Protein AF-A0A3M1L7T0-F1 (afdb_monomer)

Mean predicted aligned error: 5.05 Å

Radius of gyration: 25.0 Å; Cα contacts (8 Å, |Δi|>4): 898; chains: 1; bounding box: 63×51×70 Å

pLDDT: mean 93.12, std 6.78, range [56.19, 98.56]

Nearest PDB structures (foldseek):
  1uok-assembly1_A  TM=5.450E-01  e=3.317E-08  Bacillus cereus
  5brp-assembly1_A  TM=5.399E-01  e=2.078E-07  Bacillus licheniformis DSM 13 = ATCC 14580
  5brq-assembly4_D  TM=5.313E-01  e=2.547E-07  Bacillus licheniformis DSM 13 = ATCC 14580
  2wc7-assembly1_A-2  TM=3.761E-01  e=3.196E-04  Nostoc punctiforme

Sequence (507 aa):
LGSLRPDEVIDFIATLHNFPTKPIKVIYDLVYGHADNQSELLIPRQFLKGPNMYGQDLNHQFPTVRAILLEMQRRKINDGVDGIRIDGGQDFRFFNPFSGRVEQDDAYLLAMSNVPQSIEGHQRLLFPIFEDGRPWPEEGWEEKSRYRELIELKPESYQWGPLIFAHNTPTLKGFWQKKWSRVWEVMTIGDHWITGCGNHDTLRRGNQIGLDQPINWGLGKTLPEVFHQAYDNPAVSAWVYGLSPGLPMDFINATMRAPWMFFRNTDEQYGVKVVSEEIGFLAWQITPELYRKPQFFGRLKSLGFKQLKQLQEFGQALNLAMIQQDYNLAEVVEVLRNSAETHCFSSIAPLKELMRGGMVRFLKKLDIDRLKNFALLFMEDCYQVCNVHHYSSGLNPQQVEFNLNLREFRRAHGWLADNMRKNDCFMRIGEEETTVFAGVRYAADGTVGVGLIAHLEGEPLTIETKDLLGEDLTQWSVALTSPGLRVTQLDHISLAMTQAVLLEWKC

Solvent-accessible surface area (backbone atoms only — not comparable to full-atom values): 27546 Å² total; per-residue (Å²): 120,89,84,76,50,74,66,48,54,42,55,49,48,54,49,33,51,64,31,91,89,58,64,47,83,44,65,47,80,42,72,69,47,48,41,53,61,69,43,74,81,72,49,67,71,75,46,41,72,43,81,54,99,78,24,27,30,41,21,63,81,40,68,68,44,33,53,50,53,53,50,51,47,38,58,58,43,47,63,67,54,51,25,38,32,38,46,56,50,52,62,41,61,45,78,39,84,89,80,72,40,79,42,75,46,57,70,55,57,52,47,66,51,62,52,57,34,63,54,96,91,45,76,46,74,47,50,36,32,36,37,40,54,42,59,48,89,47,90,65,19,89,77,68,33,75,48,42,73,64,33,73,77,38,73,92,30,32,23,38,22,83,55,33,41,53,78,40,49,66,42,35,58,57,38,70,66,73,40,42,68,59,55,50,44,35,36,59,72,16,42,52,17,39,29,43,56,35,35,78,46,11,47,30,45,49,24,61,56,61,91,86,54,67,60,34,59,88,47,31,95,44,55,41,42,16,46,38,40,41,51,48,24,48,11,59,49,47,43,39,43,67,62,32,18,21,43,73,49,82,28,66,38,41,75,43,65,21,40,71,68,88,82,60,70,85,46,86,87,52,23,48,56,53,48,30,65,50,39,37,35,54,62,34,57,50,46,70,70,59,55,65,37,78,90,33,44,52,60,45,37,71,71,56,44,79,46,62,64,32,48,47,44,48,32,53,53,46,29,52,36,39,63,76,44,76,69,38,55,72,57,30,37,53,53,54,40,42,50,79,82,42,83,78,60,83,90,54,78,81,54,65,60,40,63,38,76,67,38,47,57,45,32,68,67,54,42,65,68,56,46,48,49,48,29,39,38,48,39,55,31,50,56,60,57,34,44,44,81,82,28,64,91,74,58,58,66,62,51,55,50,46,57,51,50,38,55,52,49,28,63,77,43,56,72,39,26,45,42,64,52,94,89,34,48,74,48,79,46,70,63,96,66,29,36,27,44,36,35,33,41,60,45,96,84,66,60,41,35,37,34,40,43,22,22,68,39,40,77,68,47,73,44,69,32,44,89,75,70,40,88,67,58,84,43,50,43,82,71,47,57,23,71,96,59,82,84,91,54,72,63,59,44,74,37,42,55,41,24,25,40,35,30,38,35,55,120

Foldseek 3Di:
DPVPDPVVLLVVQVCQCVPPPHRDAAEEEDDQQADAQCVPVPDDPCQFPQADPRHTGGNCVPVVNVVVSLVVLLVVCLSPGQYYEYPPQLSQWDQDPVVRDIDGPLVSVVSSQARWHAYPNDIDGHAYEYADQPPPPDPPSLVVGPQCVNCVVVVSHAYAASQAHQAQALQAACSCVVCVVSVQCQQFPVLRHADAHDDQRHLQNNLQDDPPGRTACLQDPFLLSSSLCSRLFLLRLCCCLQFTAYHYDHYLCSQLSFQHHDFDQPDLQCLLVRLLSRLSSLRRRNDQVLCQDCQFLVLVVVLPCNTSLLSSLLSPLSNVLCVVVVNPLQSSLVSQLCLLPDPSDPPDDRSVSCNDDSNNVSSVPDDSVVSSVSSNSVSVRSVRRRPSVVRNVVDDPQSVVSSVLSNVSSVVVVVSNDHADPPKDWDWDDDSFWTWIWIKGADPVRFKMKTKIGTAGHAKDKDQCCVHPNDPCVQKDWSDKHPPADDPDNRIGIDGHSIMTMMMGGD

Secondary structure (DSSP, 8-state):
--S--THHHHHHHHHHHT-SSSPPP-EEEE--SEE-GGGGGTS-GGGEEEEETTEEEE-TTSHHHHHHHHHHHHHHHTTT-SEEEETTGGG-EEEETTTTEEEE-HHHHHHHHTPPEEETTEEE--EEEE---TTTTSTTHHHH--S-HHHHH-TTSEEE-TTTSTT--TTBTTHHHHTHHHHHHHHHH-TTEEE-S--HHHHHHHHTS-TTS-B-GGG-SSHHHHHHHHHS-HHHHHHHHHT--SEE---HHHHTT--------S-TTTHHHHHHHHTTHHHHT--HHHHHSTTSSHHHHHHT--SHHHHHHHHHHHHHHHHHTTT-HHHHHHHHHHTTTS---TTS---TTTTSTHHHHHHHT--HHHHHHHHHHHHHHHHHHT-GGGTGGGS-HHHHHHHHHHHHHHHHTGGGGSPPPTT-EEEEE--TT-EEEEEEEE-TTSSEEEEEEEEEESS-EEEE-HHHH-S-GGGEEEEEE-TT---S-SSEEEE-TT-EEEEEEE-

Structure (mmCIF, N/CA/C/O backbone):
data_AF-A0A3M1L7T0-F1
#
_entry.id   AF-A0A3M1L7T0-F1
#
loop_
_atom_site.group_PDB
_atom_site.id
_atom_site.type_symbol
_atom_site.label_atom_id
_atom_site.label_alt_id
_atom_site.label_comp_id
_atom_site.label_asym_id
_atom_site.label_entity_id
_atom_site.label_seq_id
_atom_site.pdbx_PDB_ins_code
_atom_site.Cartn_x
_atom_site.Cartn_y
_atom_site.Cartn_z
_atom_site.occupancy
_atom_site.B_iso_or_equiv
_atom_site.auth_seq_id
_atom_site.auth_comp_id
_atom_site.auth_asym_id
_atom_site.auth_atom_id
_atom_site.pdbx_PDB_model_num
ATOM 1 N N . LEU A 1 1 ? 4.004 -21.390 -5.628 1.00 67.44 1 LEU A N 1
ATOM 2 C CA . LEU A 1 1 ? 3.802 -21.714 -7.055 1.00 67.44 1 LEU A CA 1
ATOM 3 C C . LEU A 1 1 ? 5.187 -21.881 -7.666 1.00 67.44 1 LEU A C 1
ATOM 5 O O . LEU A 1 1 ? 5.880 -20.886 -7.840 1.00 67.44 1 LEU A O 1
ATOM 9 N N . GLY A 1 2 ? 5.669 -23.122 -7.760 1.00 70.88 2 GLY A N 1
ATOM 10 C CA . GLY A 1 2 ? 7.072 -23.434 -8.063 1.00 70.88 2 GLY A CA 1
ATOM 11 C C . GLY A 1 2 ? 7.316 -23.763 -9.536 1.00 70.88 2 GLY A C 1
ATOM 12 O O . GLY A 1 2 ? 8.349 -23.384 -10.078 1.00 70.88 2 GLY A O 1
ATOM 13 N N . SER A 1 3 ? 6.364 -24.437 -10.187 1.00 82.12 3 SER A N 1
ATOM 14 C CA . SER A 1 3 ? 6.424 -24.809 -11.606 1.00 82.12 3 SER A CA 1
ATOM 15 C C . SER A 1 3 ? 5.652 -23.859 -12.526 1.00 82.12 3 SER A C 1
ATOM 17 O O . SER A 1 3 ? 5.769 -23.985 -13.744 1.00 82.12 3 SER A O 1
ATOM 19 N N . LEU A 1 4 ? 4.898 -22.908 -11.953 1.00 83.38 4 LEU A N 1
ATOM 20 C CA . LEU A 1 4 ? 4.077 -21.915 -12.664 1.00 83.38 4 LEU A CA 1
ATOM 21 C C . LEU A 1 4 ? 2.926 -22.528 -13.475 1.00 83.38 4 LEU A C 1
ATOM 23 O O . LEU A 1 4 ? 2.386 -21.891 -14.381 1.00 83.38 4 LEU A O 1
ATOM 27 N N . ARG A 1 5 ? 2.541 -23.770 -13.169 1.00 88.44 5 ARG A N 1
ATOM 28 C CA . ARG A 1 5 ? 1.396 -24.414 -13.809 1.00 88.44 5 ARG A CA 1
ATOM 29 C C . ARG A 1 5 ? 0.078 -23.939 -13.178 1.00 88.44 5 ARG A C 1
ATOM 31 O O . ARG A 1 5 ? 0.056 -23.656 -11.980 1.00 88.44 5 ARG A O 1
ATOM 38 N N . PRO A 1 6 ? -1.023 -23.854 -13.951 1.00 85.56 6 PRO A N 1
ATOM 39 C CA . PRO A 1 6 ? -2.298 -23.349 -13.438 1.00 85.56 6 PRO A CA 1
ATOM 40 C C . PRO A 1 6 ? -2.886 -24.148 -12.265 1.00 85.56 6 PRO A C 1
ATOM 42 O O . PRO A 1 6 ? -3.509 -23.562 -11.387 1.00 85.56 6 PRO A O 1
ATOM 45 N N . ASP A 1 7 ? -2.674 -25.464 -12.222 1.00 89.38 7 ASP A N 1
ATOM 46 C CA . ASP A 1 7 ? -3.147 -26.353 -11.152 1.00 89.38 7 ASP A CA 1
ATOM 47 C C . ASP A 1 7 ? -2.552 -26.004 -9.781 1.00 89.38 7 ASP A C 1
ATOM 49 O O . ASP A 1 7 ? -3.242 -26.109 -8.770 1.00 89.38 7 ASP A O 1
ATOM 53 N N . GLU A 1 8 ? -1.329 -25.465 -9.737 1.00 93.25 8 GLU A N 1
ATOM 54 C CA . GLU A 1 8 ? -0.719 -25.019 -8.479 1.00 93.25 8 GLU A CA 1
ATOM 55 C C . GLU A 1 8 ? -1.521 -23.898 -7.794 1.00 93.25 8 GLU A C 1
ATOM 57 O O . GLU A 1 8 ? -1.449 -23.744 -6.574 1.00 93.25 8 GLU A O 1
ATOM 62 N N . VAL A 1 9 ? -2.272 -23.093 -8.559 1.00 92.50 9 VAL A N 1
ATOM 63 C CA . VAL A 1 9 ? -3.143 -22.045 -8.002 1.00 92.50 9 VAL A CA 1
ATOM 64 C C . VAL A 1 9 ? -4.323 -22.669 -7.263 1.00 92.50 9 VAL A C 1
ATOM 66 O O . VAL A 1 9 ? -4.684 -22.189 -6.189 1.00 92.50 9 VAL A O 1
ATOM 69 N N . ILE A 1 10 ? -4.878 -23.761 -7.790 1.00 93.06 10 ILE A N 1
ATOM 70 C CA . ILE A 1 10 ? -5.968 -24.500 -7.146 1.00 93.06 10 ILE A CA 1
ATOM 71 C C . ILE A 1 10 ? -5.472 -25.129 -5.843 1.00 93.06 10 ILE A C 1
ATOM 73 O O . ILE A 1 10 ? -6.099 -24.946 -4.800 1.00 93.06 10 ILE A O 1
ATOM 77 N N . ASP A 1 11 ? -4.304 -25.777 -5.868 1.00 94.44 11 ASP A N 1
ATOM 78 C CA . ASP A 1 11 ? -3.681 -26.343 -4.665 1.00 94.44 11 ASP A CA 1
ATOM 79 C C . ASP A 1 11 ? -3.391 -25.267 -3.609 1.00 94.44 11 ASP A C 1
ATOM 81 O O . ASP A 1 11 ? -3.576 -25.485 -2.408 1.00 94.44 11 ASP A O 1
ATOM 85 N N . PHE A 1 12 ? -2.965 -24.078 -4.043 1.00 95.00 12 PHE A N 1
ATOM 86 C CA . PHE A 1 12 ? -2.735 -22.942 -3.156 1.00 95.00 12 PHE A CA 1
ATOM 87 C C . PHE A 1 12 ? -4.029 -22.451 -2.498 1.00 95.00 12 PHE A C 1
ATOM 89 O O . PHE A 1 12 ? -4.062 -22.300 -1.276 1.00 95.00 12 PHE A O 1
ATOM 96 N N . ILE A 1 13 ? -5.099 -22.250 -3.274 1.00 95.88 13 ILE A N 1
ATOM 97 C CA . ILE A 1 13 ? -6.414 -21.854 -2.748 1.00 95.88 13 ILE A CA 1
ATOM 98 C C . ILE A 1 13 ? -6.922 -22.912 -1.762 1.00 95.88 13 ILE A C 1
ATOM 100 O O . ILE A 1 13 ? -7.272 -22.578 -0.630 1.00 95.88 13 ILE A O 1
ATOM 104 N N . ALA A 1 14 ? -6.865 -24.193 -2.136 1.00 95.50 14 ALA A N 1
ATOM 105 C CA . ALA A 1 14 ? -7.262 -25.296 -1.268 1.00 95.50 14 ALA A CA 1
ATOM 106 C C . ALA A 1 14 ? -6.445 -25.329 0.035 1.00 95.50 14 ALA A C 1
ATOM 108 O O . ALA A 1 14 ? -7.006 -25.546 1.111 1.00 95.50 14 ALA A O 1
ATOM 109 N N . THR A 1 15 ? -5.138 -25.065 -0.032 1.00 96.56 15 THR A N 1
ATOM 110 C CA . THR A 1 15 ? -4.264 -24.979 1.149 1.00 96.56 15 THR A CA 1
ATOM 111 C C . THR A 1 15 ? -4.672 -23.830 2.071 1.00 96.56 15 THR A C 1
ATOM 113 O O . THR A 1 15 ? -4.737 -24.014 3.286 1.00 96.56 15 THR A O 1
ATOM 116 N N . LEU A 1 16 ? -4.972 -22.652 1.517 1.00 97.44 16 LEU A N 1
ATOM 117 C CA . LEU A 1 16 ? -5.413 -21.490 2.291 1.00 97.44 16 LEU A CA 1
ATOM 118 C C . LEU A 1 16 ? -6.789 -21.705 2.935 1.00 97.44 16 LEU A C 1
ATOM 120 O O . LEU A 1 16 ? -6.995 -21.345 4.095 1.00 97.44 16 LEU A O 1
ATOM 124 N N . HIS A 1 17 ? -7.720 -22.347 2.232 1.00 97.38 17 HIS A N 1
ATOM 125 C CA . HIS A 1 17 ? -9.043 -22.671 2.771 1.00 97.38 17 HIS A CA 1
ATOM 126 C C . HIS A 1 17 ? -9.006 -23.731 3.871 1.00 97.38 17 HIS A C 1
ATOM 128 O O . HIS A 1 17 ? -9.803 -23.662 4.804 1.00 97.38 17 HIS A O 1
ATOM 134 N N . ASN A 1 18 ? -8.059 -24.669 3.803 1.00 97.12 18 ASN A N 1
ATOM 135 C CA . ASN A 1 18 ? -7.859 -25.715 4.810 1.00 97.12 18 ASN A CA 1
ATOM 136 C C . ASN A 1 18 ? -6.769 -25.361 5.835 1.00 97.12 18 ASN A C 1
ATOM 138 O O . ASN A 1 18 ? -6.226 -26.247 6.500 1.00 97.12 18 ASN A O 1
ATOM 142 N N . PHE A 1 19 ? -6.417 -24.077 5.964 1.00 96.69 19 PHE A N 1
ATOM 143 C CA . PHE A 1 19 ? -5.360 -23.659 6.875 1.00 96.69 19 PHE A CA 1
ATOM 144 C C . PHE A 1 19 ? -5.718 -24.043 8.331 1.00 96.69 19 PHE A C 1
ATOM 146 O O . PHE A 1 19 ? -6.832 -23.746 8.771 1.00 96.69 19 PHE A O 1
ATOM 153 N N . PRO A 1 20 ? -4.816 -24.689 9.108 1.00 93.50 20 PRO A N 1
ATOM 154 C CA . PRO A 1 20 ? -5.203 -25.441 10.312 1.00 93.50 20 PRO A CA 1
ATOM 155 C C . PRO A 1 20 ? -5.885 -24.643 11.427 1.00 93.50 20 PRO A C 1
ATOM 157 O O . PRO A 1 20 ? -6.631 -25.208 12.221 1.00 93.50 20 PRO A O 1
ATOM 160 N N . THR A 1 21 ? -5.591 -23.347 11.537 1.00 90.31 21 THR A N 1
ATOM 161 C CA . THR A 1 21 ? -6.147 -22.497 12.595 1.00 90.31 21 THR A CA 1
ATOM 162 C C . THR A 1 21 ? -7.493 -21.911 12.192 1.00 90.31 21 THR A C 1
ATOM 164 O O . THR A 1 21 ? -8.459 -22.024 12.945 1.00 90.31 21 THR A O 1
ATOM 167 N N . LYS A 1 22 ? -7.557 -21.271 11.020 1.00 91.44 22 LYS A N 1
ATOM 168 C CA . LYS A 1 22 ? -8.762 -20.694 10.413 1.00 91.44 22 LYS A CA 1
ATOM 169 C C . LYS A 1 22 ? -8.579 -20.622 8.891 1.00 91.44 22 LYS A C 1
ATOM 171 O O . LYS A 1 22 ? -7.474 -20.289 8.462 1.00 91.44 22 LYS A O 1
ATOM 176 N N . PRO A 1 23 ? -9.644 -20.816 8.093 1.00 96.12 23 PRO A N 1
ATOM 177 C CA . PRO A 1 23 ? -9.595 -20.600 6.650 1.00 96.12 23 PRO A CA 1
ATOM 178 C C . PRO A 1 23 ? -9.137 -19.182 6.290 1.00 96.12 23 PRO A C 1
ATOM 180 O O . PRO A 1 23 ? -9.613 -18.199 6.866 1.00 96.12 23 PRO A O 1
ATOM 183 N N . ILE A 1 24 ? -8.248 -19.078 5.305 1.00 96.50 24 ILE A N 1
ATOM 184 C CA . ILE A 1 24 ? -7.797 -17.815 4.718 1.00 96.50 24 ILE A CA 1
ATOM 185 C C . ILE A 1 24 ? -8.501 -17.650 3.374 1.00 96.50 24 ILE A C 1
ATOM 187 O O . ILE A 1 24 ? -8.342 -18.475 2.479 1.00 96.50 24 ILE A O 1
ATOM 191 N N . LYS A 1 25 ? -9.288 -16.581 3.244 1.00 96.62 25 LYS A N 1
ATOM 192 C CA . LYS A 1 25 ? -10.007 -16.259 2.008 1.00 96.62 25 LYS A CA 1
ATOM 193 C C . LYS A 1 25 ? -9.061 -15.706 0.947 1.00 96.62 25 LYS A C 1
ATOM 195 O O . LYS A 1 25 ? -8.110 -14.999 1.279 1.00 96.62 25 LYS A O 1
ATOM 200 N N . VAL A 1 26 ? -9.362 -15.978 -0.319 1.00 97.38 26 VAL A N 1
ATOM 201 C CA . VAL A 1 26 ? -8.569 -15.508 -1.465 1.00 97.38 26 VAL A CA 1
ATOM 202 C C . VAL A 1 26 ? -9.379 -14.521 -2.291 1.00 97.38 26 VAL A C 1
ATOM 204 O O . VAL A 1 26 ? -10.530 -14.783 -2.627 1.00 97.38 26 VAL A O 1
ATOM 207 N N . ILE A 1 27 ? -8.772 -13.390 -2.635 1.00 97.81 27 ILE A N 1
ATOM 208 C CA . ILE A 1 27 ? -9.366 -12.363 -3.494 1.00 97.81 27 ILE A CA 1
ATOM 209 C C . ILE A 1 27 ? -8.501 -12.246 -4.742 1.00 97.81 27 ILE A C 1
ATOM 211 O O . ILE A 1 27 ? -7.280 -12.139 -4.633 1.00 97.81 27 ILE A O 1
ATOM 215 N N . TYR A 1 28 ? -9.123 -12.280 -5.919 1.00 97.50 28 TYR A N 1
ATOM 216 C CA . TYR A 1 28 ? -8.425 -11.995 -7.172 1.00 97.50 28 TYR A CA 1
ATOM 217 C C . TYR A 1 28 ? -8.458 -10.518 -7.502 1.00 97.50 28 TYR A C 1
ATOM 219 O O . TYR A 1 28 ? -9.493 -9.874 -7.371 1.00 97.50 28 TYR A O 1
ATOM 227 N N . ASP A 1 29 ? -7.330 -10.020 -7.987 1.00 96.88 29 ASP A N 1
ATOM 228 C CA . ASP A 1 29 ? -7.218 -8.688 -8.553 1.00 96.88 29 ASP A CA 1
ATOM 229 C C . ASP A 1 29 ? -7.496 -8.742 -10.060 1.00 96.88 29 ASP A C 1
ATOM 231 O O . ASP A 1 29 ? -6.867 -9.515 -10.789 1.00 96.88 29 ASP A O 1
ATOM 235 N N . LEU A 1 30 ? -8.501 -8.000 -10.519 1.00 96.19 30 LEU A N 1
ATOM 236 C CA . LEU A 1 30 ? -9.017 -8.059 -11.882 1.00 96.19 30 LEU A CA 1
ATOM 237 C C . LEU A 1 30 ? -8.659 -6.788 -12.647 1.00 96.19 30 LEU A C 1
ATOM 239 O O . LEU A 1 30 ? -9.295 -5.752 -12.471 1.00 96.19 30 LEU A O 1
ATOM 243 N N . VAL A 1 31 ? -7.707 -6.913 -13.571 1.00 94.31 31 VAL A N 1
ATOM 244 C CA . VAL A 1 31 ? -7.256 -5.822 -14.444 1.00 94.31 31 VAL A CA 1
ATOM 245 C C . VAL A 1 31 ? -7.899 -5.960 -15.823 1.00 94.31 31 VAL A C 1
ATOM 247 O O . VAL A 1 31 ? -7.398 -6.695 -16.673 1.00 94.31 31 VAL A O 1
ATOM 250 N N . TYR A 1 32 ? -9.032 -5.282 -16.044 1.00 94.56 32 TYR A N 1
ATOM 251 C CA . TYR A 1 32 ? -9.745 -5.251 -17.340 1.00 94.56 32 TYR A CA 1
ATOM 252 C C . TYR A 1 32 ? -9.812 -3.860 -17.987 1.00 94.56 32 TYR A C 1
ATOM 254 O O . TYR A 1 32 ? -10.480 -3.704 -19.012 1.00 94.56 32 TYR A O 1
ATOM 262 N N . GLY A 1 33 ? -9.132 -2.856 -17.425 1.00 91.75 33 GLY A N 1
ATOM 263 C CA . GLY A 1 33 ? -9.028 -1.533 -18.047 1.00 91.75 33 GLY A CA 1
ATOM 264 C C . GLY A 1 33 ? -8.113 -1.540 -19.277 1.00 91.75 33 GLY A C 1
ATOM 265 O O . GLY A 1 33 ? -8.411 -0.903 -20.287 1.00 91.75 33 GLY A O 1
ATOM 266 N N . HIS A 1 34 ? -7.032 -2.322 -19.228 1.00 92.62 34 HIS A N 1
ATOM 267 C CA . HIS A 1 34 ? -6.000 -2.365 -20.261 1.00 92.62 34 HIS A CA 1
ATOM 268 C C . HIS A 1 34 ? -5.342 -3.751 -20.377 1.00 92.62 34 HIS A C 1
ATOM 270 O O . HIS A 1 34 ? -5.550 -4.629 -19.540 1.00 92.62 34 HIS A O 1
ATOM 276 N N . ALA A 1 35 ? -4.551 -3.947 -21.431 1.00 91.19 35 ALA A N 1
ATOM 277 C CA . ALA A 1 35 ? -3.706 -5.114 -21.667 1.00 91.19 35 ALA A CA 1
ATOM 278 C C . ALA A 1 35 ? -2.316 -4.677 -22.154 1.00 91.19 35 ALA A C 1
ATOM 280 O O . ALA A 1 35 ? -2.169 -3.591 -22.700 1.00 91.19 35 ALA A O 1
ATOM 281 N N . ASP A 1 36 ? -1.296 -5.521 -21.994 1.00 88.81 36 ASP A N 1
ATOM 282 C CA . ASP A 1 36 ? 0.057 -5.233 -22.493 1.00 88.81 36 ASP A CA 1
ATOM 283 C C . ASP A 1 36 ? 0.084 -5.014 -24.024 1.00 88.81 36 ASP A C 1
ATOM 285 O O . ASP A 1 36 ? -0.758 -5.556 -24.747 1.00 88.81 36 ASP A O 1
ATOM 289 N N . ASN A 1 37 ? 1.059 -4.259 -24.546 1.00 86.00 37 ASN A N 1
ATOM 290 C CA . ASN A 1 37 ? 1.192 -3.994 -25.989 1.00 86.00 37 ASN A CA 1
ATOM 291 C C . ASN A 1 37 ? 1.350 -5.266 -26.833 1.00 86.00 37 ASN A C 1
ATOM 293 O O . ASN A 1 37 ? 0.904 -5.305 -27.978 1.00 86.00 37 ASN A O 1
ATOM 297 N N . GLN A 1 38 ? 1.890 -6.348 -26.268 1.00 87.00 38 GLN A N 1
ATOM 298 C CA . GLN A 1 38 ? 1.953 -7.644 -26.948 1.00 87.00 38 GLN A CA 1
ATOM 299 C C . GLN A 1 38 ? 0.564 -8.211 -27.284 1.00 87.00 38 GLN A C 1
ATOM 301 O O . GLN A 1 38 ? 0.452 -9.075 -28.154 1.00 87.00 38 GLN A O 1
ATOM 306 N N . SER A 1 39 ? -0.508 -7.718 -26.652 1.00 90.25 39 SER A N 1
ATOM 307 C CA . SER A 1 39 ? -1.881 -8.113 -26.977 1.00 90.25 39 SER A CA 1
ATOM 308 C C . SER A 1 39 ? -2.258 -7.824 -28.433 1.00 90.25 39 SER A C 1
ATOM 310 O O . SER A 1 39 ? -3.013 -8.605 -29.011 1.00 90.25 39 SER A O 1
ATOM 312 N N . GLU A 1 40 ? -1.677 -6.805 -29.077 1.00 91.44 40 GLU A N 1
ATOM 313 C CA . GLU A 1 40 ? -1.907 -6.520 -30.504 1.00 91.44 40 GLU A CA 1
ATOM 314 C C . GLU A 1 40 ? -1.510 -7.693 -31.416 1.00 91.44 40 GLU A C 1
ATOM 316 O O . GLU A 1 40 ? -2.054 -7.845 -32.510 1.00 91.44 40 GLU A O 1
ATOM 321 N N . LEU A 1 41 ? -0.595 -8.552 -30.953 1.00 91.25 41 LEU A N 1
ATOM 322 C CA . LEU A 1 41 ? -0.146 -9.751 -31.663 1.00 91.25 41 LEU A CA 1
ATOM 323 C C . LEU A 1 41 ? -1.021 -10.982 -31.375 1.00 91.25 41 LEU A C 1
ATOM 325 O O . LEU A 1 41 ? -0.898 -11.994 -32.064 1.00 91.25 41 LEU A O 1
ATOM 329 N N . LEU A 1 42 ? -1.867 -10.923 -30.341 1.00 93.25 42 LEU A N 1
ATOM 330 C CA . LEU A 1 42 ? -2.541 -12.087 -29.758 1.00 93.25 42 LEU A CA 1
ATOM 331 C C . LEU A 1 42 ? -4.065 -12.039 -29.867 1.00 93.25 42 LEU A C 1
ATOM 333 O O . LEU A 1 42 ? -4.692 -13.098 -29.932 1.00 93.25 42 LEU A O 1
ATOM 337 N N . ILE A 1 43 ? -4.675 -10.849 -29.868 1.00 94.31 43 ILE A N 1
ATOM 338 C CA . ILE A 1 43 ? -6.135 -10.697 -29.868 1.00 94.31 43 ILE A CA 1
ATOM 339 C C . ILE A 1 43 ? -6.631 -9.783 -31.000 1.00 94.31 43 ILE A C 1
ATOM 341 O O . ILE A 1 43 ? -5.913 -8.889 -31.444 1.00 94.31 43 ILE A O 1
ATOM 345 N N . PRO A 1 44 ? -7.872 -9.978 -31.488 1.00 94.94 44 PRO A N 1
ATOM 346 C CA . PRO A 1 44 ? -8.431 -9.143 -32.548 1.00 94.94 44 PRO A CA 1
ATOM 347 C C . PRO A 1 44 ? -8.527 -7.661 -32.160 1.00 94.94 44 PRO A C 1
ATOM 349 O O . PRO A 1 44 ? -8.885 -7.329 -31.030 1.00 94.94 44 PRO A O 1
ATOM 352 N N . ARG A 1 45 ? -8.330 -6.759 -33.133 1.00 94.94 45 ARG A N 1
ATOM 353 C CA . ARG A 1 45 ? -8.351 -5.293 -32.936 1.00 94.94 45 ARG A CA 1
ATOM 354 C C . ARG A 1 45 ? -9.615 -4.771 -32.245 1.00 94.94 45 ARG A C 1
ATOM 356 O O . ARG A 1 45 ? -9.547 -3.734 -31.590 1.00 94.94 45 ARG A O 1
ATOM 363 N N . GLN A 1 46 ? -10.749 -5.466 -32.374 1.00 95.81 46 GLN A N 1
ATOM 364 C CA . GLN A 1 46 ? -12.015 -5.105 -31.727 1.00 95.81 46 GLN A CA 1
ATOM 365 C C . GLN A 1 46 ? -11.933 -5.115 -30.196 1.00 95.81 46 GLN A C 1
ATOM 367 O O . GLN A 1 46 ? -12.706 -4.396 -29.569 1.00 95.81 46 GLN A O 1
ATOM 372 N N . PHE A 1 47 ? -11.017 -5.894 -29.606 1.00 96.25 47 PHE A N 1
ATOM 373 C CA . PHE A 1 47 ? -10.778 -5.927 -28.160 1.00 96.25 47 PHE A CA 1
ATOM 374 C C . PHE A 1 47 ? -10.070 -4.683 -27.637 1.00 96.25 47 PHE A C 1
ATOM 376 O O . PHE A 1 47 ? -10.054 -4.479 -26.429 1.00 96.25 47 PHE A O 1
ATOM 383 N N . LEU A 1 48 ? -9.506 -3.855 -28.514 1.00 95.50 48 LEU A N 1
ATOM 384 C CA . LEU A 1 48 ? -8.657 -2.731 -28.144 1.00 95.50 48 LEU A CA 1
ATOM 385 C C . LEU A 1 48 ? -9.353 -1.413 -28.512 1.00 95.50 48 LEU A C 1
ATOM 387 O O . LEU A 1 48 ? -9.986 -1.313 -29.564 1.00 95.50 48 LEU A O 1
ATOM 391 N N . LYS A 1 49 ? -9.247 -0.376 -27.681 1.00 91.94 49 LYS A N 1
ATOM 392 C CA . LYS A 1 49 ? -9.632 1.001 -28.048 1.00 91.94 49 LYS A CA 1
ATOM 393 C C . LYS A 1 49 ? -8.442 1.713 -28.692 1.00 91.94 49 LYS A C 1
ATOM 395 O O . LYS A 1 49 ? -8.588 2.312 -29.758 1.00 91.94 49 LYS A O 1
ATOM 400 N N . GLY A 1 50 ? -7.253 1.521 -28.135 1.00 90.19 50 GLY A N 1
ATOM 401 C CA . GLY A 1 50 ? -5.997 2.063 -28.638 1.00 90.19 50 GLY A CA 1
ATOM 402 C C . GLY A 1 50 ? -4.925 2.087 -27.547 1.00 90.19 50 GLY A C 1
ATOM 403 O O . GLY A 1 50 ? -5.170 1.571 -26.456 1.00 90.19 50 GLY A O 1
ATOM 404 N N . PRO A 1 51 ? -3.759 2.683 -27.833 1.00 88.38 51 PRO A N 1
ATOM 405 C CA . PRO A 1 51 ? -2.635 2.708 -26.907 1.00 88.38 51 PRO A CA 1
ATOM 406 C C . PRO A 1 51 ? -2.861 3.658 -25.722 1.00 88.38 51 PRO A C 1
ATOM 408 O O . PRO A 1 51 ? -3.445 4.732 -25.870 1.00 88.38 51 PRO A O 1
ATOM 411 N N . ASN A 1 52 ? -2.308 3.288 -24.570 1.00 81.19 52 ASN A N 1
ATOM 412 C CA . ASN A 1 52 ? -2.174 4.091 -23.358 1.00 81.19 52 ASN A CA 1
ATOM 413 C C . ASN A 1 52 ? -0.764 3.877 -22.746 1.00 81.19 52 ASN A C 1
ATOM 415 O O . ASN A 1 52 ? 0.072 3.159 -23.296 1.00 81.19 52 ASN A O 1
ATOM 419 N N . MET A 1 53 ? -0.466 4.483 -21.591 1.00 74.25 53 MET A N 1
ATOM 420 C CA . MET A 1 53 ? 0.857 4.345 -20.951 1.00 74.25 53 MET A CA 1
ATOM 421 C C . MET A 1 53 ? 1.164 2.942 -20.378 1.00 74.25 53 MET A C 1
ATOM 423 O O . MET A 1 53 ? 2.328 2.584 -20.170 1.00 74.25 53 MET A O 1
ATOM 427 N N . TYR A 1 54 ? 0.131 2.141 -20.135 1.00 77.12 54 TYR A N 1
ATOM 428 C CA . TYR A 1 54 ? 0.184 0.779 -19.600 1.00 77.12 54 TYR A CA 1
ATOM 429 C C . TYR A 1 54 ? 0.063 -0.309 -20.684 1.00 77.12 54 TYR A C 1
ATOM 431 O O . TYR A 1 54 ? 0.162 -1.492 -20.372 1.00 77.12 54 TYR A O 1
ATOM 439 N N . GLY A 1 55 ? -0.088 0.069 -21.956 1.00 87.00 55 GLY A N 1
ATOM 440 C CA . GLY A 1 55 ? -0.274 -0.846 -23.079 1.00 87.00 55 GLY A CA 1
ATOM 441 C C . GLY A 1 55 ? -1.431 -0.408 -23.978 1.00 87.00 55 GLY A C 1
ATOM 442 O O . GLY A 1 55 ? -1.383 0.665 -24.570 1.00 87.00 55 GLY A O 1
ATOM 443 N N . GLN A 1 56 ? -2.474 -1.230 -24.080 1.00 91.19 56 GLN A N 1
ATOM 444 C CA . GLN A 1 56 ? -3.670 -1.006 -24.892 1.00 91.19 56 GLN A CA 1
ATOM 445 C C . GLN A 1 56 ? -4.925 -0.968 -24.016 1.00 91.19 56 GLN A C 1
ATOM 447 O O . GLN A 1 56 ? -5.195 -1.918 -23.282 1.00 91.19 56 GLN A O 1
ATOM 452 N N . ASP A 1 57 ? -5.737 0.081 -24.134 1.00 92.81 57 ASP A N 1
ATOM 453 C CA . ASP A 1 57 ? -7.059 0.153 -23.504 1.00 92.81 57 ASP A CA 1
ATOM 454 C C . ASP A 1 57 ? -7.974 -0.951 -24.045 1.00 92.81 57 ASP A C 1
ATOM 456 O O . ASP A 1 57 ? -8.109 -1.115 -25.264 1.00 92.81 57 ASP A O 1
ATOM 460 N N . LEU A 1 58 ? -8.675 -1.667 -23.162 1.00 94.69 58 LEU A N 1
ATOM 461 C CA . LEU A 1 58 ? -9.630 -2.696 -23.571 1.00 94.69 58 LEU A CA 1
ATOM 462 C C . LEU A 1 58 ? -10.986 -2.093 -23.966 1.00 94.69 58 LEU A C 1
ATOM 464 O O . LEU A 1 58 ? -11.536 -1.190 -23.332 1.00 94.69 58 LEU A O 1
ATOM 468 N N . ASN A 1 59 ? -11.585 -2.630 -25.027 1.00 94.81 59 ASN A N 1
ATOM 469 C CA . ASN A 1 59 ? -12.850 -2.166 -25.586 1.00 94.81 59 ASN A CA 1
ATOM 470 C C . ASN A 1 59 ? -14.073 -2.802 -24.912 1.00 94.81 59 ASN A C 1
ATOM 472 O O . ASN A 1 59 ? -14.906 -3.442 -25.555 1.00 94.81 59 ASN A O 1
ATOM 476 N N . HIS A 1 60 ? -14.212 -2.584 -23.606 1.00 93.38 60 HIS A N 1
ATOM 477 C CA . HIS A 1 60 ? -15.347 -3.061 -22.803 1.00 93.38 60 HIS A CA 1
ATOM 478 C C . HIS A 1 60 ? -16.718 -2.477 -23.209 1.00 93.38 60 HIS A C 1
ATOM 480 O O . HIS A 1 60 ? -17.750 -2.912 -22.698 1.00 93.38 60 HIS A O 1
ATOM 486 N N . GLN A 1 61 ? -16.754 -1.508 -24.129 1.00 93.12 61 GLN A N 1
ATOM 487 C CA . GLN A 1 61 ? -17.982 -0.950 -24.707 1.00 93.12 61 GLN A CA 1
ATOM 488 C C . GLN A 1 61 ? -18.530 -1.802 -25.855 1.00 93.12 61 GLN A C 1
ATOM 490 O O . GLN A 1 61 ? -19.723 -1.753 -26.148 1.00 93.12 61 GLN A O 1
ATOM 495 N N . PHE A 1 62 ? -17.685 -2.610 -26.501 1.00 95.25 62 PHE A N 1
ATOM 496 C CA . PHE A 1 62 ? -18.149 -3.526 -27.530 1.00 95.25 62 PHE A CA 1
ATOM 497 C C . PHE A 1 62 ? -18.849 -4.728 -26.869 1.00 95.25 62 PHE A C 1
ATOM 499 O O . PHE A 1 62 ? -18.193 -5.463 -26.124 1.00 95.25 62 PHE A O 1
ATOM 506 N N . PRO A 1 63 ? -20.150 -4.984 -27.130 1.00 95.88 63 PRO A N 1
ATOM 507 C CA . PRO A 1 63 ? -20.930 -5.963 -26.364 1.00 95.88 63 PRO A CA 1
ATOM 508 C C . PRO A 1 63 ? -20.317 -7.366 -26.331 1.00 95.88 63 PRO A C 1
ATOM 510 O O . PRO A 1 63 ? -20.296 -8.013 -25.286 1.00 95.88 63 PRO A O 1
ATOM 513 N N . THR A 1 64 ? -19.757 -7.818 -27.454 1.00 97.25 64 THR A N 1
ATOM 514 C CA . THR A 1 64 ? -19.096 -9.126 -27.550 1.00 97.25 64 THR A CA 1
ATOM 515 C C . THR A 1 64 ? -17.831 -9.194 -26.697 1.00 97.25 64 THR A C 1
ATOM 517 O O . THR A 1 64 ? -17.605 -10.194 -26.025 1.00 97.25 64 THR A O 1
ATOM 520 N N . VAL A 1 65 ? -17.019 -8.131 -26.682 1.00 96.81 65 VAL A N 1
ATOM 521 C CA . VAL A 1 65 ? -15.797 -8.067 -25.860 1.00 96.81 65 VAL A CA 1
ATOM 522 C C . VAL A 1 65 ? -16.179 -8.062 -24.387 1.00 96.81 65 VAL A C 1
ATOM 524 O O . VAL A 1 65 ? -15.657 -8.868 -23.625 1.00 96.81 65 VAL A O 1
ATOM 527 N N . ARG A 1 66 ? -17.160 -7.237 -24.001 1.00 97.44 66 ARG A N 1
ATOM 528 C CA . ARG A 1 66 ? -17.708 -7.204 -22.640 1.00 97.44 66 ARG A CA 1
ATOM 529 C C . ARG A 1 66 ? -18.169 -8.586 -22.173 1.00 97.44 66 ARG A C 1
ATOM 531 O O . ARG A 1 66 ? -17.785 -9.028 -21.096 1.00 97.44 66 ARG A O 1
ATOM 538 N N . ALA A 1 67 ? -18.960 -9.284 -22.988 1.00 98.00 67 ALA A N 1
ATOM 539 C CA . ALA A 1 67 ? -19.445 -10.623 -22.664 1.00 98.00 67 ALA A CA 1
ATOM 540 C C . ALA A 1 67 ? -18.298 -11.634 -22.500 1.00 98.00 67 ALA A C 1
ATOM 542 O O . ALA A 1 67 ? -18.327 -12.450 -21.582 1.00 98.00 67 ALA A O 1
ATOM 543 N N . ILE A 1 68 ? -17.269 -11.556 -23.350 1.00 97.38 68 ILE A N 1
ATOM 544 C CA . ILE A 1 68 ? -16.088 -12.425 -23.266 1.00 97.38 68 ILE A CA 1
ATOM 545 C C . ILE A 1 68 ? -15.279 -12.144 -21.996 1.00 97.3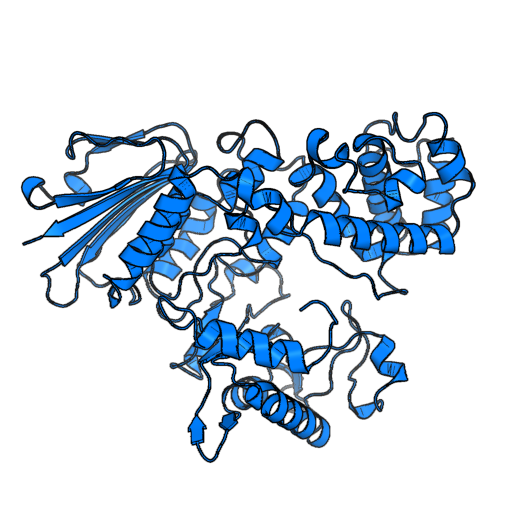8 68 ILE A C 1
ATOM 547 O O . ILE A 1 68 ? -14.850 -13.093 -21.343 1.00 97.38 68 ILE A O 1
ATOM 551 N N . LEU A 1 69 ? -15.094 -10.878 -21.613 1.00 97.06 69 LEU A N 1
ATOM 552 C CA . LEU A 1 69 ? -14.392 -10.516 -20.378 1.00 97.06 69 LEU A CA 1
ATOM 553 C C . LEU A 1 69 ? -15.147 -11.014 -19.135 1.00 97.06 69 LEU A C 1
ATOM 555 O O . LEU A 1 69 ? -14.534 -11.621 -18.259 1.00 97.06 69 LEU A O 1
ATOM 559 N N . LEU A 1 70 ? -16.476 -10.864 -19.092 1.00 98.12 70 LEU A N 1
ATOM 560 C CA . LEU A 1 70 ? -17.305 -11.394 -17.998 1.00 98.12 70 LEU A CA 1
ATOM 561 C C . LEU A 1 70 ? -17.306 -12.931 -17.953 1.00 98.12 70 LEU A C 1
ATOM 563 O O . LEU A 1 70 ? -17.262 -13.517 -16.874 1.00 98.12 70 LEU A O 1
ATOM 567 N N . GLU A 1 71 ? -17.310 -13.606 -19.104 1.00 97.88 71 GLU A N 1
ATOM 568 C CA . GLU A 1 71 ? -17.189 -15.069 -19.167 1.00 97.88 71 GLU A CA 1
ATOM 569 C C . GLU A 1 71 ? -15.796 -15.543 -18.728 1.00 97.88 71 GLU A C 1
ATOM 571 O O . GLU A 1 71 ? -15.673 -16.544 -18.019 1.00 97.88 71 GLU A O 1
ATOM 576 N N . MET A 1 72 ? -14.735 -14.820 -19.099 1.00 96.81 72 MET A N 1
ATOM 577 C CA . MET A 1 72 ? -13.379 -15.095 -18.624 1.00 96.81 72 MET A CA 1
ATOM 578 C C . MET A 1 72 ? -13.293 -14.931 -17.106 1.00 96.81 72 MET A C 1
ATOM 580 O O . MET A 1 72 ? -12.719 -15.792 -16.436 1.00 96.81 72 MET A O 1
ATOM 584 N N . GLN A 1 73 ? -13.900 -13.875 -16.561 1.00 97.56 73 GLN A N 1
ATOM 585 C CA . GLN A 1 73 ? -14.021 -13.685 -15.123 1.00 97.56 73 GLN A CA 1
ATOM 586 C C . GLN A 1 73 ? -14.754 -14.862 -14.481 1.00 97.56 73 GLN A C 1
ATOM 588 O O . GLN A 1 73 ? -14.210 -15.466 -13.563 1.00 97.56 73 GLN A O 1
ATOM 593 N N . ARG A 1 74 ? -15.933 -15.245 -14.995 1.00 97.31 74 ARG A N 1
ATOM 594 C CA . ARG A 1 74 ? -16.731 -16.373 -14.480 1.00 97.31 74 ARG A CA 1
ATOM 595 C C . ARG A 1 74 ? -15.917 -17.667 -14.399 1.00 97.31 74 ARG A C 1
ATOM 597 O O . ARG A 1 74 ? -16.018 -18.402 -13.422 1.00 97.31 74 ARG A O 1
ATOM 604 N N . ARG A 1 75 ? -15.094 -17.947 -15.415 1.00 95.31 75 ARG A N 1
ATOM 605 C CA . ARG A 1 75 ? -14.214 -19.127 -15.428 1.00 95.31 75 ARG A CA 1
ATOM 606 C C . ARG A 1 75 ? -13.129 -19.051 -14.363 1.00 95.31 75 ARG A C 1
ATOM 608 O O . ARG A 1 75 ? -12.944 -20.028 -13.657 1.00 95.31 75 ARG A O 1
ATOM 615 N N . LYS A 1 76 ? -12.454 -17.906 -14.235 1.00 95.19 76 LYS A N 1
ATOM 616 C CA . LYS A 1 76 ? -11.372 -17.710 -13.256 1.00 95.19 76 LYS A CA 1
ATOM 617 C C . LYS A 1 76 ? -11.884 -17.718 -11.825 1.00 95.19 76 LYS A C 1
ATOM 619 O O . LYS A 1 76 ? -11.275 -18.308 -10.950 1.00 95.19 76 LYS A O 1
ATOM 624 N N . ILE A 1 77 ? -13.028 -17.094 -11.561 1.00 96.56 77 ILE A N 1
ATOM 625 C CA . ILE A 1 77 ? -13.549 -17.096 -10.197 1.00 96.56 77 ILE A CA 1
ATOM 626 C C . ILE A 1 77 ? -13.963 -18.502 -9.755 1.00 96.56 77 ILE A C 1
ATOM 628 O O . ILE A 1 77 ? -13.893 -18.800 -8.571 1.00 96.56 77 ILE A O 1
ATOM 632 N N . ASN A 1 78 ? -14.329 -19.396 -10.677 1.00 95.81 78 ASN A N 1
ATOM 633 C CA . ASN A 1 78 ? -14.630 -20.792 -10.361 1.00 95.81 78 ASN A CA 1
ATOM 634 C C . ASN A 1 78 ? -13.417 -21.611 -9.874 1.00 95.81 78 ASN A C 1
ATOM 636 O O . ASN A 1 78 ? -13.614 -22.742 -9.441 1.00 95.81 78 ASN A O 1
ATOM 640 N N . ASP A 1 79 ? -12.214 -21.029 -9.843 1.00 93.69 79 ASP A N 1
ATOM 641 C CA . ASP A 1 79 ? -11.030 -21.593 -9.178 1.00 93.69 79 ASP A CA 1
ATOM 642 C C . ASP A 1 79 ? -11.197 -21.684 -7.642 1.00 93.69 79 ASP A C 1
ATOM 644 O O . ASP A 1 79 ? -10.381 -22.293 -6.956 1.00 93.69 79 ASP A O 1
ATOM 648 N N . GLY A 1 80 ? -12.266 -21.094 -7.088 1.00 94.44 80 GLY A N 1
ATOM 649 C CA . GLY A 1 80 ? -12.640 -21.204 -5.674 1.00 94.44 80 GLY A CA 1
ATOM 650 C C . GLY A 1 80 ? -12.470 -19.921 -4.865 1.00 94.44 80 GLY A C 1
ATOM 651 O O . GLY A 1 80 ? -12.732 -19.924 -3.671 1.00 94.44 80 GLY A O 1
ATOM 652 N N . VAL A 1 81 ? -12.082 -18.804 -5.481 1.00 96.88 81 VAL A N 1
ATOM 653 C CA . VAL A 1 81 ? -11.860 -17.533 -4.768 1.00 96.88 81 VAL A CA 1
ATOM 654 C C . VAL A 1 81 ? -13.106 -17.012 -4.042 1.00 96.88 81 VAL A C 1
ATOM 656 O O . VAL A 1 81 ? -14.243 -17.372 -4.352 1.00 96.88 81 VAL A O 1
ATOM 659 N N . ASP A 1 82 ? -12.898 -16.146 -3.058 1.00 97.69 82 ASP A N 1
ATOM 660 C CA . ASP A 1 82 ? -13.929 -15.631 -2.151 1.00 97.69 82 ASP A CA 1
ATOM 661 C C . ASP A 1 82 ? -14.316 -14.177 -2.434 1.00 97.69 82 ASP A C 1
ATOM 663 O O . ASP A 1 82 ? -15.350 -13.699 -1.962 1.00 97.69 82 ASP A O 1
ATOM 667 N N . GLY A 1 83 ? -13.498 -13.474 -3.213 1.00 97.94 83 GLY A N 1
ATOM 668 C CA . GLY A 1 83 ? -13.706 -12.078 -3.556 1.00 97.94 83 GLY A CA 1
ATOM 669 C C . GLY A 1 83 ? -13.012 -11.674 -4.845 1.00 97.94 83 GLY A C 1
ATOM 670 O O . GLY A 1 83 ? -12.186 -12.410 -5.392 1.00 97.94 83 GLY A O 1
ATOM 671 N N . ILE A 1 84 ? -13.337 -10.468 -5.295 1.00 98.12 84 ILE A N 1
ATOM 672 C CA . ILE A 1 84 ? -12.669 -9.794 -6.405 1.00 98.12 84 ILE A CA 1
ATOM 673 C C . ILE A 1 84 ? -12.332 -8.354 -6.009 1.00 98.12 84 ILE A C 1
ATOM 675 O O . ILE A 1 84 ? -13.138 -7.682 -5.369 1.00 98.12 84 ILE A O 1
ATOM 679 N N . ARG A 1 85 ? -11.155 -7.880 -6.412 1.00 98.00 85 ARG A N 1
ATOM 680 C CA . ARG A 1 85 ? -10.810 -6.462 -6.501 1.00 98.00 85 ARG A CA 1
ATOM 681 C C . ARG A 1 85 ? -10.902 -6.068 -7.968 1.00 98.00 85 ARG A C 1
ATOM 683 O O . ARG A 1 85 ? -10.324 -6.739 -8.815 1.00 98.00 85 ARG A O 1
ATOM 690 N N . ILE A 1 86 ? -11.656 -5.023 -8.268 1.00 97.69 86 ILE A N 1
ATOM 691 C CA . ILE A 1 86 ? -11.734 -4.435 -9.602 1.00 97.69 86 ILE A CA 1
ATOM 692 C C . ILE A 1 86 ? -10.728 -3.288 -9.627 1.00 97.69 86 ILE A C 1
ATOM 694 O O . ILE A 1 86 ? -10.929 -2.283 -8.943 1.00 97.69 86 ILE A O 1
ATOM 698 N N . ASP A 1 87 ? -9.636 -3.507 -10.355 1.00 95.38 87 ASP A N 1
ATOM 699 C CA . ASP A 1 87 ? -8.519 -2.578 -10.518 1.00 95.38 87 ASP A CA 1
ATOM 700 C C . ASP A 1 87 ? -8.922 -1.386 -11.386 1.00 95.38 87 ASP A C 1
ATOM 702 O O . ASP A 1 87 ? -9.632 -1.564 -12.379 1.00 95.38 87 ASP A O 1
ATOM 706 N N . GLY A 1 88 ? -8.469 -0.187 -11.024 1.00 93.06 88 GLY A N 1
ATOM 707 C CA . GLY A 1 88 ? -8.601 0.994 -11.873 1.00 93.06 88 GLY A CA 1
ATOM 708 C C . GLY A 1 88 ? -10.037 1.342 -12.280 1.00 93.06 88 GLY A C 1
ATOM 709 O O . GLY A 1 88 ? -10.286 1.689 -13.433 1.00 93.06 88 GLY A O 1
ATOM 710 N N . GLY A 1 89 ? -11.005 1.266 -11.364 1.00 93.44 89 GLY A N 1
ATOM 711 C CA . GLY A 1 89 ? -12.421 1.572 -11.606 1.00 93.44 89 GLY A CA 1
ATOM 712 C C . GLY A 1 89 ? -12.647 2.912 -12.318 1.00 93.44 89 GLY A C 1
ATOM 713 O O . GLY A 1 89 ? -13.454 2.995 -13.245 1.00 93.44 89 GLY A O 1
ATOM 714 N N . GLN A 1 90 ? -11.846 3.927 -11.977 1.00 91.44 90 GLN A N 1
ATOM 715 C CA . GLN A 1 90 ? -11.894 5.252 -12.603 1.00 91.44 90 GLN A CA 1
ATOM 716 C C . GLN A 1 90 ? -11.495 5.277 -14.092 1.00 91.44 90 GLN A C 1
ATOM 718 O O . GLN A 1 90 ? -11.783 6.259 -14.784 1.00 91.44 90 GLN A O 1
ATOM 723 N N . ASP A 1 91 ? -10.805 4.244 -14.583 1.00 90.19 91 ASP A N 1
ATOM 724 C CA . ASP A 1 91 ? -10.287 4.173 -15.950 1.00 90.19 91 ASP A CA 1
ATOM 725 C C . ASP A 1 91 ? -11.308 3.594 -16.938 1.00 90.19 91 ASP A C 1
ATOM 727 O O . ASP A 1 91 ? -11.166 3.781 -18.152 1.00 90.19 91 ASP A O 1
ATOM 731 N N . PHE A 1 92 ? -12.386 2.968 -16.448 1.00 93.38 92 PHE A N 1
ATOM 732 C CA . PHE A 1 92 ? -13.463 2.414 -17.271 1.00 93.38 92 PHE A CA 1
ATOM 733 C C . PHE A 1 92 ? -14.357 3.514 -17.834 1.00 93.38 92 PHE A C 1
ATOM 735 O O . PHE A 1 92 ? -15.494 3.714 -17.419 1.00 93.38 92 PHE A O 1
ATOM 742 N N . ARG A 1 93 ? -13.841 4.210 -18.844 1.00 90.81 93 ARG A N 1
ATOM 743 C CA . ARG A 1 93 ? -14.484 5.372 -19.453 1.00 90.81 93 ARG A CA 1
ATOM 744 C C . ARG A 1 93 ? -14.926 5.122 -20.885 1.00 90.81 93 ARG A C 1
ATOM 746 O O . ARG A 1 93 ? -14.346 4.319 -21.630 1.00 90.81 93 ARG A O 1
ATOM 753 N N . PHE A 1 94 ? -15.949 5.853 -21.304 1.00 90.31 94 PHE A N 1
ATOM 754 C CA . PHE A 1 94 ? -16.402 5.874 -22.690 1.00 90.31 94 PHE A CA 1
ATOM 755 C C . PHE A 1 94 ? -16.898 7.259 -23.092 1.00 90.31 94 PHE A C 1
ATOM 757 O O . PHE A 1 94 ? -17.387 8.024 -22.268 1.00 90.31 94 PHE A O 1
ATOM 764 N N . PHE A 1 95 ? -16.762 7.593 -24.374 1.00 89.81 95 PHE A N 1
ATOM 765 C CA . PHE A 1 95 ? -17.360 8.806 -24.916 1.00 89.81 95 PHE A CA 1
ATOM 766 C C . PHE A 1 95 ? -18.842 8.557 -25.197 1.00 89.81 95 PHE A C 1
ATOM 768 O O . PHE A 1 95 ? -19.181 7.711 -26.027 1.00 89.81 95 PHE A O 1
ATOM 775 N N . ASN A 1 96 ? -19.717 9.298 -24.522 1.00 90.44 96 ASN A N 1
ATOM 776 C CA . ASN A 1 96 ? -21.149 9.263 -24.761 1.00 90.44 96 ASN A CA 1
ATOM 777 C C . ASN A 1 96 ? -21.526 10.338 -25.802 1.00 90.44 96 ASN A C 1
ATOM 779 O O . ASN A 1 96 ? -21.466 11.536 -25.505 1.00 90.44 96 ASN A O 1
ATOM 783 N N . PRO A 1 97 ? -21.953 9.951 -27.020 1.00 89.94 97 PRO A N 1
ATOM 784 C CA . PRO A 1 97 ? -22.287 10.910 -28.072 1.00 89.94 97 PRO A CA 1
ATOM 785 C C . PRO A 1 97 ? -23.548 11.732 -27.769 1.00 89.94 97 PRO A C 1
ATOM 787 O O . PRO A 1 97 ? -23.714 12.801 -28.349 1.00 89.94 97 PRO A O 1
ATOM 790 N N . PHE A 1 98 ? -24.431 11.267 -26.877 1.00 91.19 98 PHE A N 1
ATOM 791 C CA . PHE A 1 98 ? -25.653 11.991 -26.515 1.00 91.19 98 PHE A CA 1
ATOM 792 C C . PHE A 1 98 ? -25.385 13.134 -25.536 1.00 91.19 98 PHE A C 1
ATOM 794 O O . PHE A 1 98 ? -26.007 14.188 -25.644 1.00 91.19 98 PHE A O 1
ATOM 801 N N . SER A 1 99 ? -24.463 12.938 -24.591 1.00 91.94 99 SER A N 1
ATOM 802 C CA . SER A 1 99 ? -24.053 13.985 -23.648 1.00 91.94 99 SER A CA 1
ATOM 803 C C . SER A 1 99 ? -22.870 14.814 -24.157 1.00 91.94 99 SER A C 1
ATOM 805 O O . SER A 1 99 ? -22.629 15.911 -23.651 1.00 91.94 99 SER A O 1
ATOM 807 N N . GLY A 1 100 ? -22.130 14.302 -25.147 1.00 92.25 100 GLY A N 1
ATOM 808 C CA . GLY A 1 100 ? -20.900 14.906 -25.657 1.00 92.25 100 GLY A CA 1
ATOM 809 C C . GLY A 1 100 ? -19.744 14.847 -24.656 1.00 92.25 100 GLY A C 1
ATOM 810 O O . GLY A 1 100 ? -18.833 15.672 -24.733 1.00 92.25 100 GLY A O 1
ATOM 811 N N . ARG A 1 101 ? -19.790 13.924 -23.687 1.00 90.62 101 ARG A N 1
ATOM 812 C CA . ARG A 1 101 ? -18.836 13.836 -22.572 1.00 90.62 101 ARG A CA 1
ATOM 813 C C . ARG A 1 101 ? -18.220 12.449 -22.468 1.00 90.62 101 ARG A C 1
ATOM 815 O O . ARG A 1 101 ? -18.783 11.462 -22.934 1.00 90.62 101 ARG A O 1
ATOM 822 N N . VAL A 1 102 ? -17.055 12.389 -21.831 1.00 89.44 102 VAL A N 1
ATOM 823 C CA . VAL A 1 102 ? -16.490 11.130 -21.347 1.00 89.44 102 VAL A CA 1
ATOM 824 C C . VAL A 1 102 ? -17.173 10.792 -20.025 1.00 89.44 102 VAL A C 1
ATOM 826 O O . VAL A 1 102 ? -17.169 11.604 -19.103 1.00 89.44 102 VAL A O 1
ATOM 829 N N . GLU A 1 103 ? -17.780 9.615 -19.955 1.00 91.38 103 GLU A N 1
ATOM 830 C CA . GLU A 1 103 ? -18.538 9.116 -18.808 1.00 91.38 103 GLU A CA 1
ATOM 831 C C . GLU A 1 103 ? -17.896 7.847 -18.245 1.00 91.38 103 GLU A C 1
ATOM 833 O O . GLU A 1 103 ? -17.145 7.159 -18.943 1.00 91.38 103 GLU A O 1
ATOM 838 N N . GLN A 1 104 ? -18.206 7.548 -16.981 1.00 93.38 104 GLN A N 1
ATOM 839 C CA . GLN A 1 104 ? -17.793 6.315 -16.316 1.00 93.38 104 GLN A CA 1
ATOM 840 C C . GLN A 1 104 ? -18.755 5.171 -16.656 1.00 93.38 104 GLN A C 1
ATOM 842 O O . GLN A 1 104 ? -19.974 5.337 -16.650 1.00 93.38 104 GLN A O 1
ATOM 847 N N . ASP A 1 105 ? -18.211 3.994 -16.952 1.00 95.31 105 ASP A N 1
ATOM 848 C CA . ASP A 1 105 ? -18.957 2.778 -17.286 1.00 95.31 105 ASP A CA 1
ATOM 849 C C . ASP A 1 105 ? -19.339 2.001 -16.018 1.00 95.31 105 ASP A C 1
ATOM 851 O O . ASP A 1 105 ? -19.011 0.822 -15.855 1.00 95.31 105 ASP A O 1
ATOM 855 N N . ASP A 1 106 ? -20.060 2.665 -15.110 1.00 96.38 106 ASP A N 1
ATOM 856 C CA . ASP A 1 106 ? -20.488 2.078 -13.834 1.00 96.38 106 ASP A CA 1
ATOM 857 C C . ASP A 1 106 ? -21.334 0.813 -14.051 1.00 96.38 106 ASP A C 1
ATOM 859 O O . ASP A 1 106 ? -21.256 -0.141 -13.280 1.00 96.38 106 ASP A O 1
ATOM 863 N N . ALA A 1 107 ? -22.086 0.741 -15.154 1.00 96.56 107 ALA A N 1
ATOM 864 C CA . ALA A 1 107 ? -22.841 -0.452 -15.526 1.00 96.56 107 ALA A CA 1
ATOM 865 C C . ALA A 1 107 ? -21.937 -1.681 -15.725 1.00 96.56 107 ALA A C 1
ATOM 867 O O . ALA A 1 107 ? -22.316 -2.791 -15.346 1.00 96.56 107 ALA A O 1
ATOM 868 N N . TYR A 1 108 ? -20.747 -1.506 -16.308 1.00 97.38 108 TYR A N 1
ATOM 869 C CA . TYR A 1 108 ? -19.796 -2.601 -16.465 1.00 97.38 108 TYR A CA 1
ATOM 870 C C . TYR A 1 108 ? -19.103 -2.961 -15.150 1.00 97.38 108 TYR A C 1
ATOM 872 O O . TYR A 1 108 ? -19.014 -4.146 -14.833 1.00 97.38 108 TYR A O 1
ATOM 880 N N . LEU A 1 109 ? -18.706 -1.967 -14.350 1.00 97.62 109 LEU A N 1
ATOM 881 C CA . LEU A 1 109 ? -18.143 -2.187 -13.011 1.00 97.62 109 LEU A CA 1
ATOM 882 C C . LEU A 1 109 ? -19.112 -2.988 -12.122 1.00 97.62 109 LEU A C 1
ATOM 884 O O . LEU A 1 109 ? -18.736 -3.987 -11.503 1.00 97.62 109 LEU A O 1
ATOM 888 N N . LEU A 1 110 ? -20.396 -2.621 -12.133 1.00 97.75 110 LEU A N 1
ATOM 889 C CA . LEU A 1 110 ? -21.445 -3.357 -11.431 1.00 97.75 110 LEU A CA 1
ATOM 890 C C . LEU A 1 110 ? -21.653 -4.758 -12.019 1.00 97.75 110 LEU A C 1
ATOM 892 O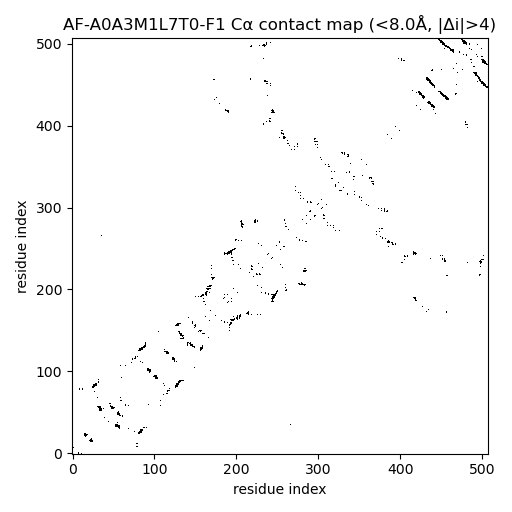 O . LEU A 1 110 ? -21.830 -5.710 -11.259 1.00 97.75 110 LEU A O 1
ATOM 896 N N . ALA A 1 111 ? -21.588 -4.927 -13.343 1.00 97.94 111 ALA A N 1
ATOM 897 C CA . ALA A 1 111 ? -21.676 -6.247 -13.969 1.00 97.94 111 ALA A CA 1
ATOM 898 C C . ALA A 1 111 ? -20.527 -7.171 -13.535 1.00 97.94 111 ALA A C 1
ATOM 900 O O . ALA A 1 111 ? -20.788 -8.322 -13.188 1.00 97.94 111 ALA A O 1
ATOM 901 N N . MET A 1 112 ? -19.289 -6.665 -13.474 1.00 97.94 112 MET A N 1
ATOM 902 C CA . MET A 1 112 ? -18.133 -7.406 -12.954 1.00 97.94 112 MET A CA 1
ATOM 903 C C . MET A 1 112 ? -18.361 -7.843 -11.501 1.00 97.94 112 MET A C 1
ATOM 905 O O . MET A 1 112 ? -18.083 -8.987 -11.152 1.00 97.94 112 MET A O 1
ATOM 909 N N . SER A 1 113 ? -18.948 -6.987 -10.661 1.00 97.12 113 SER A N 1
ATOM 910 C CA . SER A 1 113 ? -19.266 -7.331 -9.264 1.00 97.12 113 SER A CA 1
ATOM 911 C C . SER A 1 113 ? -20.378 -8.377 -9.091 1.00 97.12 113 SER A C 1
ATOM 913 O O . SER A 1 113 ? -20.489 -8.989 -8.031 1.00 97.12 113 SER A O 1
ATOM 915 N N . ASN A 1 114 ? -21.199 -8.590 -10.123 1.00 97.38 114 ASN A N 1
ATOM 916 C CA . ASN A 1 114 ? -22.393 -9.436 -10.075 1.00 97.38 114 ASN A CA 1
ATOM 917 C C . ASN A 1 114 ? -22.232 -10.766 -10.832 1.00 97.38 114 ASN A C 1
ATOM 919 O O . ASN A 1 114 ? -23.216 -11.483 -11.013 1.00 97.38 114 ASN A O 1
ATOM 923 N N . VAL A 1 115 ? -21.020 -11.117 -11.280 1.00 98.00 115 VAL A N 1
ATOM 924 C CA . VAL A 1 115 ? -20.762 -12.419 -11.913 1.00 98.00 115 VAL A CA 1
ATOM 925 C C . VAL A 1 115 ? -20.883 -13.529 -10.857 1.00 98.00 115 VAL A C 1
ATOM 927 O O . VAL A 1 115 ? -20.085 -13.550 -9.916 1.00 98.00 115 VAL A O 1
ATOM 930 N N . PRO A 1 116 ? -21.842 -14.469 -10.979 1.00 97.25 116 PRO A N 1
ATOM 931 C CA . PRO A 1 116 ? -21.989 -15.542 -10.005 1.00 97.25 116 PRO A CA 1
ATOM 932 C C . PRO A 1 116 ? -20.860 -16.565 -10.155 1.00 97.25 116 PRO A C 1
ATOM 934 O O . PRO A 1 116 ? -20.570 -17.038 -11.258 1.00 97.25 116 PRO A O 1
ATOM 937 N N . GLN A 1 117 ? -20.263 -16.955 -9.031 1.00 97.62 117 GLN A N 1
ATOM 938 C CA . GLN A 1 117 ? -19.420 -18.145 -8.958 1.00 97.62 117 GLN A CA 1
ATOM 939 C C . GLN A 1 117 ? -20.327 -19.378 -8.895 1.00 97.62 117 GLN A C 1
ATOM 941 O O . GLN A 1 117 ? -21.327 -19.365 -8.176 1.00 97.62 117 GLN A O 1
ATOM 946 N N . SER A 1 118 ? -19.986 -20.434 -9.636 1.00 97.06 118 SER A N 1
ATOM 947 C CA . SER A 1 118 ? -20.746 -21.686 -9.687 1.00 97.06 118 SER A CA 1
ATOM 948 C C . SER A 1 118 ? -19.809 -22.891 -9.626 1.00 97.06 118 SER A C 1
ATOM 950 O O . SER A 1 118 ? -19.146 -23.191 -10.619 1.00 97.06 118 SER A O 1
ATOM 952 N N . ILE A 1 119 ? -19.786 -23.598 -8.495 1.00 94.06 119 ILE A N 1
ATOM 953 C CA . ILE A 1 119 ? -18.908 -24.753 -8.233 1.00 94.06 119 ILE A CA 1
ATOM 954 C C . ILE A 1 119 ? -19.769 -25.897 -7.691 1.00 94.06 119 ILE A C 1
ATOM 956 O O . ILE A 1 119 ? -20.514 -25.692 -6.738 1.00 94.06 119 ILE A O 1
ATOM 960 N N . GLU A 1 120 ? -19.701 -27.081 -8.310 1.00 92.56 120 GLU A N 1
ATOM 961 C CA . GLU A 1 120 ? -20.438 -28.286 -7.868 1.00 92.56 120 GLU A CA 1
ATOM 962 C C . GLU A 1 120 ? -21.948 -28.041 -7.626 1.00 92.56 120 GLU A C 1
ATOM 964 O O . GLU A 1 120 ? -22.542 -28.515 -6.664 1.00 92.56 120 GLU A O 1
ATOM 969 N N . GLY A 1 121 ? -22.589 -27.235 -8.483 1.00 93.81 121 GLY A N 1
ATOM 970 C CA . GLY A 1 121 ? -24.015 -26.890 -8.365 1.00 93.81 121 GLY A CA 1
ATOM 971 C C . GLY A 1 121 ? -24.353 -25.822 -7.313 1.00 93.81 121 GLY A C 1
ATOM 972 O O . GLY A 1 121 ? -25.498 -25.375 -7.258 1.00 93.81 121 GLY A O 1
ATOM 973 N N . HIS A 1 122 ? -23.381 -25.357 -6.526 1.00 95.50 122 HIS A N 1
ATOM 974 C CA . HIS A 1 122 ? -23.545 -24.238 -5.599 1.00 95.50 122 HIS A CA 1
ATOM 975 C C . HIS A 1 122 ? -23.252 -22.906 -6.284 1.00 95.50 122 HIS A C 1
ATOM 977 O O . HIS A 1 122 ? -22.279 -22.795 -7.028 1.00 95.50 122 HIS A O 1
ATOM 983 N N . GLN A 1 123 ? -24.066 -21.886 -5.994 1.00 97.31 123 GLN A N 1
ATOM 984 C CA . GLN A 1 123 ? -23.901 -20.537 -6.534 1.00 97.31 123 GLN A CA 1
ATOM 985 C C . GLN A 1 123 ? -23.795 -19.493 -5.425 1.00 97.31 123 GLN A C 1
ATOM 987 O O . GLN A 1 123 ? -24.547 -19.540 -4.450 1.00 97.31 123 GLN A O 1
ATOM 992 N N . ARG A 1 124 ? -22.880 -18.534 -5.590 1.00 96.19 124 ARG A N 1
ATOM 993 C CA . ARG A 1 124 ? -22.750 -17.366 -4.707 1.00 96.19 124 ARG A CA 1
ATOM 994 C C . ARG A 1 124 ? -22.260 -16.137 -5.466 1.00 96.19 124 ARG A C 1
ATOM 996 O O . ARG A 1 124 ? -21.570 -16.259 -6.479 1.00 96.19 124 ARG A O 1
ATOM 1003 N N . LEU A 1 125 ? -22.590 -14.959 -4.943 1.00 96.31 125 LEU A N 1
ATOM 1004 C CA . LEU A 1 125 ? -21.879 -13.727 -5.279 1.00 96.31 125 LEU A CA 1
ATOM 1005 C C . LEU A 1 125 ? -20.614 -13.628 -4.426 1.00 96.31 125 LEU A C 1
ATOM 1007 O O . LEU A 1 125 ? -20.578 -14.108 -3.291 1.00 96.31 125 LEU A O 1
ATOM 1011 N N . LEU A 1 126 ? -19.574 -13.037 -5.003 1.00 97.25 126 LEU A N 1
ATOM 1012 C CA . LEU A 1 126 ? -18.290 -12.851 -4.340 1.00 97.25 126 LEU A CA 1
ATOM 1013 C C . LEU A 1 126 ? -18.231 -11.519 -3.604 1.00 97.25 126 LEU A C 1
ATOM 1015 O O . LEU A 1 126 ? -19.000 -10.607 -3.895 1.00 97.25 126 LEU A O 1
ATOM 1019 N N . PHE A 1 127 ? -17.285 -11.414 -2.673 1.00 97.88 127 PHE A N 1
ATOM 1020 C CA . PHE A 1 127 ? -16.978 -10.178 -1.965 1.00 97.88 127 PHE A CA 1
ATOM 1021 C C . PHE A 1 127 ? -16.320 -9.153 -2.916 1.00 97.88 127 PHE A C 1
ATOM 1023 O O . PHE A 1 127 ? -15.182 -9.392 -3.333 1.00 97.88 127 PHE A O 1
ATOM 1030 N N . PRO A 1 128 ? -16.993 -8.048 -3.298 1.00 97.94 128 PRO A N 1
ATOM 1031 C CA . PRO A 1 128 ? -16.466 -7.110 -4.280 1.00 97.94 128 PRO A CA 1
ATOM 1032 C C . PRO A 1 128 ? -15.770 -5.918 -3.617 1.00 97.94 128 PRO A C 1
ATOM 1034 O O . PRO A 1 128 ? -16.329 -5.266 -2.733 1.00 97.94 128 PRO A O 1
ATOM 1037 N N . ILE A 1 129 ? -14.570 -5.609 -4.102 1.00 98.38 129 ILE A N 1
ATOM 1038 C CA . ILE A 1 129 ? -13.792 -4.425 -3.745 1.00 98.38 129 ILE A CA 1
ATOM 1039 C C . ILE A 1 129 ? -13.551 -3.608 -5.014 1.00 98.38 129 ILE A C 1
ATOM 1041 O O . ILE A 1 129 ? -13.078 -4.146 -6.012 1.00 98.38 129 ILE A O 1
ATOM 1045 N N . PHE A 1 130 ? -13.815 -2.311 -4.972 1.00 98.12 130 PHE A N 1
ATOM 1046 C CA . PHE A 1 130 ? -13.473 -1.382 -6.042 1.00 98.12 130 PHE A CA 1
ATOM 1047 C C . PHE A 1 130 ? -12.229 -0.580 -5.666 1.00 98.12 130 PHE A C 1
ATOM 1049 O O . PHE A 1 130 ? -12.158 0.027 -4.596 1.00 98.12 130 PHE A O 1
ATOM 1056 N N . GLU A 1 131 ? -11.241 -0.545 -6.548 1.00 96.44 131 GLU A N 1
ATOM 1057 C CA . GLU A 1 131 ? -10.289 0.554 -6.558 1.00 96.44 131 GLU A CA 1
ATOM 1058 C C . GLU A 1 131 ? -10.874 1.654 -7.443 1.00 96.44 131 GLU A C 1
ATOM 1060 O O . GLU A 1 131 ? -10.901 1.509 -8.657 1.00 96.44 131 GLU A O 1
ATOM 1065 N N . ASP A 1 132 ? -11.379 2.736 -6.853 1.00 95.19 132 ASP A N 1
ATOM 1066 C CA . ASP A 1 132 ? -11.872 3.879 -7.622 1.00 95.19 132 ASP A CA 1
ATOM 1067 C C . ASP A 1 132 ? -11.525 5.190 -6.906 1.00 95.19 132 ASP A C 1
ATOM 1069 O O . ASP A 1 132 ? -11.894 5.395 -5.745 1.00 95.19 132 ASP A O 1
ATOM 1073 N N . GLY A 1 133 ? -10.768 6.044 -7.594 1.00 92.69 133 GLY A N 1
ATOM 1074 C CA . GLY A 1 133 ? -10.331 7.360 -7.121 1.00 92.69 133 GLY A CA 1
ATOM 1075 C C . GLY A 1 133 ? -10.805 8.495 -8.023 1.00 92.69 133 GLY A C 1
ATOM 1076 O O . GLY A 1 133 ? -10.063 9.454 -8.247 1.00 92.69 133 GLY A O 1
ATOM 1077 N N . ARG A 1 134 ? -11.997 8.383 -8.627 1.00 93.56 134 ARG A N 1
ATOM 1078 C CA . ARG A 1 134 ? -12.526 9.455 -9.480 1.00 93.56 134 ARG A CA 1
ATOM 1079 C C . ARG A 1 134 ? -12.658 10.768 -8.676 1.00 93.56 134 ARG A C 1
ATOM 1081 O O . ARG A 1 134 ? -13.088 10.736 -7.523 1.00 93.56 134 ARG A O 1
ATOM 1088 N N . PRO A 1 135 ? -12.314 11.929 -9.264 1.00 92.06 135 PRO A N 1
ATOM 1089 C CA . PRO A 1 135 ? -12.180 12.176 -10.699 1.00 92.06 135 PRO A CA 1
ATOM 1090 C C . PRO A 1 135 ? -10.747 12.048 -11.259 1.00 92.06 135 PRO A C 1
ATOM 1092 O O . PRO A 1 135 ? -10.420 12.733 -12.225 1.00 92.06 135 PRO A O 1
ATOM 1095 N N . TRP A 1 136 ? -9.868 11.207 -10.693 1.00 87.44 136 TRP A N 1
ATOM 1096 C CA . TRP A 1 136 ? -8.548 10.935 -11.288 1.00 87.44 136 TRP A CA 1
ATOM 1097 C C . TRP A 1 136 ? -8.618 10.739 -12.821 1.00 87.44 136 TRP A C 1
ATOM 1099 O O . TRP A 1 136 ? -9.508 10.032 -13.307 1.00 87.44 136 TRP A O 1
ATOM 1109 N N . PRO A 1 137 ? -7.694 11.335 -13.605 1.00 86.62 137 PRO A N 1
ATOM 1110 C CA . PRO A 1 137 ? -6.494 12.072 -13.189 1.00 86.62 137 PRO A CA 1
ATOM 1111 C C . PRO A 1 137 ? -6.669 13.603 -13.140 1.00 86.62 137 PRO A C 1
ATOM 1113 O O . PRO A 1 137 ? -5.706 14.333 -13.369 1.00 86.62 137 PRO A O 1
ATOM 1116 N N . GLU A 1 138 ? -7.879 14.123 -12.905 1.00 90.38 138 GLU A N 1
ATOM 1117 C CA . GLU A 1 138 ? -8.086 15.575 -12.808 1.00 90.38 138 GLU A CA 1
ATOM 1118 C C . GLU A 1 138 ? -7.178 16.232 -11.755 1.00 90.38 138 GLU A C 1
ATOM 1120 O O . GLU A 1 138 ? -6.947 15.686 -10.680 1.00 90.38 138 GLU A O 1
ATOM 1125 N N . GLU A 1 139 ? -6.700 17.451 -12.018 1.00 90.56 139 GLU A N 1
ATOM 1126 C CA . GLU A 1 139 ? -5.884 18.189 -11.049 1.00 90.56 139 GLU A CA 1
ATOM 1127 C C . GLU A 1 139 ? -6.628 18.367 -9.712 1.00 90.56 139 GLU A C 1
ATOM 1129 O O . GLU A 1 139 ? -7.798 18.775 -9.671 1.00 90.56 139 GLU A O 1
ATOM 1134 N N . GLY A 1 140 ? -5.944 18.053 -8.607 1.00 89.38 140 GLY A N 1
ATOM 1135 C CA . GLY A 1 140 ? -6.503 18.109 -7.257 1.00 89.38 140 GLY A CA 1
ATOM 1136 C C . GLY A 1 140 ? -7.521 17.007 -6.950 1.00 89.38 140 GLY A C 1
ATOM 1137 O O . GLY A 1 140 ? -8.274 17.133 -5.981 1.00 89.38 140 GLY A O 1
ATOM 1138 N N . TRP A 1 141 ? -7.584 15.941 -7.758 1.00 90.81 141 TRP A N 1
ATOM 1139 C CA . TRP A 1 141 ? -8.410 14.761 -7.482 1.00 90.81 141 TRP A CA 1
ATOM 1140 C C . TRP A 1 141 ? -8.164 14.205 -6.070 1.00 90.81 141 TRP A C 1
ATOM 1142 O O . TRP A 1 141 ? -9.107 13.701 -5.466 1.00 90.81 141 TRP A O 1
ATOM 1152 N N . GLU A 1 142 ? -6.957 14.342 -5.504 1.00 86.94 142 GLU A N 1
ATOM 1153 C CA . GLU A 1 142 ? -6.615 13.848 -4.164 1.00 86.94 142 GLU A CA 1
ATOM 1154 C C . GLU A 1 142 ? -7.541 14.420 -3.091 1.00 86.94 142 GLU A C 1
ATOM 1156 O O . GLU A 1 142 ? -7.815 13.744 -2.101 1.00 86.94 142 GLU A O 1
ATOM 1161 N N . GLU A 1 143 ? -8.020 15.653 -3.282 1.00 88.19 143 GLU A N 1
ATOM 1162 C CA . GLU A 1 143 ? -8.922 16.366 -2.370 1.00 88.19 143 GLU A CA 1
ATOM 1163 C C . GLU A 1 143 ? -10.379 16.367 -2.863 1.00 88.19 143 GLU A C 1
ATOM 1165 O O . GLU A 1 143 ? -11.304 16.453 -2.060 1.00 88.19 143 GLU A O 1
ATOM 1170 N N . LYS A 1 144 ? -10.613 16.205 -4.172 1.00 92.62 144 LYS A N 1
ATOM 1171 C CA . LYS A 1 144 ? -11.970 16.133 -4.750 1.00 92.62 144 LYS A CA 1
ATOM 1172 C C . LYS A 1 144 ? -12.613 14.751 -4.641 1.00 92.62 144 LYS A C 1
ATOM 1174 O O . LYS A 1 144 ? -13.838 14.659 -4.609 1.00 92.62 144 LYS A O 1
ATOM 1179 N N . SER A 1 145 ? -11.808 13.690 -4.632 1.00 94.69 145 SER A N 1
ATOM 1180 C CA . SER A 1 145 ? -12.307 12.313 -4.637 1.00 94.69 145 SER A CA 1
ATOM 1181 C C . SER A 1 145 ? -13.084 12.028 -3.363 1.00 94.69 145 SER A C 1
ATOM 1183 O O . SER A 1 145 ? -12.617 12.332 -2.256 1.00 94.69 145 SER A O 1
ATOM 1185 N N . ARG A 1 146 ? -14.271 11.441 -3.529 1.00 94.75 146 ARG A N 1
ATOM 1186 C CA . ARG A 1 146 ? -15.115 11.023 -2.408 1.00 94.75 146 ARG A CA 1
ATOM 1187 C C . ARG A 1 146 ? -14.816 9.601 -1.973 1.00 94.75 146 ARG A C 1
ATOM 1189 O O . ARG A 1 146 ? -15.053 9.302 -0.811 1.00 94.75 146 ARG A O 1
ATOM 1196 N N . TYR A 1 147 ? -14.305 8.762 -2.877 1.00 95.44 147 TYR A N 1
ATOM 1197 C CA . TYR A 1 147 ? -14.044 7.338 -2.648 1.00 95.44 147 TYR A CA 1
ATOM 1198 C C . TYR A 1 147 ? -15.311 6.550 -2.277 1.00 95.44 147 TYR A C 1
ATOM 1200 O O . TYR A 1 147 ? -15.264 5.613 -1.483 1.00 95.44 147 TYR A O 1
ATOM 1208 N N . ARG A 1 148 ? -16.477 6.959 -2.788 1.00 96.25 148 ARG A N 1
ATOM 1209 C CA . ARG A 1 148 ? -17.778 6.402 -2.367 1.00 96.25 148 ARG A CA 1
ATOM 1210 C C . ARG A 1 148 ? -18.701 6.017 -3.510 1.00 96.25 148 ARG A C 1
ATOM 1212 O O . ARG A 1 148 ? -19.763 5.453 -3.277 1.00 96.25 148 ARG A O 1
ATOM 1219 N N . GLU A 1 149 ? -18.324 6.339 -4.733 1.00 96.50 149 GLU A N 1
ATOM 1220 C CA . GLU A 1 149 ? -19.209 6.289 -5.884 1.00 96.50 149 GLU A CA 1
ATOM 1221 C C . GLU A 1 149 ? -19.725 4.875 -6.149 1.00 96.50 149 GLU A C 1
ATOM 1223 O O . GLU A 1 149 ? -20.912 4.710 -6.420 1.00 96.50 149 GLU A O 1
ATOM 1228 N N . LEU A 1 150 ? -18.889 3.847 -5.986 1.00 97.19 150 LEU A N 1
ATOM 1229 C CA . LEU A 1 150 ? -19.308 2.470 -6.242 1.00 97.19 150 LEU A CA 1
ATOM 1230 C C . LEU A 1 150 ? -20.046 1.863 -5.050 1.00 97.19 150 LEU A C 1
ATOM 1232 O O . LEU A 1 150 ? -21.029 1.155 -5.257 1.00 97.19 150 LEU A O 1
ATOM 1236 N N . ILE A 1 151 ? -19.649 2.178 -3.814 1.00 97.00 151 ILE A N 1
ATOM 1237 C CA . ILE A 1 151 ? -20.374 1.708 -2.621 1.00 97.00 151 ILE A CA 1
ATOM 1238 C C . ILE A 1 151 ? -21.745 2.385 -2.471 1.00 97.00 151 ILE A C 1
ATOM 1240 O O . ILE A 1 151 ? -22.660 1.798 -1.910 1.00 97.00 151 ILE A O 1
ATOM 1244 N N . GLU A 1 152 ? -21.950 3.583 -3.024 1.00 97.12 152 GLU A N 1
ATOM 1245 C CA . GLU A 1 152 ? -23.278 4.212 -3.086 1.00 97.12 152 GLU A CA 1
ATOM 1246 C C . GLU A 1 152 ? -24.202 3.521 -4.098 1.00 97.12 152 GLU A C 1
ATOM 1248 O O . GLU A 1 152 ? -25.412 3.457 -3.882 1.00 97.12 152 GLU A O 1
ATOM 1253 N N . LEU A 1 153 ? -23.640 2.963 -5.175 1.00 97.38 153 LEU A N 1
ATOM 1254 C CA . LEU A 1 153 ? -24.380 2.172 -6.162 1.00 97.38 153 LEU A CA 1
ATOM 1255 C C . LEU A 1 153 ? -24.575 0.711 -5.728 1.00 97.38 153 LEU A C 1
ATOM 1257 O O . LEU A 1 153 ? -25.567 0.087 -6.105 1.00 97.38 153 LEU A O 1
ATOM 1261 N N . LYS A 1 154 ? -23.637 0.165 -4.945 1.00 96.81 154 LYS A N 1
ATOM 1262 C CA . LYS A 1 154 ? -23.626 -1.212 -4.433 1.00 96.81 154 LYS A CA 1
ATOM 1263 C C . LYS A 1 154 ? -23.226 -1.226 -2.947 1.00 96.81 154 LYS A C 1
ATOM 1265 O O . LYS A 1 154 ? -22.057 -1.480 -2.640 1.00 96.81 154 LYS A O 1
ATOM 1270 N N . PRO A 1 155 ? -24.169 -0.954 -2.024 1.00 96.50 155 PRO A N 1
ATOM 1271 C CA . PRO A 1 155 ? -23.887 -0.788 -0.593 1.00 96.50 155 PRO A CA 1
ATOM 1272 C C . PRO A 1 155 ? -23.241 -1.989 0.099 1.00 96.50 155 PRO A C 1
ATOM 1274 O O . PRO A 1 155 ? -22.596 -1.827 1.120 1.00 96.50 155 PRO A O 1
ATOM 1277 N N . GLU A 1 156 ? -23.386 -3.195 -0.444 1.00 95.19 156 GLU A N 1
ATOM 1278 C CA . GLU A 1 156 ? -22.756 -4.410 0.078 1.00 95.19 156 GLU A CA 1
ATOM 1279 C C . GLU A 1 156 ? -21.280 -4.586 -0.336 1.00 95.19 156 GLU A C 1
ATOM 1281 O O . GLU A 1 156 ? -20.649 -5.578 0.035 1.00 95.19 156 GLU A O 1
ATOM 1286 N N . SER A 1 157 ? -20.743 -3.676 -1.155 1.00 97.69 157 SER A N 1
ATOM 1287 C CA . SER A 1 157 ? -19.357 -3.702 -1.629 1.00 97.69 157 SER A CA 1
ATOM 1288 C C . SER A 1 157 ? -18.429 -2.840 -0.776 1.00 97.69 157 SER A C 1
ATOM 1290 O O . SER A 1 157 ? -18.872 -2.078 0.080 1.00 97.69 157 SER A O 1
ATOM 1292 N N . TYR A 1 158 ? -17.128 -2.958 -1.031 1.00 98.19 158 TYR A N 1
ATOM 1293 C CA . TYR A 1 158 ? -16.107 -2.104 -0.433 1.00 98.19 158 TYR A CA 1
ATOM 1294 C C . TYR A 1 158 ? -15.374 -1.299 -1.501 1.00 98.19 158 TYR A C 1
ATOM 1296 O O . TYR A 1 158 ? -15.273 -1.723 -2.651 1.00 98.19 158 TYR A O 1
ATOM 1304 N N . GLN A 1 159 ? -14.810 -0.158 -1.118 1.00 97.50 159 GLN A N 1
ATOM 1305 C CA . GLN A 1 159 ? -13.952 0.651 -1.986 1.00 97.50 159 GLN A CA 1
ATOM 1306 C C . GLN A 1 159 ? -12.647 1.010 -1.275 1.00 97.50 159 GLN A C 1
ATOM 1308 O O . GLN A 1 159 ? -12.578 1.031 -0.049 1.00 97.50 159 GLN A O 1
ATOM 1313 N N . TRP A 1 160 ? -11.574 1.251 -2.019 1.00 96.38 160 TRP A N 1
ATOM 1314 C CA . TRP A 1 160 ? -10.330 1.749 -1.435 1.00 96.38 160 TRP A CA 1
ATOM 1315 C C . TRP A 1 160 ? -10.543 3.114 -0.770 1.00 96.38 160 TRP A C 1
ATOM 1317 O O . TRP A 1 160 ? -11.046 4.038 -1.402 1.00 96.38 160 TRP A O 1
ATOM 1327 N N . GLY A 1 161 ? -10.153 3.239 0.502 1.00 95.88 161 GLY A N 1
ATOM 1328 C CA . GLY A 1 161 ? -10.275 4.487 1.253 1.00 95.88 161 GLY A CA 1
ATOM 1329 C C . GLY A 1 161 ? -9.175 5.512 0.930 1.00 95.88 161 GLY A C 1
ATOM 1330 O O . GLY A 1 161 ? -8.109 5.159 0.413 1.00 95.88 161 GLY A O 1
ATOM 1331 N N . PRO A 1 162 ? -9.360 6.786 1.322 1.00 94.38 162 PRO A N 1
ATOM 1332 C CA . PRO A 1 162 ? -8.482 7.899 0.941 1.00 94.38 162 PRO A CA 1
ATOM 1333 C C . PRO A 1 162 ? -7.040 7.773 1.459 1.00 94.38 162 PRO A C 1
ATOM 1335 O O . PRO A 1 162 ? -6.114 8.340 0.878 1.00 94.38 162 PRO A O 1
ATOM 1338 N N . LEU A 1 163 ? -6.830 7.048 2.562 1.00 94.12 163 LEU A N 1
ATOM 1339 C CA . LEU A 1 163 ? -5.523 6.914 3.222 1.00 94.12 163 LEU A CA 1
ATOM 1340 C C . LEU A 1 163 ? -4.735 5.673 2.806 1.00 94.12 163 LEU A C 1
ATOM 1342 O O . LEU A 1 163 ? -3.543 5.578 3.099 1.00 94.12 163 LEU A O 1
ATOM 1346 N N . ILE A 1 164 ? -5.368 4.777 2.050 1.00 92.69 164 ILE A N 1
ATOM 1347 C CA . ILE A 1 164 ? -4.688 3.654 1.414 1.00 92.69 164 ILE A CA 1
ATOM 1348 C C . ILE A 1 164 ? -4.598 3.843 -0.100 1.00 92.69 164 ILE A C 1
ATOM 1350 O O . ILE A 1 164 ? -3.719 3.271 -0.717 1.00 92.69 164 ILE A O 1
ATOM 1354 N N . PHE A 1 165 ? -5.413 4.695 -0.723 1.00 91.62 165 PHE A N 1
ATOM 1355 C CA . PHE A 1 165 ? -5.359 4.903 -2.169 1.00 91.62 165 PHE A CA 1
ATOM 1356 C C . PHE A 1 165 ? -4.041 5.546 -2.648 1.00 91.62 165 PHE A C 1
ATOM 1358 O O . PHE A 1 165 ? -3.613 6.561 -2.099 1.00 91.62 165 PHE A O 1
ATOM 1365 N N . ALA A 1 166 ? -3.434 4.930 -3.672 1.00 75.06 166 ALA A N 1
ATOM 1366 C CA . ALA A 1 166 ? -2.254 5.235 -4.504 1.00 75.06 166 ALA A CA 1
ATOM 1367 C C . ALA A 1 166 ? -1.179 6.273 -4.076 1.00 75.06 166 ALA A C 1
ATOM 1369 O O . ALA A 1 166 ? 0.006 6.029 -4.281 1.00 75.06 166 ALA A O 1
ATOM 1370 N N . HIS A 1 167 ? -1.527 7.436 -3.519 1.00 81.75 167 HIS A N 1
ATOM 1371 C CA . HIS A 1 167 ? -0.638 8.606 -3.437 1.00 81.75 167 HIS A CA 1
ATOM 1372 C C . HIS A 1 167 ? -0.230 9.034 -2.018 1.00 81.75 167 HIS A C 1
ATOM 1374 O O . HIS A 1 167 ? 0.264 10.146 -1.822 1.00 81.75 167 HIS A O 1
ATOM 1380 N N . ASN A 1 168 ? -0.414 8.180 -1.011 1.00 89.19 168 ASN A N 1
ATOM 1381 C CA . ASN A 1 168 ? -0.031 8.513 0.362 1.00 89.19 168 ASN A CA 1
ATOM 1382 C C . ASN A 1 168 ? 1.475 8.364 0.607 1.00 89.19 168 ASN A C 1
ATOM 1384 O O . ASN A 1 168 ? 2.093 7.389 0.194 1.00 89.19 168 ASN A O 1
ATOM 1388 N N . THR A 1 169 ? 2.052 9.352 1.295 1.00 94.44 169 THR A N 1
ATOM 1389 C CA . THR A 1 169 ? 3.496 9.497 1.533 1.00 94.44 169 THR A CA 1
ATOM 1390 C C . THR A 1 169 ? 3.779 9.810 3.011 1.00 94.44 169 THR A C 1
ATOM 1392 O O . THR A 1 169 ? 4.202 10.925 3.333 1.00 94.44 169 THR A O 1
ATOM 1395 N N . PRO A 1 170 ? 3.547 8.853 3.932 1.00 96.25 170 PRO A N 1
ATOM 1396 C CA . PRO A 1 170 ? 3.729 9.039 5.379 1.00 96.25 170 PRO A CA 1
ATOM 1397 C C . PRO A 1 170 ? 5.182 9.299 5.814 1.00 96.25 170 PRO A C 1
ATOM 1399 O O . PRO A 1 170 ? 5.436 9.564 6.983 1.00 96.25 170 PRO A O 1
ATOM 1402 N N . THR A 1 171 ? 6.144 9.230 4.892 1.00 97.00 171 THR A N 1
ATOM 1403 C CA . THR A 1 171 ? 7.555 9.569 5.128 1.00 97.00 171 THR A CA 1
ATOM 1404 C C . THR A 1 171 ? 7.822 11.078 5.149 1.00 97.00 171 THR A C 1
ATOM 1406 O O . THR A 1 171 ? 8.908 11.495 5.554 1.00 97.00 171 THR A O 1
ATOM 1409 N N . LEU A 1 172 ? 6.870 11.903 4.695 1.00 97.06 172 LEU A N 1
ATOM 1410 C CA . LEU A 1 172 ? 6.990 13.360 4.694 1.00 97.06 172 LEU A CA 1
ATOM 1411 C C . LEU A 1 172 ? 6.570 13.959 6.035 1.00 97.06 172 LEU A C 1
ATOM 1413 O O . LEU A 1 172 ? 5.601 13.523 6.656 1.00 97.06 172 LEU A O 1
ATOM 1417 N N . LYS A 1 173 ? 7.282 15.010 6.435 1.00 96.25 173 LYS A N 1
ATOM 1418 C CA . LYS A 1 173 ? 6.970 15.817 7.607 1.00 96.25 173 LYS A CA 1
ATOM 1419 C C . LYS A 1 173 ? 5.620 16.524 7.436 1.00 96.25 173 LYS A C 1
ATOM 1421 O O . LYS A 1 173 ? 5.330 17.056 6.363 1.00 96.25 173 LYS A O 1
ATOM 1426 N N . GLY A 1 174 ? 4.799 16.529 8.480 1.00 95.31 174 GLY A N 1
ATOM 1427 C CA . GLY A 1 174 ? 3.463 17.123 8.508 1.00 95.31 174 GLY A CA 1
ATOM 1428 C C . GLY A 1 174 ? 2.404 16.319 7.747 1.00 95.31 174 GLY A C 1
ATOM 1429 O O . GLY A 1 174 ? 1.295 16.819 7.534 1.00 95.31 174 GLY A O 1
ATOM 1430 N N . PHE A 1 175 ? 2.706 15.086 7.315 1.00 95.44 175 PHE A N 1
ATOM 1431 C CA . PHE A 1 175 ? 1.773 14.263 6.538 1.00 95.44 175 PHE A CA 1
ATOM 1432 C C . PHE A 1 175 ? 0.452 14.044 7.286 1.00 95.44 175 PHE A C 1
ATOM 1434 O O . PHE A 1 175 ? -0.620 14.285 6.725 1.00 95.44 175 PHE A O 1
ATOM 1441 N N . TRP A 1 176 ? 0.515 13.639 8.559 1.00 95.50 176 TRP A N 1
ATOM 1442 C CA . TRP A 1 176 ? -0.679 13.314 9.346 1.00 95.50 176 TRP A CA 1
ATOM 1443 C C . TRP A 1 176 ? -1.516 14.544 9.692 1.00 95.50 176 TRP A C 1
ATOM 1445 O O . TRP A 1 176 ? -2.745 14.464 9.698 1.00 95.50 176 TRP A O 1
ATOM 1455 N N . GLN A 1 177 ? -0.876 15.697 9.895 1.00 94.75 177 GLN A N 1
ATOM 1456 C CA . GLN A 1 177 ? -1.578 16.970 10.049 1.00 94.75 177 GLN A CA 1
ATOM 1457 C C . GLN A 1 177 ? -2.300 17.356 8.754 1.00 94.75 177 GLN A C 1
ATOM 1459 O O . GLN A 1 177 ? -3.492 17.660 8.782 1.00 94.75 177 GLN A O 1
ATOM 1464 N N . LYS A 1 178 ? -1.609 17.299 7.606 1.00 93.12 178 LYS A N 1
ATOM 1465 C CA . LYS A 1 178 ? -2.195 17.620 6.296 1.00 93.12 178 LYS A CA 1
ATOM 1466 C C . LYS A 1 178 ? -3.366 16.697 5.953 1.00 93.12 178 LYS A C 1
ATOM 1468 O O . LYS A 1 178 ? -4.340 17.139 5.354 1.00 93.12 178 LYS A O 1
ATOM 1473 N N . LYS A 1 179 ? -3.282 15.422 6.336 1.00 93.81 179 LYS A N 1
ATOM 1474 C CA . LYS A 1 179 ? -4.313 14.411 6.076 1.00 93.81 179 LYS A CA 1
ATOM 1475 C C . LYS A 1 179 ? -5.416 14.349 7.131 1.00 93.81 179 LYS A C 1
ATOM 1477 O O . LYS A 1 179 ? -6.285 13.490 7.016 1.00 93.81 179 LYS A O 1
ATOM 1482 N N . TRP A 1 180 ? -5.447 15.259 8.106 1.00 95.19 180 TRP A N 1
ATOM 1483 C CA . TRP A 1 180 ? -6.437 15.225 9.185 1.00 95.19 180 TRP A CA 1
ATOM 1484 C C . TRP A 1 180 ? -7.893 15.201 8.691 1.00 95.19 180 TRP A C 1
ATOM 1486 O O . TRP A 1 180 ? -8.699 14.438 9.218 1.00 95.19 180 TRP A O 1
ATOM 1496 N N . SER A 1 181 ? -8.231 15.957 7.641 1.00 94.62 181 SER A N 1
ATOM 1497 C CA . SER A 1 181 ? -9.570 15.907 7.030 1.00 94.62 181 SER A CA 1
ATOM 1498 C C . SER A 1 181 ? -9.930 14.500 6.540 1.00 94.62 181 SER A C 1
ATOM 1500 O O . SER A 1 181 ? -11.009 13.998 6.839 1.00 94.62 181 SER A O 1
ATOM 1502 N N . ARG A 1 182 ? -8.998 13.822 5.862 1.00 95.38 182 ARG A N 1
ATOM 1503 C CA . ARG A 1 182 ? -9.171 12.449 5.364 1.00 95.38 182 ARG A CA 1
ATOM 1504 C C . ARG A 1 182 ? -9.216 11.417 6.489 1.00 95.38 182 ARG A C 1
ATOM 1506 O O . ARG A 1 182 ? -9.968 10.453 6.402 1.00 95.38 182 ARG A O 1
ATOM 1513 N N . VAL A 1 183 ? -8.457 11.628 7.563 1.00 96.62 183 VAL A N 1
ATOM 1514 C CA . VAL A 1 183 ? -8.552 10.815 8.787 1.00 96.62 183 VAL A CA 1
ATOM 1515 C C . VAL A 1 183 ? -9.956 10.944 9.389 1.00 96.62 183 VAL A C 1
ATOM 1517 O O . VAL A 1 183 ? -10.572 9.937 9.727 1.00 96.62 183 VAL A O 1
ATOM 1520 N N . TRP A 1 184 ? -10.499 12.160 9.468 1.00 96.50 184 TRP A N 1
ATOM 1521 C CA . TRP A 1 184 ? -11.852 12.394 9.973 1.00 96.50 184 TRP A CA 1
ATOM 1522 C C . TRP A 1 184 ? -12.940 11.754 9.100 1.00 96.50 184 TRP A C 1
ATOM 1524 O O . TRP A 1 184 ? -13.896 11.175 9.618 1.00 96.50 184 TRP A O 1
ATOM 1534 N N . GLU A 1 185 ? -12.785 11.796 7.776 1.00 96.75 185 GLU A N 1
ATOM 1535 C CA . GLU A 1 185 ? -13.674 11.083 6.853 1.00 96.75 185 GLU A CA 1
ATOM 1536 C C . GLU A 1 185 ? -13.668 9.574 7.112 1.00 96.75 185 GLU A C 1
ATOM 1538 O O . GLU A 1 185 ? -14.737 8.980 7.223 1.00 96.75 185 GLU A O 1
ATOM 1543 N N . VAL A 1 186 ? -12.493 8.957 7.299 1.00 97.50 186 VAL A N 1
ATOM 1544 C CA . VAL A 1 186 ? -12.404 7.523 7.639 1.00 97.50 186 VAL A CA 1
ATOM 1545 C C . VAL A 1 186 ? -13.209 7.209 8.896 1.00 97.50 186 VAL A C 1
ATOM 1547 O O . VAL A 1 186 ? -13.938 6.224 8.924 1.00 97.50 186 VAL A O 1
ATOM 1550 N N . MET A 1 187 ? -13.126 8.061 9.917 1.00 98.12 187 MET A N 1
ATOM 1551 C CA . MET A 1 187 ? -13.835 7.848 11.179 1.00 98.12 187 MET A CA 1
ATOM 1552 C C . MET A 1 187 ? -15.358 8.015 11.076 1.00 98.12 187 MET A C 1
ATOM 1554 O O . MET A 1 187 ? -16.097 7.399 11.845 1.00 98.12 187 MET A O 1
ATOM 1558 N N . THR A 1 188 ? -15.841 8.842 10.150 1.00 97.06 188 THR A N 1
ATOM 1559 C CA . THR A 1 188 ? -17.258 9.235 10.076 1.00 97.06 188 THR A CA 1
ATOM 1560 C C . THR A 1 188 ? -18.042 8.539 8.970 1.00 97.06 188 THR A C 1
ATOM 1562 O O . THR A 1 188 ? -19.255 8.387 9.111 1.00 97.06 188 THR A O 1
ATOM 1565 N N . ILE A 1 189 ? -17.383 8.128 7.884 1.00 97.12 189 ILE A N 1
ATOM 1566 C CA . ILE A 1 189 ? -18.015 7.563 6.680 1.00 97.12 189 ILE A CA 1
ATOM 1567 C C . ILE A 1 189 ? -17.176 6.448 6.015 1.00 97.12 189 ILE A C 1
ATOM 1569 O O . ILE A 1 189 ? -17.329 6.209 4.819 1.00 97.12 189 ILE A O 1
ATOM 1573 N N . GLY A 1 190 ? -16.276 5.790 6.756 1.00 97.50 190 GLY A N 1
ATOM 1574 C CA . GLY A 1 190 ? -15.343 4.777 6.248 1.00 97.50 190 GLY A CA 1
ATOM 1575 C C . GLY A 1 190 ? -15.716 3.307 6.481 1.00 97.50 190 GLY A C 1
ATOM 1576 O O . GLY A 1 190 ? -14.890 2.436 6.220 1.00 97.50 190 GLY A O 1
ATOM 1577 N N . ASP A 1 191 ? -16.915 2.996 6.972 1.00 97.69 191 ASP A N 1
ATOM 1578 C CA . ASP A 1 191 ? -17.376 1.626 7.274 1.00 97.69 191 ASP A CA 1
ATOM 1579 C C . ASP A 1 191 ? -17.349 0.644 6.084 1.00 97.69 191 ASP A C 1
ATOM 1581 O O . ASP A 1 191 ? -17.167 -0.560 6.281 1.00 97.69 191 ASP A O 1
ATOM 1585 N N . HIS A 1 192 ? -17.434 1.156 4.855 1.00 98.19 192 HIS A N 1
ATOM 1586 C CA . HIS A 1 192 ? -17.323 0.384 3.607 1.00 98.19 192 HIS A CA 1
ATOM 1587 C C . HIS A 1 192 ? -16.015 0.651 2.846 1.00 98.19 192 HIS A C 1
ATOM 1589 O O . HIS A 1 192 ? -15.915 0.434 1.635 1.00 98.19 192 HIS A O 1
ATOM 1595 N N . TRP A 1 193 ? -14.977 1.110 3.549 1.00 98.19 193 TRP A N 1
ATOM 1596 C CA . TRP A 1 193 ? -13.652 1.295 2.969 1.00 98.19 193 TRP A CA 1
ATOM 1597 C C . TRP A 1 193 ? -12.678 0.186 3.331 1.00 98.19 193 TRP A C 1
ATOM 1599 O O . TRP A 1 193 ? -12.678 -0.332 4.445 1.00 98.19 193 TRP A O 1
ATOM 1609 N N . ILE A 1 194 ? -11.785 -0.127 2.395 1.00 97.81 194 ILE A N 1
ATOM 1610 C CA . ILE A 1 194 ? -10.496 -0.728 2.727 1.00 97.81 194 ILE A CA 1
ATOM 1611 C C . ILE A 1 194 ? -9.643 0.375 3.357 1.00 97.81 194 ILE A C 1
ATOM 1613 O O . ILE A 1 194 ? -9.403 1.410 2.731 1.00 97.81 194 ILE A O 1
ATOM 1617 N N . THR A 1 195 ? -9.215 0.172 4.600 1.00 95.94 195 THR A N 1
ATOM 1618 C CA . THR A 1 195 ? -8.488 1.160 5.404 1.00 95.94 195 THR A CA 1
ATOM 1619 C C . THR A 1 195 ? -7.068 0.695 5.712 1.00 95.94 195 THR A C 1
ATOM 1621 O O . THR A 1 195 ? -6.751 -0.490 5.676 1.00 95.94 195 THR A O 1
ATOM 1624 N N . GLY A 1 196 ? -6.176 1.647 5.979 1.00 93.31 196 GLY A N 1
ATOM 1625 C CA . GLY A 1 196 ? -4.753 1.405 6.215 1.00 93.31 196 GLY A CA 1
ATOM 1626 C C . GLY A 1 196 ? -3.903 2.508 5.593 1.00 93.31 196 GLY A C 1
ATOM 1627 O O . GLY A 1 196 ? -4.419 3.574 5.262 1.00 93.31 196 GLY A O 1
ATOM 1628 N N . CYS A 1 197 ? -2.600 2.256 5.459 1.00 88.12 197 CYS A N 1
ATOM 1629 C CA . CYS A 1 197 ? -1.627 3.250 4.982 1.00 88.12 197 CYS A CA 1
ATOM 1630 C C . CYS A 1 197 ? -0.704 2.720 3.865 1.00 88.12 197 CYS A C 1
ATOM 1632 O O . CYS A 1 197 ? -0.249 3.472 3.003 1.00 88.12 197 CYS A O 1
ATOM 1634 N N . GLY A 1 198 ? -0.444 1.409 3.847 1.00 91.44 198 GLY A N 1
ATOM 1635 C CA . GLY A 1 198 ? 0.456 0.763 2.893 1.00 91.44 198 GLY A CA 1
ATOM 1636 C C . GLY A 1 198 ? -0.266 -0.168 1.920 1.00 91.44 198 GLY A C 1
ATOM 1637 O O . GLY A 1 198 ? -1.028 -1.033 2.343 1.00 91.44 198 GLY A O 1
ATOM 1638 N N . ASN A 1 199 ? 0.040 -0.048 0.630 1.00 94.38 199 ASN A N 1
ATOM 1639 C CA . ASN A 1 199 ? -0.208 -1.053 -0.405 1.00 94.38 199 ASN A CA 1
ATOM 1640 C C . ASN A 1 199 ? 0.907 -1.011 -1.460 1.00 94.38 199 ASN A C 1
ATOM 1642 O O . ASN A 1 199 ? 1.919 -0.328 -1.290 1.00 94.38 199 ASN A O 1
ATOM 1646 N N . HIS A 1 200 ? 0.730 -1.762 -2.544 1.00 93.81 200 HIS A N 1
ATOM 1647 C CA . HIS A 1 200 ? 1.724 -1.851 -3.603 1.00 93.81 200 HIS A CA 1
ATOM 1648 C C . HIS A 1 200 ? 1.993 -0.506 -4.307 1.00 93.81 200 HIS A C 1
ATOM 1650 O O . HIS A 1 200 ? 3.138 -0.255 -4.686 1.00 93.81 200 HIS A O 1
ATOM 1656 N N . ASP A 1 201 ? 1.003 0.380 -4.421 1.00 93.56 201 ASP A N 1
ATOM 1657 C CA . ASP A 1 201 ? 1.156 1.697 -5.043 1.00 93.56 201 ASP A CA 1
ATOM 1658 C C . ASP A 1 201 ? 1.647 2.768 -4.077 1.00 93.56 201 ASP A C 1
ATOM 1660 O O . ASP A 1 201 ? 2.507 3.561 -4.450 1.00 93.56 201 ASP A O 1
ATOM 1664 N N . THR A 1 202 ? 1.192 2.789 -2.821 1.00 93.94 202 THR A N 1
ATOM 1665 C CA . THR A 1 202 ? 1.670 3.795 -1.859 1.00 93.94 202 THR A CA 1
ATOM 1666 C C . THR A 1 202 ? 3.144 3.578 -1.533 1.00 93.94 202 THR A C 1
ATOM 1668 O O . THR A 1 202 ? 3.920 4.533 -1.540 1.00 93.94 202 THR A O 1
ATOM 1671 N N . LEU A 1 203 ? 3.593 2.326 -1.379 1.00 94.62 203 LEU A N 1
ATOM 1672 C CA . LEU A 1 203 ? 5.023 2.042 -1.220 1.00 94.62 203 LEU A CA 1
ATOM 1673 C C . LEU A 1 203 ? 5.815 2.434 -2.472 1.00 94.62 203 LEU A C 1
ATOM 1675 O O . LEU A 1 203 ? 6.883 3.041 -2.360 1.00 94.62 203 LEU A O 1
ATOM 1679 N N . ARG A 1 204 ? 5.288 2.144 -3.668 1.00 94.00 204 ARG A N 1
ATOM 1680 C CA . ARG A 1 204 ? 5.894 2.609 -4.921 1.00 94.00 204 ARG A CA 1
ATOM 1681 C C . ARG A 1 204 ? 6.001 4.135 -4.935 1.00 94.00 204 ARG A C 1
ATOM 1683 O O . ARG A 1 204 ? 7.074 4.665 -5.214 1.00 94.00 204 ARG A O 1
ATOM 1690 N N . ARG A 1 205 ? 4.938 4.851 -4.567 1.00 93.62 205 ARG A N 1
ATOM 1691 C CA . ARG A 1 205 ? 4.930 6.314 -4.496 1.00 93.62 205 ARG A CA 1
ATOM 1692 C C . ARG A 1 205 ? 5.957 6.838 -3.503 1.00 93.62 205 ARG A C 1
ATOM 1694 O O . ARG A 1 205 ? 6.626 7.827 -3.791 1.00 93.62 205 ARG A O 1
ATOM 1701 N N . GLY A 1 206 ? 6.142 6.150 -2.379 1.00 94.31 206 GLY A N 1
ATOM 1702 C CA . GLY A 1 206 ? 7.191 6.460 -1.415 1.00 94.31 206 GLY A CA 1
ATOM 1703 C C . GLY A 1 206 ? 8.598 6.463 -2.029 1.00 94.31 206 GLY A C 1
ATOM 1704 O O . GLY A 1 206 ? 9.400 7.326 -1.686 1.00 94.31 206 GLY A O 1
ATOM 1705 N N . ASN A 1 207 ? 8.887 5.561 -2.976 1.00 93.56 207 ASN A N 1
ATOM 1706 C CA . ASN A 1 207 ? 10.175 5.535 -3.687 1.00 93.56 207 ASN A CA 1
ATOM 1707 C C . ASN A 1 207 ? 10.389 6.746 -4.593 1.00 93.56 207 ASN A C 1
ATOM 1709 O O . ASN A 1 207 ? 11.529 7.080 -4.904 1.00 93.56 207 ASN A O 1
ATOM 1713 N N . GLN A 1 208 ? 9.303 7.369 -5.046 1.00 93.12 208 GLN A N 1
ATOM 1714 C CA . GLN A 1 208 ? 9.319 8.475 -6.002 1.00 93.12 208 GLN A CA 1
ATOM 1715 C C . GLN A 1 208 ? 9.435 9.843 -5.316 1.00 93.12 208 GLN A C 1
ATOM 1717 O O . GLN A 1 208 ? 9.483 10.871 -5.990 1.00 93.12 208 GLN A O 1
ATOM 1722 N N . ILE A 1 209 ? 9.478 9.879 -3.982 1.00 95.12 209 ILE A N 1
ATOM 1723 C CA . ILE A 1 209 ? 9.672 11.114 -3.224 1.00 95.12 209 ILE A CA 1
ATOM 1724 C C . ILE A 1 209 ? 11.094 11.628 -3.461 1.00 95.12 209 ILE A C 1
ATOM 1726 O O . ILE A 1 209 ? 12.077 10.914 -3.231 1.00 95.12 209 ILE A O 1
ATOM 1730 N N . GLY A 1 210 ? 11.192 12.885 -3.901 1.00 92.62 210 GLY A N 1
ATOM 1731 C CA . GLY A 1 210 ? 12.460 13.590 -4.067 1.00 92.62 210 GLY A CA 1
ATOM 1732 C C . GLY A 1 210 ? 13.241 13.674 -2.754 1.00 92.62 210 GLY A C 1
ATOM 1733 O O . GLY A 1 210 ? 12.672 13.854 -1.680 1.00 92.62 210 GLY A O 1
ATOM 1734 N N . LEU A 1 211 ? 14.564 13.539 -2.830 1.00 90.81 211 LEU A N 1
ATOM 1735 C CA . LEU A 1 211 ? 15.433 13.543 -1.643 1.00 90.81 211 LEU A CA 1
ATOM 1736 C C . LEU A 1 211 ? 15.587 14.935 -1.003 1.00 90.81 211 LEU A C 1
ATOM 1738 O O . LEU A 1 211 ? 16.149 15.056 0.080 1.00 90.81 211 LEU A O 1
ATOM 1742 N N . ASP A 1 212 ? 15.120 15.972 -1.693 1.00 92.12 212 ASP A N 1
ATOM 1743 C CA . ASP A 1 212 ? 15.067 17.372 -1.277 1.00 92.12 212 ASP A CA 1
ATOM 1744 C C . ASP A 1 212 ? 13.771 17.737 -0.531 1.00 92.12 212 ASP A C 1
ATOM 1746 O O . ASP A 1 212 ? 13.656 18.835 0.012 1.00 92.12 212 ASP A O 1
ATOM 1750 N N . GLN A 1 213 ? 12.793 16.827 -0.502 1.00 96.50 213 GLN A N 1
ATOM 1751 C CA . GLN A 1 213 ? 11.521 17.025 0.186 1.00 96.50 213 GLN A CA 1
ATOM 1752 C C . GLN A 1 213 ? 11.702 17.057 1.716 1.00 96.50 213 GLN A C 1
ATOM 1754 O O . GLN A 1 213 ? 12.696 16.543 2.239 1.00 96.50 213 GLN A O 1
ATOM 1759 N N . PRO A 1 214 ? 10.749 17.636 2.473 1.00 96.44 214 PRO A N 1
ATOM 1760 C CA . PRO A 1 214 ? 10.81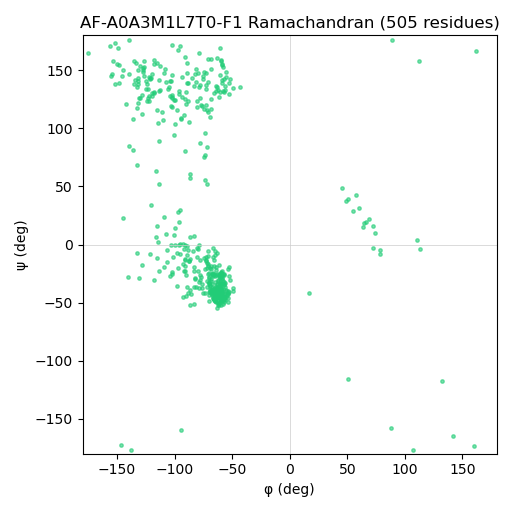3 17.669 3.933 1.00 96.44 214 PRO A CA 1
ATOM 1761 C C . PRO A 1 214 ? 10.543 16.275 4.519 1.00 96.44 214 PRO A C 1
ATOM 1763 O O . PRO A 1 214 ? 9.421 15.938 4.885 1.00 96.44 214 PRO A O 1
ATOM 1766 N N . ILE A 1 215 ? 11.578 15.441 4.584 1.00 97.56 215 ILE A N 1
ATOM 1767 C CA . ILE A 1 215 ? 11.510 14.075 5.116 1.00 97.56 215 ILE A CA 1
ATOM 1768 C C . ILE A 1 215 ? 11.362 14.110 6.643 1.00 97.56 215 ILE A C 1
ATOM 1770 O O . ILE A 1 215 ? 12.056 14.866 7.328 1.00 97.56 215 ILE A O 1
ATOM 1774 N N . ASN A 1 216 ? 10.488 13.260 7.189 1.00 96.88 216 ASN A N 1
ATOM 1775 C CA . ASN A 1 216 ? 10.338 13.080 8.630 1.00 96.88 216 ASN A CA 1
ATOM 1776 C C . ASN A 1 216 ? 11.474 12.203 9.192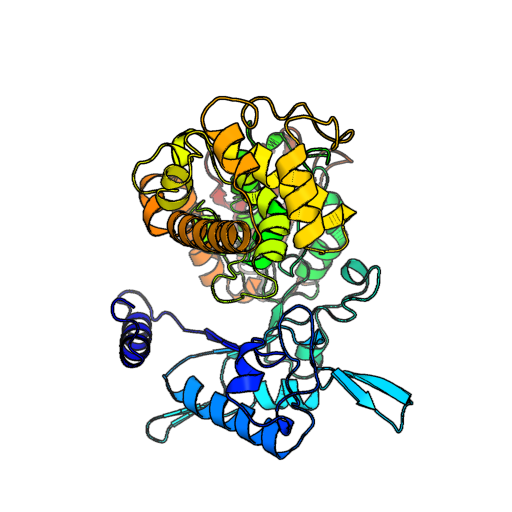 1.00 96.88 216 ASN A C 1
ATOM 1778 O O . ASN A 1 216 ? 11.354 10.986 9.332 1.00 96.88 216 ASN A O 1
ATOM 1782 N N . TRP A 1 217 ? 12.589 12.845 9.541 1.00 96.81 217 TRP A N 1
ATOM 1783 C CA . TRP A 1 217 ? 13.761 12.195 10.139 1.00 96.81 217 TRP A CA 1
ATOM 1784 C C . TRP A 1 217 ? 13.564 11.725 11.584 1.00 96.81 217 TRP A C 1
ATOM 1786 O O . TRP A 1 217 ? 14.432 11.041 12.123 1.00 96.81 217 TRP A O 1
ATOM 1796 N N . GLY A 1 218 ? 12.429 12.022 12.221 1.00 95.44 218 GLY A N 1
ATOM 1797 C CA . GLY A 1 218 ? 12.113 11.390 13.498 1.00 95.44 218 GLY A CA 1
ATOM 1798 C C . GLY A 1 218 ? 11.885 9.876 13.345 1.00 95.44 218 GLY A C 1
ATOM 1799 O O . GLY A 1 218 ? 12.056 9.131 14.305 1.00 95.44 218 GLY A O 1
ATOM 1800 N N . LEU A 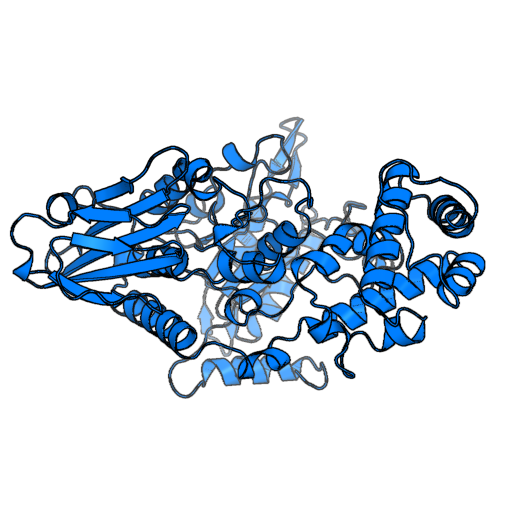1 219 ? 11.490 9.415 12.147 1.00 97.00 219 LEU A N 1
ATOM 1801 C CA . LEU A 1 219 ? 11.170 8.010 11.857 1.00 97.00 219 LEU A CA 1
ATOM 1802 C C . LEU A 1 219 ? 12.424 7.151 11.631 1.00 97.00 219 LEU A C 1
ATOM 1804 O O . LEU A 1 219 ? 12.321 5.953 11.393 1.00 97.00 219 LEU A O 1
ATOM 1808 N N . GLY A 1 220 ? 13.624 7.729 11.638 1.00 96.62 220 GLY A N 1
ATOM 1809 C CA . GLY A 1 220 ? 14.841 6.967 11.393 1.00 96.62 220 GLY A CA 1
ATOM 1810 C C . GLY A 1 220 ? 16.035 7.826 11.017 1.00 96.62 220 GLY A C 1
ATOM 1811 O O . GLY A 1 220 ? 15.912 8.991 10.661 1.00 96.62 220 GLY A O 1
ATOM 1812 N N . LYS A 1 221 ? 17.223 7.225 11.062 1.00 97.19 221 LYS A N 1
ATOM 1813 C CA . LYS A 1 221 ? 18.497 7.884 10.733 1.00 97.19 221 LYS A CA 1
ATOM 1814 C C . LYS A 1 221 ? 18.870 7.745 9.261 1.00 97.19 221 LYS A C 1
ATOM 1816 O O . LYS A 1 221 ? 19.795 8.403 8.792 1.00 97.19 221 LYS A O 1
ATOM 1821 N N . THR A 1 222 ? 18.192 6.855 8.543 1.00 97.25 222 THR A N 1
ATOM 1822 C CA . THR A 1 222 ? 18.415 6.582 7.122 1.00 97.25 222 THR A CA 1
ATOM 1823 C C . THR A 1 222 ? 17.082 6.545 6.379 1.00 97.25 222 THR A C 1
ATOM 1825 O O . THR A 1 222 ? 16.050 6.266 6.986 1.00 97.25 222 THR A O 1
ATOM 1828 N N . LEU A 1 223 ? 17.092 6.800 5.065 1.00 97.62 223 LEU A N 1
ATOM 1829 C CA . LEU A 1 223 ? 15.875 6.735 4.244 1.00 97.62 223 LEU A CA 1
ATOM 1830 C C . LEU A 1 223 ? 15.156 5.377 4.360 1.00 97.62 223 LEU A C 1
ATOM 1832 O O . LEU A 1 223 ? 13.945 5.399 4.560 1.00 97.62 223 LEU A O 1
ATOM 1836 N N . PRO A 1 224 ? 15.849 4.215 4.342 1.00 97.38 224 PRO A N 1
ATOM 1837 C CA . PRO A 1 224 ? 15.188 2.928 4.565 1.00 97.38 224 PRO A CA 1
ATOM 1838 C C . PRO A 1 224 ? 14.561 2.777 5.950 1.00 97.38 224 PRO A C 1
ATOM 1840 O O . PRO A 1 224 ? 13.494 2.182 6.070 1.00 97.38 224 PRO A O 1
ATOM 1843 N N . GLU A 1 225 ? 15.179 3.318 7.004 1.00 97.06 225 GLU A N 1
ATOM 1844 C CA . GLU A 1 225 ? 14.570 3.308 8.341 1.00 97.06 225 GLU A CA 1
ATOM 1845 C C . GLU A 1 225 ? 13.300 4.160 8.379 1.00 97.06 225 GLU A C 1
ATOM 1847 O O . GLU A 1 225 ? 12.268 3.666 8.829 1.00 97.06 225 GLU A O 1
ATOM 1852 N N . VAL A 1 226 ? 13.362 5.385 7.842 1.00 98.12 226 VAL A N 1
ATOM 1853 C CA . VAL A 1 226 ? 12.202 6.282 7.723 1.00 98.12 226 VAL A CA 1
ATOM 1854 C C . VAL A 1 226 ? 11.083 5.603 6.938 1.00 98.12 226 VAL A C 1
ATOM 1856 O O . VAL A 1 226 ? 9.937 5.591 7.375 1.00 98.12 226 VAL A O 1
ATOM 1859 N N . PHE A 1 227 ? 11.414 4.990 5.803 1.00 97.25 227 PHE A N 1
ATOM 1860 C CA . PHE A 1 227 ? 10.457 4.304 4.946 1.00 97.25 227 PHE A CA 1
ATOM 1861 C C . PHE A 1 227 ? 9.772 3.140 5.668 1.00 97.25 227 PHE A C 1
ATOM 1863 O O . PHE A 1 227 ? 8.544 3.065 5.700 1.00 97.25 227 PHE A O 1
ATOM 1870 N N . HIS A 1 228 ? 10.548 2.252 6.295 1.00 96.06 228 HIS A N 1
ATOM 1871 C CA . HIS A 1 228 ? 9.990 1.116 7.026 1.00 96.06 228 HIS A CA 1
ATOM 1872 C C . HIS A 1 228 ? 9.120 1.564 8.204 1.00 96.06 228 HIS A C 1
ATOM 1874 O O . HIS A 1 228 ? 8.028 1.033 8.374 1.00 96.06 228 HIS A O 1
ATOM 1880 N N . GLN A 1 229 ? 9.557 2.552 8.990 1.00 96.50 229 GLN A N 1
ATOM 1881 C CA . GLN A 1 229 ? 8.783 3.042 10.137 1.00 96.50 229 GLN A CA 1
ATOM 1882 C C . GLN A 1 229 ? 7.562 3.878 9.738 1.00 96.50 229 GLN A C 1
ATOM 1884 O O . GLN A 1 229 ? 6.635 4.001 10.534 1.00 96.50 229 GLN A O 1
ATOM 1889 N N . ALA A 1 230 ? 7.528 4.440 8.528 1.00 97.06 230 ALA A N 1
ATOM 1890 C CA . ALA A 1 230 ? 6.353 5.133 8.012 1.00 97.06 230 ALA A CA 1
ATOM 1891 C C . ALA A 1 230 ? 5.235 4.156 7.607 1.00 97.06 230 ALA A C 1
ATOM 1893 O O . ALA A 1 230 ? 4.069 4.413 7.902 1.00 97.06 230 ALA A O 1
ATOM 1894 N N . TYR A 1 231 ? 5.583 3.039 6.952 1.00 96.50 231 TYR A N 1
ATOM 1895 C CA . TYR A 1 231 ? 4.609 2.076 6.412 1.00 96.50 231 TYR A CA 1
ATOM 1896 C C . TYR A 1 231 ? 4.327 0.860 7.322 1.00 96.50 231 TYR A C 1
ATOM 1898 O O . TYR A 1 231 ? 3.278 0.238 7.173 1.00 96.50 231 TYR A O 1
ATOM 1906 N N . ASP A 1 232 ? 5.208 0.531 8.275 1.00 96.62 232 ASP A N 1
ATOM 1907 C CA . ASP A 1 232 ? 4.994 -0.424 9.385 1.00 96.62 232 ASP A CA 1
ATOM 1908 C C . ASP A 1 232 ? 5.069 0.340 10.721 1.00 96.62 232 ASP A C 1
ATOM 1910 O O . ASP A 1 232 ? 5.979 0.155 11.536 1.00 96.62 232 ASP A O 1
ATOM 1914 N N . ASN A 1 233 ? 4.131 1.276 10.901 1.00 97.56 233 ASN A N 1
ATOM 1915 C CA . ASN A 1 233 ? 4.075 2.199 12.034 1.00 97.56 233 ASN A CA 1
ATOM 1916 C C . ASN A 1 233 ? 3.099 1.697 13.121 1.00 97.56 233 ASN A C 1
ATOM 1918 O O . ASN A 1 233 ? 1.891 1.669 12.868 1.00 97.56 233 ASN A O 1
ATOM 1922 N N . PRO A 1 234 ? 3.559 1.359 14.343 1.00 98.00 234 PRO A N 1
ATOM 1923 C CA . PRO A 1 234 ? 2.680 0.836 15.390 1.00 98.00 234 PRO A CA 1
ATOM 1924 C C . PRO A 1 234 ? 1.543 1.782 15.802 1.00 98.00 234 PRO A C 1
ATOM 1926 O O . PRO A 1 234 ? 0.449 1.305 16.102 1.00 98.00 234 PRO A O 1
ATOM 1929 N N . ALA A 1 235 ? 1.760 3.101 15.788 1.00 98.44 235 ALA A N 1
ATOM 1930 C CA . ALA A 1 235 ? 0.722 4.075 16.117 1.00 98.44 235 ALA A CA 1
ATOM 1931 C C . ALA A 1 235 ? -0.383 4.129 15.053 1.00 98.44 235 ALA A C 1
ATOM 1933 O O . ALA A 1 235 ? -1.568 4.156 15.390 1.00 98.44 235 ALA A O 1
ATOM 1934 N N . VAL A 1 236 ? -0.005 4.058 13.773 1.00 98.00 236 VAL A N 1
ATOM 1935 C CA . VAL A 1 236 ? -0.963 3.958 12.660 1.00 98.00 236 VAL A CA 1
ATOM 1936 C C . VAL A 1 236 ? -1.726 2.640 12.736 1.00 98.00 236 VAL A C 1
ATOM 1938 O O . VAL A 1 236 ? -2.951 2.648 12.668 1.00 98.00 236 VAL A O 1
ATOM 1941 N N . SER A 1 237 ? -1.034 1.516 12.941 1.00 97.88 237 SER A N 1
ATOM 1942 C CA . SER A 1 237 ? -1.674 0.202 13.070 1.00 97.88 237 SER A CA 1
ATOM 1943 C C . SER A 1 237 ? -2.652 0.159 14.246 1.00 97.88 237 SER A C 1
ATOM 1945 O O . SER A 1 237 ? -3.760 -0.353 14.095 1.00 97.88 237 SER A O 1
ATOM 1947 N N . ALA A 1 238 ? -2.295 0.739 15.398 1.00 98.56 238 ALA A N 1
ATOM 1948 C CA . ALA A 1 238 ? -3.184 0.832 16.556 1.00 98.56 238 ALA A CA 1
ATOM 1949 C C . ALA A 1 238 ? -4.458 1.621 16.242 1.00 98.56 238 ALA A C 1
ATOM 1951 O O . ALA A 1 238 ? -5.553 1.192 16.597 1.00 98.56 238 ALA A O 1
ATOM 1952 N N . TRP A 1 239 ? -4.329 2.746 15.539 1.00 98.44 239 TRP A N 1
ATOM 1953 C CA . TRP A 1 239 ? -5.472 3.548 15.115 1.00 98.44 239 TRP A CA 1
ATOM 1954 C C . TRP A 1 239 ? -6.360 2.816 14.096 1.00 98.44 239 TRP A C 1
ATOM 1956 O O . TRP A 1 239 ? -7.583 2.766 14.259 1.00 98.44 239 TRP A O 1
ATOM 1966 N N . VAL A 1 240 ? -5.761 2.209 13.070 1.00 98.06 240 VAL A N 1
ATOM 1967 C CA . VAL A 1 240 ? -6.490 1.507 12.003 1.00 98.06 240 VAL A CA 1
ATOM 1968 C C . VAL A 1 240 ? -7.240 0.292 12.557 1.00 98.06 240 VAL A C 1
ATOM 1970 O O . VAL A 1 240 ? -8.435 0.144 12.319 1.00 98.06 240 VAL A O 1
ATOM 1973 N N . TYR A 1 241 ? -6.577 -0.563 13.338 1.00 98.50 241 TYR A N 1
ATOM 1974 C CA . TYR A 1 241 ? -7.196 -1.782 13.869 1.00 98.50 241 TYR A CA 1
ATOM 1975 C C . TYR A 1 241 ? -8.055 -1.540 15.112 1.00 98.50 241 TYR A C 1
ATOM 1977 O O . TYR A 1 241 ? -9.081 -2.201 15.288 1.00 98.50 241 TYR A O 1
ATOM 1985 N N . GLY A 1 242 ? -7.631 -0.625 15.981 1.00 97.69 242 GLY A N 1
ATOM 1986 C CA . GLY A 1 242 ? -8.225 -0.428 17.298 1.00 97.69 242 GLY A CA 1
ATOM 1987 C C . GLY A 1 242 ? -9.325 0.625 17.360 1.00 97.69 242 GLY A C 1
ATOM 1988 O O . GLY A 1 242 ? -10.087 0.611 18.317 1.00 97.69 242 GLY A O 1
ATOM 1989 N N . LEU A 1 243 ? -9.451 1.516 16.367 1.00 97.50 243 LEU A N 1
ATOM 1990 C CA . LEU A 1 243 ? -10.467 2.575 16.420 1.00 97.50 243 LEU A CA 1
ATOM 1991 C C . LEU A 1 243 ? -11.164 2.871 15.086 1.00 97.50 243 LEU A C 1
ATOM 1993 O O . LEU A 1 243 ? -12.320 3.297 15.099 1.00 97.50 243 LEU A O 1
ATOM 1997 N N . SER A 1 244 ? -10.503 2.648 13.948 1.00 97.75 244 SER A N 1
ATOM 1998 C CA . SER A 1 244 ? -11.029 3.064 12.641 1.00 97.75 244 SER A CA 1
ATOM 1999 C C . SER A 1 244 ? -12.170 2.169 12.124 1.00 97.75 244 SER A C 1
ATOM 2001 O O . SER A 1 244 ? -12.105 0.941 12.269 1.00 97.75 244 SER A O 1
ATOM 2003 N N . PRO A 1 245 ? -13.191 2.754 11.468 1.00 98.00 245 PRO A N 1
ATOM 2004 C CA . PRO A 1 245 ? -14.161 2.030 10.645 1.00 98.00 245 PRO A CA 1
ATOM 2005 C C . PRO A 1 245 ? -13.521 1.282 9.464 1.00 98.00 245 PRO A C 1
ATOM 2007 O O . PRO A 1 245 ? -12.344 1.471 9.141 1.00 98.00 245 PRO A O 1
ATOM 2010 N N . GLY A 1 246 ? -14.307 0.420 8.818 1.00 97.75 246 GLY A N 1
ATOM 2011 C CA . GLY A 1 246 ? -13.929 -0.249 7.572 1.00 97.75 246 GLY A CA 1
ATOM 2012 C C . GLY A 1 246 ? -13.172 -1.564 7.748 1.00 97.75 246 GLY A C 1
ATOM 2013 O O . GLY A 1 246 ? -13.254 -2.236 8.780 1.00 97.75 246 GLY A O 1
ATOM 2014 N N . LEU A 1 247 ? -12.436 -1.961 6.713 1.00 97.25 247 LEU A N 1
ATOM 2015 C CA . LEU A 1 247 ? -11.651 -3.192 6.670 1.00 97.25 247 LEU A CA 1
ATOM 2016 C C . LEU A 1 247 ? -10.154 -2.875 6.595 1.00 97.25 247 LEU A C 1
ATOM 2018 O O . LEU A 1 247 ? -9.665 -2.521 5.520 1.00 97.25 247 LEU A O 1
ATOM 2022 N N . PRO A 1 248 ? -9.417 -3.044 7.709 1.00 97.31 248 PRO A N 1
ATOM 2023 C CA . PRO A 1 248 ? -7.970 -2.901 7.724 1.00 97.31 248 PRO A CA 1
ATOM 2024 C C . PRO A 1 248 ? -7.279 -3.827 6.719 1.00 97.31 248 PRO A C 1
ATOM 2026 O O . PRO A 1 248 ? -7.548 -5.031 6.684 1.00 97.31 248 PRO A O 1
ATOM 2029 N N . MET A 1 249 ? -6.348 -3.274 5.946 1.00 95.88 249 MET A N 1
ATOM 2030 C CA . MET A 1 249 ? -5.468 -4.010 5.047 1.00 95.88 249 MET A CA 1
ATOM 2031 C C . MET A 1 249 ? -4.007 -3.723 5.382 1.00 95.88 249 MET A C 1
ATOM 2033 O O . MET A 1 249 ? -3.592 -2.570 5.493 1.00 95.88 249 MET A O 1
ATOM 2037 N N . ASP A 1 250 ? -3.219 -4.795 5.450 1.00 95.31 250 ASP A N 1
ATOM 2038 C CA . ASP A 1 250 ? -1.766 -4.720 5.527 1.00 95.31 250 ASP A CA 1
ATOM 2039 C C . ASP A 1 250 ? -1.144 -5.156 4.206 1.00 95.31 250 ASP A C 1
ATOM 2041 O O . ASP A 1 250 ? -1.539 -6.164 3.614 1.00 95.31 250 ASP A O 1
ATOM 2045 N N . PHE A 1 251 ? -0.094 -4.454 3.792 1.00 95.94 251 PHE A N 1
ATOM 2046 C CA . PHE A 1 251 ? 0.755 -4.919 2.710 1.00 95.94 251 PHE A CA 1
ATOM 2047 C C . PHE A 1 251 ? 1.907 -5.754 3.254 1.00 95.94 251 PHE A C 1
ATOM 2049 O O . PHE A 1 251 ? 2.682 -5.300 4.100 1.00 95.94 251 PHE A O 1
ATOM 2056 N N . ILE A 1 252 ? 2.044 -6.982 2.753 1.00 95.69 252 ILE A N 1
ATOM 2057 C CA . ILE A 1 252 ? 3.019 -7.932 3.290 1.00 95.69 252 ILE A CA 1
ATOM 2058 C C . ILE A 1 252 ? 4.451 -7.391 3.218 1.00 95.69 252 ILE A C 1
ATOM 2060 O O . ILE A 1 252 ? 5.166 -7.487 4.211 1.00 95.69 252 ILE A O 1
ATOM 2064 N N . ASN A 1 253 ? 4.855 -6.736 2.123 1.00 97.00 253 ASN A N 1
ATOM 2065 C CA . ASN A 1 253 ? 6.192 -6.143 2.013 1.00 97.00 253 ASN A CA 1
ATOM 2066 C C . ASN A 1 253 ? 6.429 -5.041 3.052 1.00 97.00 253 ASN A C 1
ATOM 2068 O O . ASN A 1 253 ? 7.519 -4.987 3.616 1.00 97.00 253 ASN A O 1
ATOM 2072 N N . ALA A 1 254 ? 5.410 -4.238 3.381 1.00 95.81 254 ALA A N 1
ATOM 2073 C CA . ALA A 1 254 ? 5.511 -3.243 4.447 1.00 95.81 254 ALA A CA 1
ATOM 2074 C C . ALA A 1 254 ? 5.748 -3.920 5.809 1.00 95.81 254 ALA A C 1
ATOM 2076 O O . ALA A 1 254 ? 6.760 -3.668 6.457 1.00 95.81 254 ALA A O 1
ATOM 2077 N N . THR A 1 255 ? 4.884 -4.866 6.199 1.00 95.62 255 THR A N 1
ATOM 2078 C CA . THR A 1 255 ? 4.990 -5.559 7.504 1.00 95.62 255 THR A CA 1
ATOM 2079 C C . THR A 1 255 ? 6.213 -6.472 7.633 1.00 95.62 255 THR A C 1
ATOM 2081 O O . THR A 1 255 ? 6.696 -6.719 8.736 1.00 95.62 255 THR A O 1
ATOM 2084 N N . MET A 1 256 ? 6.739 -6.964 6.509 1.00 96.69 256 MET A N 1
ATOM 2085 C CA . MET A 1 256 ? 7.971 -7.753 6.449 1.00 96.69 256 MET A CA 1
ATOM 2086 C C . MET A 1 256 ? 9.217 -6.873 6.288 1.00 96.69 256 MET A C 1
ATOM 2088 O O . MET A 1 256 ? 10.329 -7.404 6.286 1.00 96.69 256 MET A O 1
ATOM 2092 N N . ARG A 1 257 ? 9.048 -5.550 6.125 1.00 95.56 257 ARG A N 1
ATOM 2093 C CA . ARG A 1 257 ? 10.119 -4.576 5.830 1.00 95.56 257 ARG A CA 1
ATOM 2094 C C . ARG A 1 257 ? 11.003 -5.037 4.676 1.00 95.56 257 ARG A C 1
ATOM 2096 O O . ARG A 1 257 ? 12.229 -4.923 4.700 1.00 95.56 257 ARG A O 1
ATOM 2103 N N . ALA A 1 258 ? 10.346 -5.654 3.705 1.00 96.56 258 ALA A N 1
ATOM 2104 C CA . ALA A 1 258 ? 10.954 -6.142 2.492 1.00 96.56 258 ALA A CA 1
ATOM 2105 C C . ALA A 1 258 ? 10.818 -5.057 1.427 1.00 96.56 258 ALA A C 1
ATOM 2107 O O . ALA A 1 258 ? 9.770 -4.403 1.369 1.00 96.56 258 ALA A O 1
ATOM 2108 N N . PRO A 1 259 ? 11.820 -4.892 0.552 1.00 97.12 259 PRO A N 1
ATOM 2109 C CA . PRO A 1 259 ? 11.720 -3.917 -0.500 1.00 97.12 259 PRO A CA 1
ATOM 2110 C C . PRO A 1 259 ? 10.510 -4.153 -1.413 1.00 97.12 259 PRO A C 1
ATOM 2112 O O . PRO A 1 259 ? 10.053 -5.288 -1.567 1.00 97.12 259 PRO A O 1
ATOM 2115 N N . TRP A 1 260 ? 9.997 -3.093 -2.027 1.00 96.44 260 TRP A N 1
ATOM 2116 C CA . TRP A 1 260 ? 8.942 -3.150 -3.031 1.00 96.44 260 TRP A CA 1
ATOM 2117 C C . TRP A 1 260 ? 9.084 -2.030 -4.061 1.00 96.44 260 TRP A C 1
ATOM 2119 O O . TRP A 1 260 ? 9.359 -0.881 -3.708 1.00 96.44 260 TRP A O 1
ATOM 2129 N N . MET A 1 261 ? 8.847 -2.357 -5.329 1.00 92.88 261 MET A N 1
ATOM 2130 C CA . MET A 1 261 ? 8.732 -1.398 -6.425 1.00 92.88 261 MET A CA 1
ATOM 2131 C C . MET A 1 261 ? 7.821 -1.948 -7.526 1.00 92.88 261 MET A C 1
ATOM 2133 O O . MET A 1 261 ? 7.408 -3.105 -7.475 1.00 92.88 261 MET A O 1
ATOM 2137 N N . PHE A 1 262 ? 7.517 -1.127 -8.529 1.00 89.75 262 PHE A N 1
ATOM 2138 C CA . PHE A 1 262 ? 6.724 -1.556 -9.676 1.00 89.75 262 PHE A CA 1
ATOM 2139 C C . PHE A 1 262 ? 7.566 -2.368 -10.669 1.00 89.75 262 PHE A C 1
ATOM 2141 O O . PHE A 1 262 ? 8.609 -1.903 -11.129 1.00 89.75 262 PHE A O 1
ATOM 2148 N N . PHE A 1 263 ? 7.112 -3.575 -11.020 1.00 88.12 263 PHE A N 1
ATOM 2149 C CA . PHE A 1 263 ? 7.834 -4.473 -11.925 1.00 88.12 263 PHE A CA 1
ATOM 2150 C C . PHE A 1 263 ? 7.232 -4.464 -13.327 1.00 88.12 263 PHE A C 1
ATOM 2152 O O . PHE A 1 263 ? 6.055 -4.765 -13.507 1.00 88.12 263 PHE A O 1
ATOM 2159 N N . ARG A 1 264 ? 8.071 -4.195 -14.332 1.00 84.25 264 ARG A N 1
ATOM 2160 C CA . ARG A 1 264 ? 7.708 -4.325 -15.750 1.00 84.25 264 ARG A CA 1
ATOM 2161 C C . ARG A 1 264 ? 8.879 -4.919 -16.532 1.00 84.25 264 ARG A C 1
ATOM 2163 O O . ARG A 1 264 ? 9.714 -4.194 -17.062 1.00 84.25 264 ARG A O 1
ATOM 2170 N N . ASN A 1 265 ? 8.971 -6.249 -16.545 1.00 82.25 265 ASN A N 1
ATOM 2171 C CA . ASN A 1 265 ? 10.083 -7.012 -17.134 1.00 82.25 265 ASN A CA 1
ATOM 2172 C C . ASN A 1 265 ? 9.759 -7.653 -18.498 1.00 82.25 265 ASN A C 1
ATOM 2174 O O . ASN A 1 265 ? 10.629 -8.283 -19.091 1.00 82.25 265 ASN A O 1
ATOM 2178 N N . THR A 1 266 ? 8.541 -7.487 -19.016 1.00 78.25 266 THR A N 1
ATOM 2179 C CA . THR A 1 266 ? 8.119 -8.004 -20.334 1.00 78.25 266 THR A CA 1
ATOM 2180 C C . THR A 1 266 ? 7.979 -6.918 -21.402 1.00 78.25 266 THR A C 1
ATOM 2182 O O . THR A 1 266 ? 7.716 -7.231 -22.561 1.00 78.25 266 THR A O 1
ATOM 2185 N N . ASP A 1 267 ? 8.157 -5.648 -21.030 1.00 76.94 267 ASP A N 1
ATOM 2186 C CA . ASP A 1 267 ? 7.939 -4.506 -21.914 1.00 76.94 267 ASP A CA 1
ATOM 2187 C C . ASP A 1 267 ? 9.235 -4.048 -22.592 1.00 76.94 267 ASP A C 1
ATOM 2189 O O . ASP A 1 267 ? 10.121 -3.450 -21.975 1.00 76.94 267 ASP A O 1
ATOM 2193 N N . GLU A 1 268 ? 9.319 -4.297 -23.895 1.00 76.75 268 GLU A N 1
ATOM 2194 C CA . GLU A 1 268 ? 10.435 -3.848 -24.724 1.00 76.75 268 GLU A CA 1
ATOM 2195 C C . GLU A 1 268 ? 10.359 -2.351 -25.073 1.00 76.75 268 GLU A C 1
ATOM 2197 O O . GLU A 1 268 ? 11.388 -1.709 -25.306 1.00 76.75 268 GLU A O 1
ATOM 2202 N N . GLN A 1 269 ? 9.149 -1.790 -25.126 1.00 80.25 269 GLN A N 1
ATOM 2203 C CA . GLN A 1 269 ? 8.900 -0.437 -25.601 1.00 80.25 269 GLN A CA 1
ATOM 2204 C C . GLN A 1 269 ? 9.068 0.603 -24.506 1.00 80.25 269 GLN A C 1
ATOM 2206 O O . GLN A 1 269 ? 9.651 1.636 -24.813 1.00 80.25 269 GLN A O 1
ATOM 2211 N N . TYR A 1 270 ? 8.579 0.377 -23.281 1.00 85.06 270 TYR A N 1
ATOM 2212 C CA . TYR A 1 270 ? 8.676 1.328 -22.160 1.00 85.06 270 TYR A CA 1
ATOM 2213 C C . TYR A 1 270 ? 9.537 0.850 -20.986 1.00 85.06 270 TYR A C 1
ATOM 2215 O O . TYR A 1 270 ? 9.708 1.598 -20.024 1.00 85.06 270 TYR A O 1
ATOM 2223 N N . GLY A 1 271 ? 10.160 -0.332 -21.061 1.00 88.88 271 GLY A N 1
ATOM 2224 C CA . GLY A 1 271 ? 10.956 -0.888 -19.956 1.00 88.88 271 GLY A CA 1
ATOM 2225 C C . GLY A 1 271 ? 12.049 0.052 -19.424 1.00 88.88 271 GLY A C 1
ATOM 2226 O O . GLY A 1 271 ? 12.187 0.220 -18.212 1.00 88.88 271 GLY A O 1
ATOM 2227 N N . VAL A 1 272 ? 12.782 0.744 -20.308 1.00 92.94 272 VAL A N 1
ATOM 2228 C CA . VAL A 1 272 ? 13.813 1.727 -19.907 1.00 92.94 272 VAL A CA 1
ATOM 2229 C C . VAL A 1 272 ? 13.192 2.928 -19.190 1.00 92.94 272 VAL A C 1
ATOM 2231 O O . VAL A 1 272 ? 13.738 3.389 -18.186 1.00 92.94 272 VAL A O 1
ATOM 2234 N N . LYS A 1 273 ? 12.034 3.405 -19.664 1.00 91.06 273 LYS A N 1
ATOM 2235 C CA . LYS A 1 273 ? 11.289 4.493 -19.023 1.00 91.06 273 LYS A CA 1
ATOM 2236 C C . LYS A 1 273 ? 10.863 4.125 -17.615 1.00 91.06 273 LYS A C 1
ATOM 2238 O O . LYS A 1 273 ? 11.183 4.865 -16.689 1.00 91.06 273 LYS A O 1
ATOM 2243 N N . VAL A 1 274 ? 10.235 2.964 -17.451 1.00 90.94 274 VAL A N 1
ATOM 2244 C CA . VAL A 1 274 ? 9.792 2.498 -16.134 1.00 90.94 274 VAL A CA 1
ATOM 2245 C C . VAL A 1 274 ? 10.977 2.386 -15.180 1.00 90.94 274 VAL A C 1
ATOM 2247 O O . VAL A 1 274 ? 10.928 2.930 -14.083 1.00 90.94 274 VAL A O 1
ATOM 2250 N N . VAL A 1 275 ? 12.087 1.767 -15.601 1.00 94.19 275 VAL A N 1
ATOM 2251 C CA . VAL A 1 275 ? 13.294 1.697 -14.759 1.00 94.19 275 VAL A CA 1
ATOM 2252 C C . VAL A 1 275 ? 13.775 3.085 -14.358 1.00 94.19 275 VAL A C 1
ATOM 2254 O O . VAL A 1 275 ? 14.114 3.284 -13.197 1.00 94.19 275 VAL A O 1
ATOM 2257 N N . SER A 1 276 ? 13.772 4.045 -15.287 1.00 94.19 276 SER A N 1
ATOM 2258 C CA . SER A 1 276 ? 14.194 5.419 -15.010 1.00 94.19 276 SER A CA 1
ATOM 2259 C C . SER A 1 276 ? 13.308 6.125 -13.975 1.00 94.19 276 SER A C 1
ATOM 2261 O O . SER A 1 276 ? 13.822 6.905 -13.180 1.00 94.19 276 SER A O 1
ATOM 2263 N N . GLU A 1 277 ? 12.006 5.840 -13.937 1.00 92.44 277 GLU A N 1
ATOM 2264 C CA . GLU A 1 277 ? 11.053 6.411 -12.972 1.00 92.44 277 GLU A CA 1
ATOM 2265 C C . GLU A 1 277 ? 11.152 5.743 -11.590 1.00 92.44 277 GLU A C 1
ATOM 2267 O O . GLU A 1 277 ? 10.884 6.373 -10.569 1.00 92.44 277 GLU A O 1
ATOM 2272 N N . GLU A 1 278 ? 11.601 4.488 -11.536 1.00 94.19 278 GLU A N 1
ATOM 2273 C CA . GLU A 1 278 ? 11.699 3.703 -10.301 1.00 94.19 278 GLU A CA 1
ATOM 2274 C C . GLU A 1 278 ? 13.075 3.803 -9.608 1.00 94.19 278 GLU A C 1
ATOM 2276 O O . GLU A 1 278 ? 13.273 3.220 -8.543 1.00 94.19 278 GLU A O 1
ATOM 2281 N N . ILE A 1 279 ? 14.045 4.560 -10.144 1.00 94.00 279 ILE A N 1
ATOM 2282 C CA . ILE A 1 279 ? 15.422 4.624 -9.596 1.00 94.00 279 ILE A CA 1
ATOM 2283 C C . ILE A 1 279 ? 15.506 5.108 -8.143 1.00 94.00 279 ILE A C 1
ATOM 2285 O O . ILE A 1 279 ? 16.464 4.770 -7.441 1.00 94.00 279 ILE A O 1
ATOM 2289 N N . GLY A 1 280 ? 14.503 5.851 -7.663 1.00 94.69 280 GLY A N 1
ATOM 2290 C CA . GLY A 1 280 ? 14.409 6.271 -6.263 1.00 94.69 280 GLY A CA 1
ATOM 2291 C C . GLY A 1 280 ? 14.346 5.095 -5.277 1.00 94.69 280 GLY A C 1
ATOM 2292 O O . GLY A 1 280 ? 14.845 5.209 -4.155 1.00 94.69 280 GLY A O 1
ATOM 2293 N N . PHE A 1 281 ? 13.888 3.920 -5.727 1.00 96.81 281 PHE A N 1
ATOM 2294 C CA . PHE A 1 281 ? 13.938 2.652 -4.989 1.00 96.81 281 PHE A CA 1
ATOM 2295 C C . PHE A 1 281 ? 15.331 2.348 -4.416 1.00 96.81 281 PHE A C 1
ATOM 2297 O O . PHE A 1 281 ? 15.471 1.914 -3.270 1.00 96.81 281 PHE A O 1
ATOM 2304 N N . LEU A 1 282 ? 16.387 2.630 -5.187 1.00 97.25 282 LEU A N 1
ATOM 2305 C CA . LEU A 1 282 ? 17.767 2.372 -4.775 1.00 97.25 282 LEU A CA 1
ATOM 2306 C C . LEU A 1 282 ? 18.218 3.244 -3.601 1.00 97.25 282 LEU A C 1
ATOM 2308 O O . LEU A 1 282 ? 19.175 2.880 -2.920 1.00 97.25 282 LEU A O 1
ATOM 2312 N N . ALA A 1 283 ? 17.603 4.410 -3.404 1.00 96.06 283 ALA A N 1
ATOM 2313 C CA . ALA A 1 283 ? 17.898 5.307 -2.290 1.00 96.06 283 ALA A CA 1
ATOM 2314 C C . ALA A 1 283 ? 17.008 4.998 -1.081 1.00 96.06 283 ALA A C 1
ATOM 2316 O O . ALA A 1 283 ? 17.499 4.936 0.046 1.00 96.06 283 ALA A O 1
ATOM 2317 N N . TRP A 1 284 ? 15.715 4.785 -1.329 1.00 97.38 284 TRP A N 1
ATOM 2318 C CA . TRP A 1 284 ? 14.713 4.614 -0.284 1.00 97.38 284 TRP A CA 1
ATOM 2319 C C . TRP A 1 284 ? 14.713 3.233 0.360 1.00 97.38 284 TRP A C 1
ATOM 2321 O O . TRP A 1 284 ? 14.392 3.144 1.537 1.00 97.38 284 TRP A O 1
ATOM 2331 N N . GLN A 1 285 ? 15.080 2.165 -0.356 1.00 96.94 285 GLN A N 1
ATOM 2332 C CA . GLN A 1 285 ? 14.878 0.799 0.151 1.00 96.94 285 GLN A CA 1
ATOM 2333 C C . GLN A 1 285 ? 16.127 -0.092 0.117 1.00 96.94 285 GLN A C 1
ATOM 2335 O O . GLN A 1 285 ? 16.188 -1.099 0.824 1.00 96.94 285 GLN A O 1
ATOM 2340 N N . ILE A 1 286 ? 17.157 0.263 -0.658 1.00 97.88 286 ILE A N 1
ATOM 2341 C CA . ILE A 1 286 ? 18.369 -0.558 -0.782 1.00 97.88 286 ILE A CA 1
ATOM 2342 C C . ILE A 1 286 ? 19.513 0.015 0.054 1.00 97.88 286 ILE A C 1
ATOM 2344 O O . ILE A 1 286 ? 20.013 1.106 -0.202 1.00 97.88 286 ILE A O 1
ATOM 2348 N N . THR A 1 287 ? 19.988 -0.762 1.031 1.00 96.94 287 THR A N 1
ATOM 2349 C CA . THR A 1 287 ? 21.185 -0.420 1.814 1.00 96.94 287 THR A CA 1
ATOM 2350 C C . THR A 1 287 ? 22.464 -0.961 1.164 1.00 96.94 287 THR A C 1
ATOM 2352 O O . THR A 1 287 ? 22.423 -1.968 0.442 1.00 96.94 287 THR A O 1
ATOM 2355 N N . PRO A 1 288 ? 23.642 -0.366 1.436 1.00 97.00 288 PRO A N 1
ATOM 2356 C CA . PRO A 1 288 ? 24.924 -0.928 1.008 1.00 97.00 288 PRO A CA 1
ATOM 2357 C C . PRO A 1 288 ? 25.155 -2.364 1.505 1.00 97.00 288 PRO A C 1
ATOM 2359 O O . PRO A 1 288 ? 25.782 -3.172 0.820 1.00 97.00 288 PRO A O 1
ATOM 2362 N N . GLU A 1 289 ? 24.659 -2.708 2.692 1.00 96.38 289 GLU A N 1
ATOM 2363 C CA . GLU A 1 289 ? 24.729 -4.050 3.280 1.00 96.38 289 GLU A CA 1
ATOM 2364 C C . GLU A 1 289 ? 23.896 -5.032 2.461 1.00 96.38 289 GLU A C 1
ATOM 2366 O O . GLU A 1 289 ? 24.378 -6.114 2.120 1.00 96.38 289 GLU A O 1
ATOM 2371 N N . LEU A 1 290 ? 22.669 -4.640 2.105 1.00 96.31 290 LEU A N 1
ATOM 2372 C CA . LEU A 1 290 ? 21.768 -5.452 1.298 1.00 96.31 290 LEU A CA 1
ATOM 2373 C C . LEU A 1 290 ? 22.338 -5.668 -0.105 1.00 96.31 290 LEU A C 1
ATOM 2375 O O . LEU A 1 290 ? 22.423 -6.809 -0.557 1.00 96.31 290 LEU A O 1
ATOM 2379 N N . TYR A 1 291 ? 22.820 -4.602 -0.750 1.00 98.25 291 TYR A N 1
ATOM 2380 C CA . TYR A 1 291 ? 23.434 -4.679 -2.076 1.00 98.25 291 TYR A CA 1
ATOM 2381 C C . TYR A 1 291 ? 24.658 -5.601 -2.099 1.00 98.25 291 TYR A C 1
ATOM 2383 O O . TYR A 1 291 ? 24.898 -6.285 -3.089 1.00 98.25 291 TYR A O 1
ATOM 2391 N N . ARG A 1 292 ? 25.444 -5.666 -1.015 1.00 97.56 292 ARG A N 1
ATOM 2392 C CA . ARG A 1 292 ? 26.639 -6.524 -0.932 1.00 97.56 292 ARG A CA 1
ATOM 2393 C C . ARG A 1 292 ? 26.328 -8.016 -0.830 1.00 97.56 292 ARG A C 1
ATOM 2395 O O . ARG A 1 292 ? 27.200 -8.815 -1.174 1.00 97.56 292 ARG A O 1
ATOM 2402 N N . LYS A 1 293 ? 25.119 -8.411 -0.415 1.00 96.75 293 LYS A N 1
ATOM 2403 C CA . LYS A 1 293 ? 24.759 -9.830 -0.276 1.00 96.75 293 LYS A CA 1
ATOM 2404 C C . LYS A 1 293 ? 24.927 -10.574 -1.618 1.00 96.75 293 LYS A C 1
ATOM 2406 O O . LYS A 1 293 ? 24.465 -10.061 -2.642 1.00 96.75 293 LYS A O 1
ATOM 2411 N N . PRO A 1 294 ? 25.589 -11.750 -1.658 1.00 95.44 294 PRO A N 1
ATOM 2412 C CA . PRO A 1 294 ? 25.884 -12.458 -2.910 1.00 95.44 294 PRO A CA 1
ATOM 2413 C C . PRO A 1 294 ? 24.648 -12.826 -3.731 1.00 95.44 294 PRO A C 1
ATOM 2415 O O . PRO A 1 294 ? 24.701 -12.793 -4.955 1.00 95.44 294 PRO A O 1
ATOM 2418 N N . GLN A 1 295 ? 23.538 -13.138 -3.060 1.00 95.44 295 GLN A N 1
ATOM 2419 C CA . GLN A 1 295 ? 22.290 -13.520 -3.711 1.00 95.44 295 GLN A CA 1
ATOM 2420 C C . GLN A 1 295 ? 21.565 -12.359 -4.403 1.00 95.44 295 GLN A C 1
ATOM 2422 O O . GLN A 1 295 ? 20.682 -12.622 -5.203 1.00 95.44 295 GLN A O 1
ATOM 2427 N N . PHE A 1 296 ? 21.900 -11.097 -4.114 1.00 97.62 296 PHE A N 1
ATOM 2428 C CA . PHE A 1 296 ? 21.188 -9.939 -4.665 1.00 97.62 296 PHE A CA 1
ATOM 2429 C C . PHE A 1 296 ? 22.014 -9.198 -5.706 1.00 97.62 296 PHE A C 1
ATOM 2431 O O . PHE A 1 296 ? 23.246 -9.166 -5.631 1.00 97.62 296 PHE A O 1
ATOM 2438 N N . PHE A 1 297 ? 21.326 -8.563 -6.657 1.00 98.06 297 PHE A N 1
ATOM 2439 C CA . PHE A 1 297 ? 21.928 -7.730 -7.701 1.00 98.06 297 PHE A CA 1
ATOM 2440 C C . PHE A 1 297 ? 23.007 -8.450 -8.529 1.00 98.06 297 PHE A C 1
ATOM 2442 O O . PHE A 1 297 ? 23.976 -7.839 -8.982 1.00 98.06 297 PHE A O 1
ATOM 2449 N N . GLY A 1 298 ? 22.905 -9.777 -8.668 1.00 97.88 298 GLY A N 1
ATOM 2450 C CA . GLY A 1 298 ? 23.923 -10.593 -9.329 1.00 97.88 298 GLY A CA 1
ATOM 2451 C C . GLY A 1 298 ? 24.093 -10.222 -10.802 1.00 97.88 298 GLY A C 1
ATOM 2452 O O . GLY A 1 298 ? 25.226 -10.128 -11.290 1.00 97.88 298 GLY A O 1
ATOM 2453 N N . ARG A 1 299 ? 22.982 -9.935 -11.491 1.00 97.88 299 ARG A N 1
ATOM 2454 C CA . ARG A 1 299 ? 22.976 -9.576 -12.912 1.00 97.88 299 ARG A CA 1
ATOM 2455 C C . ARG A 1 299 ? 23.597 -8.201 -13.110 1.00 97.88 299 ARG A C 1
ATOM 2457 O O . ARG A 1 299 ? 24.535 -8.064 -13.893 1.00 97.88 299 ARG A O 1
ATOM 2464 N N . LEU A 1 300 ? 23.189 -7.205 -12.334 1.00 97.44 300 LEU A N 1
ATOM 2465 C CA . LEU A 1 300 ? 23.742 -5.853 -12.398 1.00 97.44 300 LEU A CA 1
ATOM 2466 C C . LEU A 1 300 ? 25.221 -5.806 -11.985 1.00 97.44 300 LEU A C 1
ATOM 2468 O O . LEU A 1 300 ? 26.040 -5.161 -12.646 1.00 97.44 300 LEU A O 1
ATOM 2472 N N . LYS A 1 301 ? 25.628 -6.578 -10.971 1.00 97.12 301 LYS A N 1
ATOM 2473 C CA . LYS A 1 301 ? 27.049 -6.751 -10.623 1.00 97.12 301 LYS A CA 1
ATOM 2474 C C . LYS A 1 301 ? 27.850 -7.362 -11.769 1.00 97.12 301 LYS A C 1
ATOM 2476 O O . LYS A 1 301 ? 29.037 -7.043 -11.891 1.00 97.12 301 LYS A O 1
ATOM 2481 N N . SER A 1 302 ? 27.261 -8.227 -12.595 1.00 95.69 302 SER A N 1
ATOM 2482 C CA . SER A 1 302 ? 27.935 -8.791 -13.775 1.00 95.69 302 SER A CA 1
ATOM 2483 C C . SER A 1 302 ? 28.193 -7.740 -14.866 1.00 95.69 302 SER A C 1
ATOM 2485 O O . SER A 1 302 ? 29.230 -7.799 -15.523 1.00 95.69 302 SER A O 1
ATOM 2487 N N . LEU A 1 303 ? 27.338 -6.711 -14.964 1.00 95.19 303 LEU A N 1
ATOM 2488 C CA . LEU A 1 303 ? 27.530 -5.559 -15.857 1.00 95.19 303 LEU A CA 1
ATOM 2489 C C . LEU A 1 303 ? 28.613 -4.578 -15.375 1.00 95.19 303 LEU A C 1
ATOM 2491 O O . LEU A 1 303 ? 29.032 -3.699 -16.126 1.00 95.19 303 LEU A O 1
ATOM 2495 N N . GLY A 1 304 ? 29.088 -4.729 -14.135 1.00 94.12 304 GLY A N 1
ATOM 2496 C CA . GLY A 1 304 ? 30.155 -3.911 -13.554 1.00 94.12 304 GLY A CA 1
ATOM 2497 C C . GLY A 1 304 ? 29.726 -3.012 -12.394 1.00 94.12 304 GLY A C 1
ATOM 2498 O O . GLY A 1 304 ? 30.605 -2.421 -11.768 1.00 94.12 304 GLY A O 1
ATOM 2499 N N . PHE A 1 305 ? 28.435 -2.964 -12.044 1.00 95.56 305 PHE A N 1
ATOM 2500 C CA . PHE A 1 305 ? 27.921 -2.224 -10.884 1.00 95.56 305 PHE A CA 1
ATOM 2501 C C . PHE A 1 305 ? 28.284 -2.950 -9.579 1.00 95.56 305 PHE A C 1
ATOM 2503 O O . PHE A 1 305 ? 27.484 -3.674 -8.989 1.00 95.56 305 PHE A O 1
ATOM 2510 N N . LYS A 1 306 ? 29.535 -2.834 -9.133 1.00 94.12 306 LYS A N 1
ATOM 2511 C CA . LYS A 1 306 ? 30.034 -3.532 -7.935 1.00 94.12 306 LYS A CA 1
ATOM 2512 C C . LYS A 1 306 ? 29.625 -2.849 -6.633 1.00 94.12 306 LYS A C 1
ATOM 2514 O O . LYS A 1 306 ? 29.579 -3.512 -5.601 1.00 94.12 306 LYS A O 1
ATOM 2519 N N . GLN A 1 307 ? 29.314 -1.557 -6.679 1.00 94.00 307 GLN A N 1
ATOM 2520 C CA . GLN A 1 307 ? 28.874 -0.771 -5.530 1.00 94.00 307 GLN A CA 1
ATOM 2521 C C . GLN A 1 307 ? 27.494 -0.166 -5.791 1.00 94.00 307 GLN A C 1
ATOM 2523 O O . GLN A 1 307 ? 27.229 0.302 -6.897 1.00 94.00 307 GLN A O 1
ATOM 2528 N N . LEU A 1 308 ? 26.654 -0.100 -4.754 1.00 96.31 308 LEU A N 1
ATOM 2529 C CA . LEU A 1 308 ? 25.322 0.512 -4.831 1.00 96.31 308 LEU A CA 1
ATOM 2530 C C . LEU A 1 308 ? 25.384 1.943 -5.385 1.00 96.31 308 LEU A C 1
ATOM 2532 O O . LEU A 1 308 ? 24.574 2.315 -6.227 1.00 96.31 308 LEU A O 1
ATOM 2536 N N . LYS A 1 309 ? 26.393 2.720 -4.970 1.00 93.88 309 LYS A N 1
ATOM 2537 C CA . LYS A 1 309 ? 26.558 4.111 -5.400 1.00 93.88 309 LYS A CA 1
ATOM 2538 C C . LYS A 1 309 ? 26.738 4.254 -6.915 1.00 93.88 309 LYS A C 1
ATOM 2540 O O . LYS A 1 309 ? 26.213 5.199 -7.486 1.00 93.88 309 LYS A O 1
ATOM 2545 N N . GLN A 1 310 ? 27.399 3.296 -7.571 1.00 93.94 310 GLN A N 1
ATOM 2546 C CA . GLN A 1 310 ? 27.545 3.286 -9.033 1.00 93.94 310 GLN A CA 1
ATOM 2547 C C . GLN A 1 310 ? 26.188 3.130 -9.725 1.00 93.94 310 GLN A C 1
ATOM 2549 O O . GLN A 1 310 ? 25.912 3.807 -10.710 1.00 93.94 310 GLN A O 1
ATOM 2554 N N . LEU A 1 311 ? 25.342 2.242 -9.197 1.00 95.75 311 LEU A N 1
ATOM 2555 C CA . LEU A 1 311 ? 24.009 1.997 -9.739 1.00 95.75 311 LEU A CA 1
ATOM 2556 C C . LEU A 1 311 ? 23.075 3.187 -9.483 1.00 95.75 311 LEU A C 1
ATOM 2558 O O . LEU A 1 311 ? 22.343 3.583 -10.381 1.00 95.75 311 LEU A O 1
ATOM 2562 N N . GLN A 1 312 ? 23.144 3.792 -8.292 1.00 94.94 312 GLN A N 1
ATOM 2563 C CA . GLN A 1 312 ? 22.398 5.008 -7.956 1.00 94.94 312 GLN A CA 1
ATOM 2564 C C . GLN A 1 312 ? 22.781 6.181 -8.869 1.00 94.94 312 GLN A C 1
ATOM 2566 O O . GLN A 1 312 ? 21.902 6.836 -9.418 1.00 94.94 312 GLN A O 1
ATOM 2571 N N . GLU A 1 313 ? 24.079 6.429 -9.063 1.00 92.75 313 GLU A N 1
ATOM 2572 C CA . GLU A 1 313 ? 24.572 7.496 -9.943 1.00 92.75 313 GLU A CA 1
ATOM 2573 C C . GLU A 1 313 ? 24.164 7.269 -11.404 1.00 92.75 313 GLU A C 1
ATOM 2575 O O . GLU A 1 313 ? 23.714 8.202 -12.068 1.00 92.75 313 GLU A O 1
ATOM 2580 N N . PHE A 1 314 ? 24.252 6.029 -11.898 1.00 94.00 314 PHE A N 1
ATOM 2581 C CA . PHE A 1 314 ? 23.764 5.698 -13.236 1.00 94.00 314 PHE A CA 1
ATOM 2582 C C . PHE A 1 314 ? 22.250 5.890 -13.364 1.00 94.00 314 PHE A C 1
ATOM 2584 O O . PHE A 1 314 ? 21.796 6.479 -14.338 1.00 94.00 314 PHE A O 1
ATOM 2591 N N . GLY A 1 315 ? 21.472 5.435 -12.379 1.00 93.88 315 GLY A N 1
ATOM 2592 C CA . GLY A 1 315 ? 20.018 5.590 -12.370 1.00 93.88 315 GLY A CA 1
ATOM 2593 C C . GLY A 1 315 ? 19.578 7.056 -12.372 1.00 93.88 315 GLY A C 1
ATOM 2594 O O . GLY A 1 315 ? 18.682 7.424 -13.125 1.00 93.88 315 GLY A O 1
ATOM 2595 N N . GLN A 1 316 ? 20.253 7.911 -11.597 1.00 91.56 316 GLN A N 1
ATOM 2596 C CA . GLN A 1 316 ? 20.010 9.358 -11.591 1.00 91.56 316 GLN A CA 1
ATOM 2597 C C . GLN A 1 316 ? 20.322 9.996 -12.950 1.00 91.56 316 GLN A C 1
ATOM 2599 O O . GLN A 1 316 ? 19.515 10.766 -13.468 1.00 91.56 316 GLN A O 1
ATOM 2604 N N . ALA A 1 317 ? 21.463 9.646 -13.554 1.00 91.56 317 ALA A N 1
ATOM 2605 C CA . ALA A 1 317 ? 21.825 10.118 -14.889 1.00 91.56 317 ALA A CA 1
ATOM 2606 C C . ALA A 1 317 ? 20.820 9.651 -15.956 1.00 91.56 317 ALA A C 1
ATOM 2608 O O . ALA A 1 317 ? 20.428 10.435 -16.818 1.00 91.56 317 ALA A O 1
ATOM 2609 N N . LEU A 1 318 ? 20.372 8.392 -15.876 1.00 94.06 318 LEU A N 1
ATOM 2610 C CA . LEU A 1 318 ? 19.366 7.827 -16.773 1.00 94.06 318 LEU A CA 1
ATOM 2611 C C . LEU A 1 318 ? 18.035 8.571 -16.653 1.00 94.06 318 LEU A C 1
ATOM 2613 O O . LEU A 1 318 ? 17.506 8.998 -17.671 1.00 94.06 318 LEU A O 1
ATOM 2617 N N . ASN A 1 319 ? 17.513 8.764 -15.439 1.00 93.19 319 ASN A N 1
ATOM 2618 C CA . ASN A 1 319 ? 16.258 9.486 -15.215 1.00 93.19 319 ASN A CA 1
ATOM 2619 C C . ASN A 1 319 ? 16.295 10.910 -15.784 1.00 93.19 319 ASN A C 1
ATOM 2621 O O . ASN A 1 319 ? 15.378 11.318 -16.493 1.00 93.19 319 ASN A O 1
ATOM 2625 N N . LEU A 1 320 ? 17.386 11.641 -15.560 1.00 90.56 320 LEU A N 1
ATOM 2626 C CA . LEU A 1 320 ? 17.522 12.997 -16.086 1.00 90.56 320 LEU A CA 1
ATOM 2627 C C . LEU A 1 320 ? 17.638 13.035 -17.605 1.00 90.56 320 LEU A C 1
ATOM 2629 O O . LEU A 1 320 ? 16.980 13.859 -18.234 1.00 90.56 320 LEU A O 1
ATOM 2633 N N . ALA A 1 321 ? 18.436 12.145 -18.200 1.00 92.00 321 ALA A N 1
ATOM 2634 C CA . ALA A 1 321 ? 18.528 12.041 -19.653 1.00 92.00 321 ALA A CA 1
ATOM 2635 C C . ALA A 1 321 ? 17.157 11.712 -20.262 1.00 92.00 321 ALA A C 1
ATOM 2637 O O . ALA A 1 321 ? 16.737 12.338 -21.227 1.00 92.00 321 ALA A O 1
ATOM 2638 N N . MET A 1 322 ? 16.426 10.783 -19.652 1.00 92.81 322 MET A N 1
ATOM 2639 C CA . MET A 1 322 ? 15.089 10.378 -20.076 1.00 92.81 322 MET A CA 1
ATOM 2640 C C . MET A 1 322 ? 14.077 11.527 -20.074 1.00 92.81 322 MET A C 1
ATOM 2642 O O . MET A 1 322 ? 13.325 11.664 -21.036 1.00 92.81 322 MET A O 1
ATOM 2646 N N . ILE A 1 323 ? 14.085 12.360 -19.027 1.00 90.81 323 ILE A N 1
ATOM 2647 C CA . ILE A 1 323 ? 13.231 13.552 -18.928 1.00 90.81 323 ILE A CA 1
ATOM 2648 C C . ILE A 1 323 ? 13.635 14.599 -19.973 1.00 90.81 323 ILE A C 1
ATOM 2650 O O . ILE A 1 323 ? 12.780 15.164 -20.645 1.00 90.81 323 ILE A O 1
ATOM 2654 N N . GLN A 1 324 ? 14.935 14.870 -20.118 1.00 90.38 324 GLN A N 1
ATOM 2655 C CA . GLN A 1 324 ? 15.430 15.930 -21.004 1.00 90.38 324 GLN A CA 1
ATOM 2656 C C . GLN A 1 324 ? 15.252 15.619 -22.491 1.00 90.38 324 GLN A C 1
ATOM 2658 O O . GLN A 1 324 ? 15.086 16.547 -23.276 1.00 90.38 324 GLN A O 1
ATOM 2663 N N . GLN A 1 325 ? 15.322 14.343 -22.872 1.00 91.94 325 GLN A N 1
ATOM 2664 C CA . GLN A 1 325 ? 15.243 13.912 -24.270 1.00 91.94 325 GLN A CA 1
ATOM 2665 C C . GLN A 1 325 ? 13.845 13.398 -24.661 1.00 91.94 325 GLN A C 1
ATOM 2667 O O . GLN A 1 325 ? 13.715 12.718 -25.673 1.00 91.94 325 GLN A O 1
ATOM 2672 N N . ASP A 1 326 ? 12.814 13.650 -23.842 1.00 88.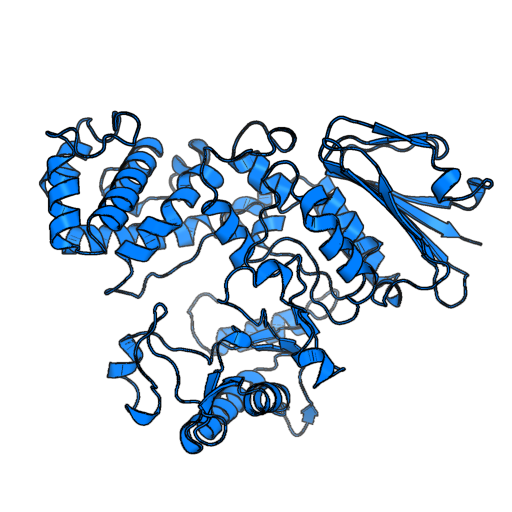44 326 ASP A N 1
ATOM 2673 C CA . ASP A 1 326 ? 11.415 13.253 -24.094 1.00 88.44 326 ASP A CA 1
ATOM 2674 C C . ASP A 1 326 ? 11.264 11.801 -24.596 1.00 88.44 326 ASP A C 1
ATOM 2676 O O . ASP A 1 326 ? 10.642 11.490 -25.610 1.00 88.44 326 ASP A O 1
ATOM 2680 N N . TYR A 1 327 ? 11.922 10.886 -23.886 1.00 86.44 327 TYR A N 1
ATOM 2681 C CA . TYR A 1 327 ? 11.976 9.459 -24.194 1.00 86.44 327 TYR A CA 1
ATOM 2682 C C . TYR A 1 327 ? 12.652 9.027 -25.516 1.00 86.44 327 TYR A C 1
ATOM 2684 O O . TYR A 1 327 ? 12.558 7.864 -25.923 1.00 86.44 327 TYR A O 1
ATOM 2692 N N . ASN A 1 328 ? 13.423 9.894 -26.170 1.00 91.06 328 ASN A N 1
ATOM 2693 C CA . ASN A 1 328 ? 14.220 9.492 -27.325 1.00 91.06 328 ASN A CA 1
ATOM 2694 C C . ASN A 1 328 ? 15.438 8.644 -26.902 1.00 91.06 328 ASN A C 1
ATOM 2696 O O . ASN A 1 328 ? 16.497 9.164 -26.554 1.00 91.06 328 ASN A O 1
ATOM 2700 N N . LEU A 1 329 ? 15.308 7.311 -26.956 1.00 92.94 329 LEU A N 1
ATOM 2701 C CA . LEU A 1 329 ? 16.357 6.377 -26.518 1.00 92.94 329 LEU A CA 1
ATOM 2702 C C . LEU A 1 329 ? 17.705 6.570 -27.228 1.00 92.94 329 LEU A C 1
ATOM 2704 O O . LEU A 1 329 ? 18.745 6.363 -26.603 1.00 92.94 329 LEU A O 1
ATOM 2708 N N . ALA A 1 330 ? 17.708 6.958 -28.506 1.00 94.19 330 ALA A N 1
ATOM 2709 C CA . ALA A 1 330 ? 18.950 7.219 -29.233 1.00 94.19 330 ALA A CA 1
ATOM 2710 C C . ALA A 1 330 ? 19.694 8.427 -28.640 1.00 94.19 330 ALA A C 1
ATOM 2712 O O . ALA A 1 330 ? 20.894 8.346 -28.383 1.00 94.19 330 ALA A O 1
ATOM 2713 N N . GLU A 1 331 ? 18.977 9.511 -28.347 1.00 93.38 331 GLU A N 1
ATOM 2714 C CA . GLU A 1 331 ? 19.548 10.705 -27.714 1.00 93.38 331 GLU A CA 1
ATOM 2715 C C . GLU A 1 331 ? 19.956 10.437 -26.261 1.00 93.38 331 GLU A C 1
ATOM 2717 O O . GLU A 1 331 ? 21.044 10.834 -25.842 1.00 93.38 331 GLU A O 1
ATOM 2722 N N . VAL A 1 332 ? 19.147 9.685 -25.505 1.00 93.31 332 VAL A N 1
ATOM 2723 C CA . VAL A 1 332 ? 19.476 9.258 -24.133 1.00 93.31 332 VAL A CA 1
ATOM 2724 C C . VAL A 1 332 ? 20.795 8.487 -24.099 1.00 93.31 332 VAL A C 1
ATOM 2726 O O . VAL A 1 332 ? 21.646 8.760 -23.250 1.00 93.31 332 VAL A O 1
ATOM 2729 N N . VAL A 1 333 ? 20.997 7.545 -25.025 1.00 94.25 333 VAL A N 1
ATOM 2730 C CA . VAL A 1 333 ? 22.256 6.796 -25.136 1.00 94.25 333 VAL A CA 1
ATOM 2731 C C . VAL A 1 333 ? 23.426 7.744 -25.385 1.00 94.25 333 VAL A C 1
ATOM 2733 O O . VAL A 1 333 ? 24.434 7.641 -24.687 1.00 94.25 333 VAL A O 1
ATOM 2736 N N . GLU A 1 334 ? 23.304 8.689 -26.316 1.00 91.50 334 GLU A N 1
ATOM 2737 C CA . GLU A 1 334 ? 24.379 9.642 -26.608 1.00 91.50 334 GLU A CA 1
ATOM 2738 C C . GLU A 1 334 ? 24.701 10.542 -25.406 1.00 91.50 334 GLU A C 1
ATOM 2740 O O . GLU A 1 334 ? 25.874 10.729 -25.073 1.00 91.50 334 GLU A O 1
ATOM 2745 N N . VAL A 1 335 ? 23.692 11.029 -24.680 1.00 90.31 335 VAL A N 1
ATOM 2746 C CA . VAL A 1 335 ? 23.898 11.799 -23.442 1.00 90.31 335 VAL A CA 1
ATOM 2747 C C . VAL A 1 335 ? 24.638 10.961 -22.394 1.00 90.31 335 VAL A C 1
ATOM 2749 O O . VAL A 1 335 ? 25.620 11.419 -21.806 1.00 90.31 335 VAL A O 1
ATOM 2752 N N . LEU A 1 336 ? 24.225 9.710 -22.177 1.00 90.56 336 LEU A N 1
ATOM 2753 C CA . LEU A 1 336 ? 24.854 8.826 -21.192 1.00 90.56 336 LEU A CA 1
ATOM 2754 C C .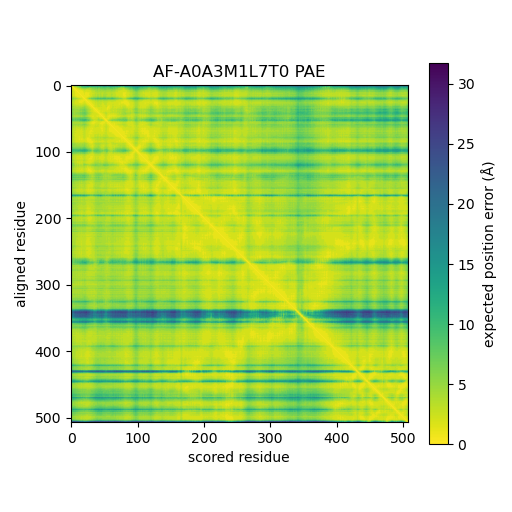 LEU A 1 336 ? 26.287 8.439 -21.577 1.00 90.56 336 LEU A C 1
ATOM 2756 O O . LEU A 1 336 ? 27.160 8.418 -20.707 1.00 90.56 336 LEU A O 1
ATOM 2760 N N . ARG A 1 337 ? 26.564 8.185 -22.862 1.00 89.81 337 ARG A N 1
ATOM 2761 C CA . ARG A 1 337 ? 27.920 7.910 -23.370 1.00 89.81 337 ARG A CA 1
ATOM 2762 C C . ARG A 1 337 ? 28.865 9.081 -23.118 1.00 89.81 337 ARG A C 1
ATOM 2764 O O . ARG A 1 337 ? 30.004 8.862 -22.704 1.00 89.81 337 ARG A O 1
ATOM 2771 N N . ASN A 1 338 ? 28.372 10.299 -23.336 1.00 84.00 338 ASN A N 1
ATOM 2772 C CA . ASN A 1 338 ? 29.156 11.527 -23.230 1.00 84.00 338 ASN A CA 1
ATOM 2773 C C . ASN A 1 338 ? 29.205 12.097 -21.807 1.00 84.00 338 ASN A C 1
ATOM 2775 O O . ASN A 1 338 ? 30.081 12.903 -21.516 1.00 84.00 338 ASN A O 1
ATOM 2779 N N . SER A 1 339 ? 28.362 11.619 -20.885 1.00 77.25 339 SER A N 1
ATOM 2780 C CA . SER A 1 339 ? 28.316 12.068 -19.480 1.00 77.25 339 SER A CA 1
ATOM 2781 C C . SER A 1 339 ? 29.657 12.023 -18.735 1.00 77.25 339 SER A C 1
ATOM 2783 O O . SER A 1 339 ? 29.817 12.692 -17.715 1.00 77.25 339 SER A O 1
ATOM 2785 N N . ALA A 1 340 ? 30.623 11.247 -19.239 1.00 64.88 340 ALA A N 1
ATOM 2786 C CA . ALA A 1 340 ? 31.972 11.179 -18.697 1.00 64.88 340 ALA A CA 1
ATOM 2787 C C . ALA A 1 340 ? 32.931 12.274 -19.169 1.00 64.88 340 ALA A C 1
ATOM 2789 O O . ALA A 1 340 ? 33.958 12.512 -18.535 1.00 64.88 340 ALA A O 1
ATOM 2790 N N . GLU A 1 341 ? 32.612 12.916 -20.284 1.00 63.03 341 GLU A N 1
ATOM 2791 C CA . GLU A 1 341 ? 33.473 13.870 -20.981 1.00 63.03 341 GLU A CA 1
ATOM 2792 C C . GLU A 1 341 ? 32.876 15.287 -20.940 1.00 63.03 341 GLU A C 1
ATOM 2794 O O . GLU A 1 341 ? 33.608 16.273 -20.999 1.00 63.03 341 GLU A O 1
ATOM 2799 N N . THR A 1 342 ? 31.562 15.404 -20.747 1.00 56.19 342 THR A N 1
ATOM 2800 C CA . THR A 1 342 ? 30.827 16.670 -20.698 1.00 56.19 342 THR A CA 1
ATOM 2801 C C . THR A 1 342 ? 30.086 16.838 -19.370 1.00 56.19 342 THR A C 1
ATOM 2803 O O . THR A 1 342 ? 29.522 15.894 -18.820 1.00 56.19 342 THR A O 1
ATOM 2806 N N . HIS A 1 343 ? 30.016 18.072 -18.852 1.00 61.69 343 HIS A N 1
ATOM 2807 C CA . HIS A 1 343 ? 29.107 18.449 -17.757 1.00 61.69 343 HIS A CA 1
ATOM 2808 C C . HIS A 1 343 ? 27.642 18.491 -18.243 1.00 61.69 343 HIS A C 1
ATOM 2810 O O . HIS A 1 343 ? 26.953 19.492 -18.074 1.00 61.69 343 HIS A O 1
ATOM 2816 N N . CYS A 1 344 ? 27.171 17.415 -18.887 1.00 58.06 344 CYS A N 1
ATOM 2817 C CA . CYS A 1 344 ? 25.822 17.311 -19.455 1.00 58.06 344 CYS A CA 1
ATOM 2818 C C . CYS A 1 344 ? 24.720 17.452 -18.402 1.00 58.06 344 CYS A C 1
ATOM 2820 O O . CYS A 1 344 ? 23.622 17.893 -18.724 1.00 58.06 344 CYS A O 1
ATOM 2822 N N . PHE A 1 345 ? 25.012 17.112 -17.145 1.00 65.44 345 PHE A N 1
ATOM 2823 C CA . PHE A 1 345 ? 24.061 17.210 -16.046 1.00 65.44 345 PHE A CA 1
ATOM 2824 C C . PHE A 1 345 ? 24.513 18.283 -15.051 1.00 65.44 345 PHE A C 1
ATOM 2826 O O . PHE A 1 345 ? 25.234 18.000 -14.097 1.00 65.44 345 PHE A O 1
ATOM 2833 N N . SER A 1 346 ? 24.098 19.531 -15.272 1.00 59.94 346 SER A N 1
ATOM 2834 C CA . SER A 1 346 ? 24.362 20.640 -14.341 1.00 59.94 346 SER A CA 1
ATOM 2835 C C . SER A 1 346 ? 23.558 20.537 -13.037 1.00 59.94 346 SER A C 1
ATOM 2837 O O . SER A 1 346 ? 23.917 21.163 -12.043 1.00 59.94 346 SER A O 1
ATOM 2839 N N . SER A 1 347 ? 22.485 19.740 -13.033 1.00 60.28 347 SER A N 1
ATOM 2840 C CA . SER A 1 347 ? 21.520 19.602 -11.938 1.00 60.28 347 SER A CA 1
ATOM 2841 C C . SER A 1 347 ? 21.848 18.506 -10.918 1.00 60.28 347 SER A C 1
ATOM 2843 O O . SER A 1 347 ? 21.092 18.337 -9.964 1.00 60.28 347 SER A O 1
ATOM 2845 N N . ILE A 1 348 ? 22.951 17.761 -11.076 1.00 64.56 348 ILE A N 1
ATOM 2846 C CA . ILE A 1 348 ? 23.339 16.693 -10.138 1.00 64.56 348 ILE A CA 1
ATOM 2847 C C . ILE A 1 348 ? 24.755 16.848 -9.618 1.00 64.56 348 ILE A C 1
ATOM 2849 O O . ILE A 1 348 ? 25.642 17.395 -10.273 1.00 64.56 348 ILE A O 1
ATOM 2853 N N . ALA A 1 349 ? 24.966 16.308 -8.417 1.00 63.72 349 ALA A N 1
ATOM 2854 C CA . ALA A 1 349 ? 26.296 16.157 -7.857 1.00 63.72 349 ALA A CA 1
ATOM 2855 C C . ALA A 1 349 ? 27.195 15.359 -8.824 1.00 63.72 349 ALA A C 1
A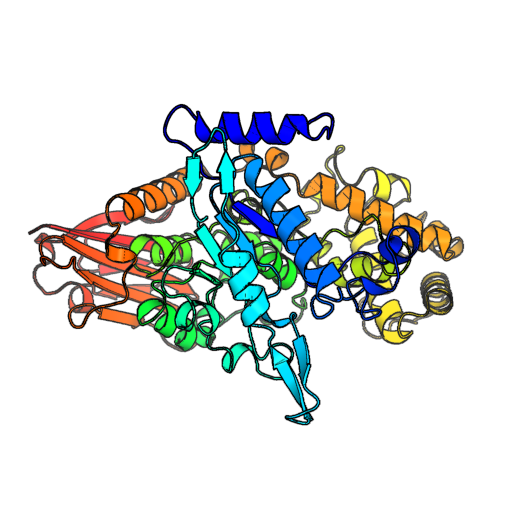TOM 2857 O O . ALA A 1 349 ? 26.703 14.470 -9.523 1.00 63.72 349 ALA A O 1
ATOM 2858 N N . PRO A 1 350 ? 28.514 15.628 -8.853 1.00 63.41 350 PRO A N 1
ATOM 2859 C CA . PRO A 1 350 ? 29.424 14.933 -9.756 1.00 63.41 350 PRO A CA 1
ATOM 2860 C C . PRO A 1 350 ? 29.293 13.408 -9.634 1.00 63.41 350 PRO A C 1
ATOM 2862 O O . PRO A 1 350 ? 29.388 12.874 -8.527 1.00 63.41 350 PRO A O 1
ATOM 2865 N N . LEU A 1 351 ? 29.122 12.724 -10.770 1.00 78.38 351 LEU A N 1
ATOM 2866 C CA . LEU A 1 351 ? 28.943 11.268 -10.894 1.00 78.38 351 LEU A CA 1
ATOM 2867 C C . LEU A 1 351 ? 30.259 10.499 -10.641 1.00 78.38 351 LEU A C 1
ATOM 2869 O O . LEU A 1 351 ? 30.773 9.787 -11.504 1.00 78.38 351 LEU A O 1
ATOM 2873 N N . LYS A 1 352 ? 30.881 10.716 -9.477 1.00 81.69 352 LYS A N 1
ATOM 2874 C CA . LYS A 1 352 ? 32.269 10.317 -9.185 1.00 81.69 352 LYS A CA 1
ATOM 2875 C C . LYS A 1 352 ? 32.504 8.816 -9.309 1.00 81.69 352 LYS A C 1
ATOM 2877 O O . LYS A 1 352 ? 33.575 8.425 -9.767 1.00 81.69 352 LYS A O 1
ATOM 2882 N N . GLU A 1 353 ? 31.559 7.984 -8.882 1.00 83.44 353 GLU A N 1
ATOM 2883 C CA . GLU A 1 353 ? 31.705 6.529 -8.945 1.00 83.44 353 GLU A CA 1
ATOM 2884 C C . GLU A 1 353 ? 31.435 5.990 -10.350 1.00 83.44 353 GLU A C 1
ATOM 2886 O O . GLU A 1 353 ? 32.092 5.036 -10.782 1.00 83.44 353 GLU A O 1
ATOM 2891 N N . LEU A 1 354 ? 30.539 6.636 -11.097 1.00 80.25 354 LEU A N 1
ATOM 2892 C CA . LEU A 1 354 ? 30.306 6.335 -12.507 1.00 80.25 354 LEU A CA 1
ATOM 2893 C C . LEU A 1 354 ? 31.524 6.687 -13.384 1.00 80.25 354 LEU A C 1
ATOM 2895 O O . LEU A 1 354 ? 31.774 6.035 -14.397 1.00 80.25 354 LEU A O 1
ATOM 2899 N N . MET A 1 355 ? 32.334 7.660 -12.954 1.00 79.12 355 MET A N 1
ATOM 2900 C CA . MET A 1 355 ? 33.564 8.087 -13.637 1.00 79.12 355 MET A CA 1
ATOM 2901 C C . MET A 1 355 ? 34.804 7.244 -13.334 1.00 79.12 355 MET A C 1
ATOM 2903 O O . MET A 1 355 ? 35.909 7.575 -13.766 1.00 79.12 355 MET A O 1
ATOM 2907 N N . ARG A 1 356 ? 34.658 6.125 -12.618 1.00 80.06 356 ARG A N 1
ATOM 2908 C CA . ARG A 1 356 ? 35.787 5.267 -12.244 1.00 80.06 356 ARG A CA 1
ATOM 2909 C C . ARG A 1 356 ? 35.843 3.972 -13.046 1.00 80.06 356 ARG A C 1
ATOM 2911 O O . ARG A 1 356 ? 34.874 3.219 -13.150 1.00 80.06 356 ARG A O 1
ATOM 2918 N N . GLY A 1 357 ? 37.048 3.659 -13.528 1.00 76.94 357 GLY A N 1
ATOM 2919 C CA . GLY A 1 357 ? 37.452 2.322 -13.973 1.00 76.94 357 GLY A CA 1
ATOM 2920 C C . GLY A 1 357 ? 36.485 1.658 -14.960 1.00 76.94 357 GLY A C 1
ATOM 2921 O O . GLY A 1 357 ? 36.312 2.112 -16.089 1.00 76.94 357 GLY A O 1
ATOM 2922 N N . GLY A 1 358 ? 35.881 0.542 -14.538 1.00 81.56 358 GLY A N 1
ATOM 2923 C CA . GLY A 1 358 ? 34.995 -0.279 -15.371 1.00 81.56 358 GLY A CA 1
ATOM 2924 C C . GLY A 1 358 ? 33.705 0.414 -15.821 1.00 81.56 358 GLY A C 1
ATOM 2925 O O . GLY A 1 358 ? 33.156 0.023 -16.851 1.00 81.56 358 GLY A O 1
ATOM 2926 N N . MET A 1 359 ? 33.250 1.457 -15.119 1.00 88.69 359 MET A N 1
ATOM 2927 C CA . MET A 1 359 ? 31.995 2.143 -15.451 1.00 88.69 359 MET A CA 1
ATOM 2928 C C . MET A 1 359 ? 32.119 3.061 -16.664 1.00 88.69 359 MET A C 1
ATOM 2930 O O . MET A 1 359 ? 31.239 3.052 -17.519 1.00 88.69 359 MET A O 1
ATOM 2934 N N . VAL A 1 360 ? 33.273 3.701 -16.863 1.00 85.44 360 VAL A N 1
ATOM 2935 C CA . VAL A 1 360 ? 33.567 4.437 -18.106 1.00 85.44 360 VAL A CA 1
ATOM 2936 C C . VAL A 1 360 ? 33.503 3.503 -19.319 1.00 85.44 360 VAL A C 1
ATOM 2938 O O . VAL A 1 360 ? 32.969 3.855 -20.368 1.00 85.44 360 VAL A O 1
ATOM 2941 N N . ARG A 1 361 ? 34.007 2.268 -19.182 1.00 87.75 361 ARG A N 1
ATOM 2942 C CA . ARG A 1 361 ? 33.934 1.262 -20.253 1.00 87.75 361 ARG A CA 1
ATOM 2943 C C . ARG A 1 361 ? 32.496 0.814 -20.523 1.00 87.75 361 ARG A C 1
ATOM 2945 O O . ARG A 1 361 ? 32.177 0.549 -21.679 1.00 87.75 361 ARG A O 1
ATOM 2952 N N . PHE A 1 362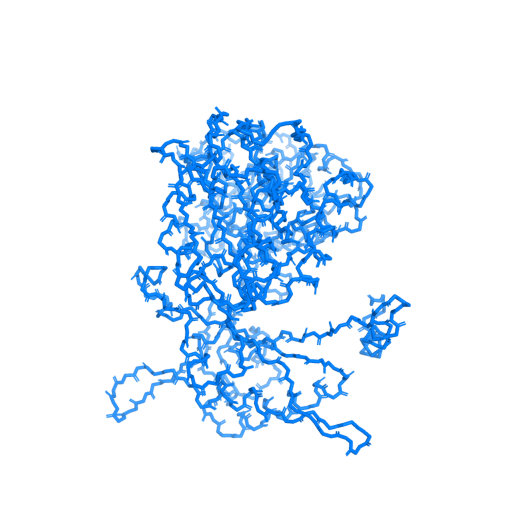 ? 31.670 0.694 -19.485 1.00 91.12 362 PHE A N 1
ATOM 2953 C CA . PHE A 1 362 ? 30.244 0.402 -19.633 1.00 91.12 362 PHE A CA 1
ATOM 2954 C C . PHE A 1 362 ? 29.548 1.518 -20.424 1.00 91.12 362 PHE A C 1
ATOM 2956 O O . PHE A 1 362 ? 28.967 1.222 -21.465 1.00 91.12 362 PHE A O 1
ATOM 2963 N N . LEU A 1 363 ? 29.717 2.782 -20.013 1.00 90.44 363 LEU A N 1
ATOM 2964 C CA . LEU A 1 363 ? 29.122 3.943 -20.685 1.00 90.44 363 LEU A CA 1
ATOM 2965 C C . LEU A 1 363 ? 29.553 4.052 -22.147 1.00 90.44 363 LEU A C 1
ATOM 2967 O O . LEU A 1 363 ? 28.704 4.145 -23.020 1.00 90.44 363 LEU A O 1
ATOM 2971 N N . LYS A 1 364 ? 30.855 3.958 -22.452 1.00 89.31 364 LYS A N 1
ATOM 2972 C CA . LYS A 1 364 ? 31.356 4.096 -23.836 1.00 89.31 364 LYS A CA 1
ATOM 2973 C C . LYS A 1 364 ? 30.800 3.057 -24.806 1.00 89.31 364 LYS A C 1
ATOM 2975 O O . LYS A 1 364 ? 30.761 3.313 -26.008 1.00 89.31 364 LYS A O 1
ATOM 2980 N N . LYS A 1 365 ? 30.415 1.889 -24.291 1.00 92.44 365 LYS A N 1
ATOM 2981 C CA . LYS A 1 365 ? 29.835 0.802 -25.079 1.00 92.44 365 LYS A CA 1
ATOM 2982 C C . LYS A 1 365 ? 28.308 0.803 -25.069 1.00 92.44 365 LYS A C 1
ATOM 2984 O O . LYS A 1 365 ? 27.755 -0.130 -25.628 1.00 92.44 365 LYS A O 1
ATOM 2989 N N . LEU A 1 366 ? 27.647 1.741 -24.393 1.00 94.25 366 LEU A N 1
ATOM 2990 C CA . LEU A 1 366 ? 26.193 1.771 -24.309 1.00 94.25 366 LEU A CA 1
ATOM 2991 C C . LEU A 1 366 ? 25.590 1.983 -25.706 1.00 94.25 366 LEU A C 1
ATOM 2993 O O . LEU A 1 366 ? 26.058 2.818 -26.474 1.00 94.25 366 LEU A O 1
ATOM 2997 N N . ASP A 1 367 ? 24.562 1.205 -26.006 1.00 95.81 367 ASP A N 1
ATOM 2998 C CA . ASP A 1 367 ? 23.702 1.288 -27.182 1.00 95.81 367 ASP A CA 1
ATOM 2999 C C . ASP A 1 367 ? 22.256 1.019 -26.713 1.00 95.81 367 ASP A C 1
ATOM 3001 O O . ASP A 1 367 ? 22.026 0.749 -25.525 1.00 95.81 367 ASP A O 1
ATOM 3005 N N . ILE A 1 368 ? 21.273 1.127 -27.613 1.00 95.62 368 ILE A N 1
ATOM 3006 C CA . ILE A 1 368 ? 19.853 0.943 -27.262 1.00 95.62 368 ILE A CA 1
ATOM 3007 C C . ILE A 1 368 ? 19.611 -0.461 -26.689 1.00 95.62 368 ILE A C 1
ATOM 3009 O O . ILE A 1 368 ? 18.947 -0.598 -25.661 1.00 95.62 368 ILE A O 1
ATOM 3013 N N . ASP A 1 369 ? 20.192 -1.494 -27.299 1.00 95.12 369 ASP A N 1
ATOM 3014 C CA . ASP A 1 369 ? 19.987 -2.885 -26.887 1.00 95.12 369 ASP A CA 1
ATOM 3015 C C . ASP A 1 369 ? 20.584 -3.163 -25.507 1.00 95.12 369 ASP A C 1
ATOM 3017 O O . ASP A 1 369 ? 19.966 -3.817 -24.668 1.00 95.12 369 ASP A O 1
ATOM 3021 N N . ARG A 1 370 ? 21.763 -2.614 -25.208 1.00 95.56 370 ARG A N 1
ATOM 3022 C CA . ARG A 1 370 ? 22.379 -2.701 -23.879 1.00 95.56 370 ARG A CA 1
ATOM 3023 C C . ARG A 1 370 ? 21.599 -1.930 -22.835 1.00 95.56 370 ARG A C 1
ATOM 3025 O O . ARG A 1 370 ? 21.586 -2.367 -21.687 1.00 95.56 370 ARG A O 1
ATOM 3032 N N . LEU A 1 371 ? 20.977 -0.810 -23.200 1.00 95.25 371 LEU A N 1
ATOM 3033 C CA . LEU A 1 371 ? 20.140 -0.044 -22.283 1.00 95.25 371 LEU A CA 1
ATOM 3034 C C . LEU A 1 371 ? 18.837 -0.794 -21.967 1.00 95.25 371 LEU A C 1
ATOM 3036 O O . LEU A 1 371 ? 18.483 -0.926 -20.795 1.00 95.25 371 LEU A O 1
ATOM 3040 N N . LYS A 1 372 ? 18.187 -1.381 -22.979 1.00 94.75 372 LYS A N 1
ATOM 3041 C CA . LYS A 1 372 ? 17.047 -2.297 -22.799 1.00 94.75 372 LYS A CA 1
ATOM 3042 C C . LYS A 1 372 ? 17.430 -3.515 -21.955 1.00 94.75 372 LYS A C 1
ATOM 3044 O O . LYS A 1 372 ? 16.732 -3.859 -21.004 1.00 94.75 372 LYS A O 1
ATOM 3049 N N . ASN A 1 373 ? 18.579 -4.128 -22.238 1.00 95.50 373 ASN A N 1
ATOM 3050 C CA . ASN A 1 373 ? 19.087 -5.256 -21.463 1.00 95.50 373 ASN A CA 1
ATOM 3051 C C . ASN A 1 373 ? 19.416 -4.857 -20.015 1.00 95.50 373 ASN A C 1
ATOM 3053 O O . ASN A 1 373 ? 19.108 -5.603 -19.094 1.00 95.50 373 ASN A O 1
ATOM 3057 N N . PHE A 1 374 ? 19.997 -3.675 -19.780 1.00 96.06 374 PHE A N 1
ATOM 3058 C CA . PHE A 1 374 ? 20.168 -3.146 -18.425 1.00 96.06 374 PHE A CA 1
ATOM 3059 C C . PHE A 1 374 ? 18.820 -3.042 -17.704 1.00 96.06 374 PHE A C 1
ATOM 3061 O O . PHE A 1 374 ? 18.721 -3.497 -16.568 1.00 96.06 374 PHE A O 1
ATOM 3068 N N . ALA A 1 375 ? 17.795 -2.493 -18.362 1.00 95.56 375 ALA A N 1
ATOM 3069 C CA . ALA A 1 375 ? 16.475 -2.323 -17.766 1.00 95.56 375 ALA A CA 1
ATOM 3070 C C . ALA A 1 375 ? 15.837 -3.668 -17.375 1.00 95.56 375 ALA A C 1
ATOM 3072 O O . ALA A 1 375 ? 15.343 -3.815 -16.257 1.00 95.56 375 ALA A O 1
ATOM 3073 N N . LEU A 1 376 ? 15.938 -4.676 -18.247 1.00 95.62 376 LEU A N 1
ATOM 3074 C CA . LEU A 1 376 ? 15.498 -6.040 -17.950 1.00 95.62 376 LEU A CA 1
ATOM 3075 C C . LEU A 1 376 ? 16.241 -6.623 -16.738 1.00 95.62 376 LEU A C 1
ATOM 3077 O O . LEU A 1 376 ? 15.618 -7.084 -15.785 1.00 95.62 376 LEU A O 1
ATOM 3081 N N . LEU A 1 377 ? 17.577 -6.574 -16.744 1.00 96.75 377 LEU A N 1
ATOM 3082 C CA . LEU A 1 377 ? 18.388 -7.128 -15.656 1.00 96.75 377 LEU A CA 1
ATOM 3083 C C . LEU A 1 377 ? 18.165 -6.393 -14.327 1.00 96.75 377 LEU A C 1
ATOM 3085 O O . LEU A 1 377 ? 18.226 -7.024 -13.273 1.00 96.75 377 LEU A O 1
ATOM 3089 N N . PHE A 1 378 ? 17.887 -5.088 -14.376 1.00 97.12 378 PHE A N 1
ATOM 3090 C CA . PHE A 1 378 ? 17.486 -4.300 -13.216 1.00 97.12 378 PHE A CA 1
ATOM 3091 C C . PHE A 1 378 ? 16.169 -4.811 -12.633 1.00 97.12 378 PHE A C 1
ATOM 3093 O O . PHE A 1 378 ? 16.123 -5.129 -11.448 1.00 97.12 378 PHE A O 1
ATOM 3100 N N . MET A 1 379 ? 15.129 -4.955 -13.459 1.00 95.75 379 MET A N 1
ATOM 3101 C CA . MET A 1 379 ? 13.822 -5.442 -13.009 1.00 95.75 379 MET A CA 1
ATOM 3102 C C . MET A 1 379 ? 13.902 -6.853 -12.417 1.00 95.75 379 MET A C 1
ATOM 3104 O O . MET A 1 379 ? 13.310 -7.108 -11.373 1.00 95.75 379 MET A O 1
ATOM 3108 N N . GLU A 1 380 ? 14.693 -7.743 -13.017 1.00 96.06 380 GLU A N 1
ATOM 3109 C CA . GLU A 1 380 ? 14.906 -9.106 -12.516 1.00 96.06 380 GLU A CA 1
ATOM 3110 C C . GLU A 1 380 ? 15.640 -9.151 -11.164 1.00 96.06 380 GLU A C 1
ATOM 3112 O O . GLU A 1 380 ? 15.279 -9.919 -10.268 1.00 96.06 380 GLU A O 1
ATOM 3117 N N . ASP A 1 381 ? 16.676 -8.326 -10.988 1.00 97.31 381 ASP A N 1
ATOM 3118 C CA . ASP A 1 381 ? 17.384 -8.226 -9.708 1.00 97.31 381 ASP A CA 1
ATOM 3119 C C . ASP A 1 381 ? 16.507 -7.562 -8.627 1.00 97.31 381 ASP A C 1
ATOM 3121 O O . ASP A 1 381 ? 16.543 -7.977 -7.463 1.00 97.31 381 ASP A O 1
ATOM 3125 N N . CYS A 1 382 ? 15.685 -6.577 -9.004 1.00 96.31 382 CYS A N 1
ATOM 3126 C CA . CYS A 1 382 ? 14.716 -5.940 -8.116 1.00 96.31 382 CYS A CA 1
ATOM 3127 C C . CYS A 1 382 ? 13.592 -6.906 -7.706 1.00 96.31 382 CYS A C 1
ATOM 3129 O O . CYS A 1 382 ? 13.252 -6.979 -6.527 1.00 96.31 382 CYS A O 1
ATOM 3131 N N . TYR A 1 383 ? 13.062 -7.705 -8.636 1.00 94.81 383 TYR A N 1
ATOM 3132 C CA . TYR A 1 383 ? 12.091 -8.763 -8.339 1.00 94.81 383 TYR A CA 1
ATOM 3133 C C . TYR A 1 383 ? 12.642 -9.732 -7.286 1.00 94.81 383 TYR A C 1
ATOM 3135 O O . TYR A 1 383 ? 11.976 -10.048 -6.299 1.00 94.81 383 TYR A O 1
ATOM 3143 N N . GLN A 1 384 ? 13.902 -10.143 -7.446 1.00 95.25 384 GLN A N 1
ATOM 3144 C CA . GLN A 1 384 ? 14.555 -11.054 -6.515 1.00 95.25 384 GLN A CA 1
ATOM 3145 C C . GLN A 1 384 ? 14.717 -10.455 -5.110 1.00 95.25 384 GLN A C 1
ATOM 3147 O O . GLN A 1 384 ? 14.447 -11.135 -4.118 1.00 95.25 384 GLN A O 1
ATOM 3152 N N . VAL A 1 385 ? 15.166 -9.200 -4.999 1.00 97.12 385 VAL A N 1
ATOM 3153 C CA . VAL A 1 385 ? 15.370 -8.569 -3.685 1.00 97.12 385 VAL A CA 1
ATOM 3154 C C . VAL A 1 385 ? 14.045 -8.250 -2.983 1.00 97.12 385 VAL A C 1
ATOM 3156 O O . VAL A 1 385 ? 14.006 -8.239 -1.763 1.00 97.12 385 VAL A O 1
ATOM 3159 N N . CYS A 1 386 ? 12.942 -8.065 -3.710 1.00 97.12 386 CYS A N 1
ATOM 3160 C CA . CYS A 1 386 ? 11.633 -7.769 -3.113 1.00 97.12 386 CYS A CA 1
ATOM 3161 C C . CYS A 1 386 ? 10.906 -9.003 -2.539 1.00 97.12 386 CYS A C 1
ATOM 3163 O O . CYS A 1 386 ? 9.807 -8.883 -1.993 1.00 97.12 386 CYS A O 1
ATOM 3165 N N . ASN A 1 387 ? 11.495 -10.201 -2.628 1.00 95.62 387 ASN A N 1
ATOM 3166 C CA . ASN A 1 387 ? 10.901 -11.403 -2.053 1.00 95.62 387 ASN A CA 1
ATOM 3167 C C . ASN A 1 387 ? 10.955 -11.376 -0.512 1.00 95.62 387 ASN A C 1
ATOM 3169 O O . ASN A 1 387 ? 12.022 -11.481 0.101 1.00 95.62 387 ASN A O 1
ATOM 3173 N N . VAL A 1 388 ? 9.776 -11.313 0.113 1.00 96.38 388 VAL A N 1
ATOM 3174 C CA . VAL A 1 388 ? 9.587 -11.210 1.571 1.00 96.38 388 VAL A CA 1
ATOM 3175 C C . VAL A 1 388 ? 10.241 -12.337 2.376 1.00 96.38 388 VAL A C 1
ATOM 3177 O O . VAL A 1 388 ? 10.617 -12.131 3.532 1.00 96.38 388 VAL A O 1
ATOM 3180 N N . HIS A 1 389 ? 10.436 -13.520 1.784 1.00 94.62 389 HIS A N 1
ATOM 3181 C CA . HIS A 1 389 ? 11.036 -14.663 2.474 1.00 94.62 389 HIS A CA 1
ATOM 3182 C C . HIS A 1 389 ? 12.460 -14.367 2.973 1.00 94.62 389 HIS A C 1
ATOM 3184 O O . HIS A 1 389 ? 12.879 -14.898 4.001 1.00 94.62 389 HIS A O 1
ATOM 3190 N N . HIS A 1 390 ? 13.188 -13.472 2.299 1.00 95.88 390 HIS A N 1
ATOM 3191 C CA . HIS A 1 390 ? 14.553 -13.095 2.670 1.00 95.88 390 HIS A CA 1
ATOM 3192 C C . HIS A 1 390 ? 14.662 -12.244 3.946 1.00 95.88 390 HIS A C 1
ATOM 3194 O O . HIS A 1 390 ? 15.778 -12.022 4.424 1.00 95.88 390 HIS A O 1
ATOM 3200 N N . TYR A 1 391 ? 13.537 -11.762 4.482 1.00 96.19 391 TYR A N 1
ATOM 3201 C CA . TYR A 1 391 ? 13.498 -10.748 5.541 1.00 96.19 391 TYR A CA 1
ATOM 3202 C C . TYR A 1 391 ? 12.907 -11.256 6.858 1.00 96.19 391 TYR A C 1
ATOM 3204 O O . TYR A 1 391 ? 13.079 -10.610 7.889 1.00 96.19 391 TYR A O 1
ATOM 3212 N N . SER A 1 392 ? 12.284 -12.438 6.854 1.00 94.19 392 SER A N 1
ATOM 3213 C CA . SER A 1 392 ? 11.589 -13.015 8.015 1.00 94.19 392 SER A CA 1
ATOM 3214 C C . SER A 1 392 ? 12.446 -13.071 9.285 1.00 94.19 392 SER A C 1
ATOM 3216 O O . SER A 1 392 ? 11.974 -12.727 10.365 1.00 94.19 392 SER A O 1
ATOM 3218 N N . SER A 1 393 ? 13.726 -13.431 9.165 1.00 94.00 393 SER A N 1
ATOM 3219 C CA . SER A 1 393 ? 14.646 -13.549 10.303 1.00 94.00 393 SER A CA 1
ATOM 3220 C C . SER A 1 393 ? 15.083 -12.208 10.904 1.00 94.00 393 SER A C 1
ATOM 3222 O O . SER A 1 393 ? 15.705 -12.198 11.961 1.00 94.00 393 SER A O 1
ATOM 3224 N N . GLY A 1 394 ? 14.847 -11.090 10.210 1.00 92.50 394 GLY A N 1
ATOM 3225 C CA . GLY A 1 394 ? 15.252 -9.748 10.638 1.00 92.50 394 GLY A CA 1
ATOM 3226 C C . GLY A 1 394 ? 14.153 -8.956 11.348 1.00 92.50 394 GLY A C 1
ATOM 3227 O O . GLY A 1 394 ? 14.385 -7.806 11.718 1.00 92.50 394 GLY A O 1
ATOM 3228 N N . LEU A 1 395 ? 12.960 -9.532 11.509 1.00 95.69 395 LEU A N 1
ATOM 3229 C CA . LEU A 1 395 ? 11.819 -8.843 12.106 1.00 95.69 395 LEU A CA 1
ATOM 3230 C C . LEU A 1 395 ? 11.950 -8.729 13.623 1.00 95.69 395 LEU A C 1
ATOM 3232 O O . LEU A 1 395 ? 12.439 -9.639 14.289 1.00 95.69 395 LEU A O 1
ATOM 3236 N N . ASN A 1 396 ? 11.465 -7.614 14.176 1.00 95.25 396 ASN A N 1
ATOM 3237 C CA . ASN A 1 396 ? 11.368 -7.432 15.622 1.00 95.25 396 ASN A CA 1
ATOM 3238 C C . ASN A 1 396 ? 10.202 -8.283 16.167 1.00 95.25 396 ASN A C 1
ATOM 3240 O O . ASN A 1 396 ? 9.052 -7.976 15.839 1.00 95.25 396 ASN A O 1
ATOM 3244 N N . PRO A 1 397 ? 10.454 -9.288 17.031 1.00 96.50 397 PRO A N 1
ATOM 3245 C CA . PRO A 1 397 ? 9.400 -10.160 17.546 1.00 96.50 397 PRO A CA 1
ATOM 3246 C C . PRO A 1 397 ? 8.286 -9.410 18.285 1.00 96.50 397 PRO A C 1
ATOM 3248 O O . PRO A 1 397 ? 7.120 -9.736 18.094 1.00 96.50 397 PRO A O 1
ATOM 3251 N N . GLN A 1 398 ? 8.621 -8.364 19.053 1.00 97.00 398 GLN A N 1
ATOM 3252 C CA . GLN A 1 398 ? 7.630 -7.579 19.802 1.00 97.00 398 GLN A CA 1
ATOM 3253 C C . GLN A 1 398 ? 6.662 -6.849 18.867 1.00 97.00 398 GLN A C 1
ATOM 3255 O O . GLN A 1 398 ? 5.477 -6.742 19.161 1.00 97.00 398 GLN A O 1
ATOM 3260 N N . GLN A 1 399 ? 7.151 -6.354 17.726 1.00 96.56 399 GLN A N 1
ATOM 3261 C CA . GLN A 1 399 ? 6.298 -5.669 16.756 1.00 96.56 399 GLN A CA 1
ATOM 3262 C C . GLN A 1 399 ? 5.443 -6.646 15.948 1.00 96.56 399 GLN A C 1
ATOM 3264 O O . GLN A 1 399 ? 4.280 -6.359 15.681 1.00 96.56 399 GLN A O 1
ATOM 3269 N N . VAL A 1 400 ? 5.985 -7.815 15.597 1.00 97.06 400 VAL A N 1
ATOM 3270 C CA . VAL A 1 400 ? 5.212 -8.876 14.933 1.00 97.06 400 VAL A CA 1
ATOM 3271 C C . VAL A 1 400 ? 4.072 -9.357 15.833 1.00 97.06 400 VAL A C 1
ATOM 3273 O O . VAL A 1 400 ? 2.938 -9.481 15.372 1.00 97.06 400 VAL A O 1
ATOM 3276 N N . GLU A 1 401 ? 4.359 -9.577 17.116 1.00 97.69 401 GLU A N 1
ATOM 3277 C CA . GLU A 1 401 ? 3.362 -9.948 18.120 1.00 97.69 401 GLU A CA 1
ATOM 3278 C C . GLU A 1 401 ? 2.319 -8.841 18.315 1.00 97.69 401 GLU A C 1
ATOM 3280 O O . GLU A 1 401 ? 1.123 -9.118 18.279 1.00 97.69 401 GLU A O 1
ATOM 3285 N N . PHE A 1 402 ? 2.747 -7.580 18.424 1.00 98.44 402 PHE A N 1
ATOM 3286 C CA . PHE A 1 402 ? 1.840 -6.433 18.495 1.00 98.44 402 PHE A CA 1
ATOM 3287 C C . PHE A 1 402 ? 0.885 -6.368 17.290 1.00 98.44 402 PHE A C 1
ATOM 3289 O O . PHE A 1 402 ? -0.328 -6.270 17.473 1.00 98.44 402 PHE A O 1
ATOM 3296 N N . ASN A 1 403 ? 1.403 -6.505 16.065 1.00 97.44 403 ASN A N 1
ATOM 3297 C CA . ASN A 1 403 ? 0.591 -6.503 14.846 1.00 97.44 403 ASN A CA 1
ATOM 3298 C C . ASN A 1 403 ? -0.403 -7.681 14.811 1.00 97.44 403 ASN A C 1
ATOM 3300 O O . ASN A 1 403 ? -1.539 -7.520 14.367 1.00 97.44 403 ASN A O 1
ATOM 3304 N N . LEU A 1 404 ? -0.014 -8.870 15.290 1.00 96.94 404 LEU A N 1
ATOM 3305 C CA . LEU A 1 404 ? -0.937 -10.003 15.423 1.00 96.94 404 LEU A CA 1
ATOM 3306 C C . LEU A 1 404 ? -2.036 -9.713 16.454 1.00 96.94 404 LEU A C 1
ATOM 3308 O O . LEU A 1 404 ? -3.215 -9.918 16.160 1.00 96.94 404 LEU A O 1
ATOM 3312 N N . ASN A 1 405 ? -1.663 -9.196 17.622 1.00 98.38 405 ASN A N 1
ATOM 3313 C CA . ASN A 1 405 ? -2.598 -8.885 18.699 1.00 98.38 405 ASN A CA 1
ATOM 3314 C C . ASN A 1 405 ? -3.600 -7.797 18.296 1.00 98.38 405 ASN A C 1
ATOM 3316 O O . ASN A 1 405 ? -4.767 -7.897 18.658 1.00 98.38 405 ASN A O 1
ATOM 3320 N N . LEU A 1 406 ? -3.201 -6.815 17.481 1.00 98.31 406 LEU A N 1
ATOM 3321 C CA . LEU A 1 406 ? -4.123 -5.834 16.898 1.00 98.31 406 LEU A CA 1
ATOM 3322 C C . LEU A 1 406 ? -5.182 -6.478 15.993 1.00 98.31 406 LEU A C 1
ATOM 3324 O O . LEU A 1 406 ? -6.360 -6.125 16.067 1.00 98.31 406 LEU A O 1
ATOM 3328 N N . ARG A 1 407 ? -4.793 -7.455 15.164 1.00 96.94 407 ARG A N 1
ATOM 3329 C CA . ARG A 1 407 ? -5.743 -8.195 14.315 1.00 96.94 407 ARG A CA 1
ATOM 3330 C C . ARG A 1 407 ? -6.722 -9.008 15.158 1.00 96.94 407 ARG A C 1
ATOM 3332 O O . ARG A 1 407 ? -7.912 -9.030 14.849 1.00 96.94 407 ARG A O 1
ATOM 3339 N N . GLU A 1 408 ? -6.251 -9.654 16.226 1.00 97.25 408 GLU A N 1
ATOM 3340 C CA . GLU A 1 408 ? -7.136 -10.361 17.163 1.00 97.25 408 GLU A CA 1
ATOM 3341 C C . GLU A 1 408 ? -8.055 -9.407 17.923 1.00 97.25 408 GLU A C 1
ATOM 3343 O O . GLU A 1 408 ? -9.251 -9.675 18.038 1.00 97.25 408 GLU A O 1
ATOM 3348 N N . PHE A 1 409 ? -7.530 -8.263 18.364 1.00 98.12 409 PHE A N 1
ATOM 3349 C CA . PHE A 1 409 ? -8.308 -7.220 19.018 1.00 98.12 409 PHE A CA 1
ATOM 3350 C C . PHE A 1 409 ? -9.443 -6.737 18.111 1.00 98.12 409 PHE A C 1
ATOM 3352 O O . PHE A 1 409 ? -10.599 -6.727 18.531 1.00 98.12 409 PHE A O 1
ATOM 3359 N N . ARG A 1 410 ? -9.153 -6.442 16.836 1.00 97.56 410 ARG A N 1
ATOM 3360 C CA . ARG A 1 410 ? -10.173 -6.078 15.840 1.00 97.56 410 ARG A CA 1
ATOM 3361 C C . ARG A 1 410 ? -11.216 -7.175 15.646 1.00 97.56 410 ARG A C 1
ATOM 3363 O O . ARG A 1 410 ? -12.402 -6.877 15.554 1.00 97.56 410 ARG A O 1
ATOM 3370 N N . ARG A 1 411 ? -10.806 -8.445 15.601 1.00 95.50 411 ARG A N 1
ATOM 3371 C CA . ARG A 1 411 ? -11.747 -9.572 15.485 1.00 95.50 411 ARG A CA 1
ATOM 3372 C C . ARG A 1 411 ? -12.682 -9.683 16.688 1.00 95.50 411 ARG A C 1
ATOM 3374 O O . ARG A 1 411 ? -13.854 -9.990 16.496 1.00 95.50 411 ARG A O 1
ATOM 3381 N N . ALA A 1 412 ? -12.177 -9.438 17.895 1.00 95.94 412 ALA A N 1
ATOM 3382 C CA . ALA A 1 412 ? -12.987 -9.425 19.112 1.00 95.94 412 ALA A CA 1
ATOM 3383 C C . ALA A 1 412 ? -13.939 -8.214 19.172 1.00 95.94 412 ALA A C 1
ATOM 3385 O O . ALA A 1 412 ? -15.024 -8.312 19.737 1.00 95.94 412 ALA A O 1
ATOM 3386 N N . HIS A 1 413 ? -13.571 -7.105 18.524 1.00 96.81 413 HIS A N 1
ATOM 3387 C CA . HIS A 1 413 ? -14.315 -5.845 18.509 1.00 96.81 413 HIS A CA 1
ATOM 3388 C C . HIS A 1 413 ? -14.853 -5.520 17.109 1.00 96.81 413 HIS A C 1
ATOM 3390 O O . HIS A 1 413 ? -14.638 -4.430 16.580 1.00 96.81 413 HIS A O 1
ATOM 3396 N N . GLY A 1 414 ? -15.566 -6.469 16.492 1.00 96.25 414 GLY A N 1
ATOM 3397 C CA . GLY A 1 414 ? -16.068 -6.325 15.118 1.00 96.25 414 GLY A CA 1
ATOM 3398 C C . GLY A 1 414 ? -16.960 -5.096 14.888 1.00 96.25 414 GLY A C 1
ATOM 3399 O O . GLY A 1 414 ? -16.992 -4.571 13.781 1.00 96.25 414 GLY A O 1
ATOM 3400 N N . TRP A 1 415 ? -17.614 -4.585 15.938 1.00 96.12 415 TRP A N 1
ATOM 3401 C CA . TRP A 1 415 ? -18.430 -3.364 15.900 1.00 96.12 415 TRP A CA 1
ATOM 3402 C C . TRP A 1 415 ? -17.626 -2.095 15.575 1.00 96.12 415 TRP A C 1
ATOM 3404 O O . TRP A 1 415 ? -18.199 -1.109 15.119 1.00 96.12 415 TRP A O 1
ATOM 3414 N N . LEU A 1 416 ? -16.299 -2.110 15.750 1.00 97.38 416 LEU A N 1
ATOM 3415 C CA . LEU A 1 416 ? -15.435 -1.003 15.339 1.00 97.38 416 LEU A CA 1
ATOM 3416 C C . LEU A 1 416 ? -15.400 -0.821 13.811 1.00 97.38 416 LEU A C 1
ATOM 3418 O O . LEU A 1 416 ? -14.909 0.209 13.354 1.00 97.38 416 LEU A O 1
ATOM 3422 N N . ALA A 1 417 ? -15.897 -1.790 13.030 1.00 97.12 417 ALA A N 1
ATOM 3423 C CA . ALA A 1 417 ? -16.073 -1.659 11.583 1.00 97.12 417 ALA A CA 1
ATOM 3424 C C . ALA A 1 417 ? -17.093 -0.593 11.191 1.00 97.12 417 ALA A C 1
ATOM 3426 O O . ALA A 1 417 ? -16.932 0.012 10.135 1.00 97.12 417 ALA A O 1
ATOM 3427 N N . ASP A 1 418 ? -18.066 -0.312 12.055 1.00 97.31 418 ASP A N 1
ATOM 3428 C CA . ASP A 1 418 ? -19.051 0.737 11.825 1.00 97.31 418 ASP A CA 1
ATOM 3429 C C . ASP A 1 418 ? -18.416 2.127 11.957 1.00 97.31 418 ASP A C 1
ATOM 3431 O O . ASP A 1 418 ? -17.398 2.300 12.633 1.00 97.31 418 ASP A O 1
ATOM 3435 N N . ASN A 1 419 ? -19.065 3.142 11.387 1.00 97.75 419 ASN A N 1
ATOM 3436 C CA . ASN A 1 419 ? -18.706 4.547 11.581 1.00 97.75 419 ASN A CA 1
ATOM 3437 C C . ASN A 1 419 ? -18.859 4.997 13.044 1.00 97.75 419 ASN A C 1
ATOM 3439 O O . ASN A 1 419 ? -19.578 4.382 13.841 1.00 97.75 419 ASN A O 1
ATOM 3443 N N . MET A 1 420 ? -18.194 6.099 13.399 1.00 96.25 420 MET A N 1
ATOM 3444 C CA . MET A 1 420 ? -18.373 6.730 14.705 1.00 96.25 420 MET A CA 1
ATOM 3445 C C . MET A 1 420 ? -19.832 7.110 14.972 1.00 96.25 420 MET A C 1
ATOM 3447 O O . MET A 1 420 ? -20.560 7.584 14.097 1.00 96.25 420 MET A O 1
ATOM 3451 N N . ARG A 1 421 ? -20.239 6.939 16.227 1.00 94.31 421 ARG A N 1
ATOM 3452 C CA . ARG A 1 421 ? -21.572 7.272 16.736 1.00 94.31 421 ARG A CA 1
ATOM 3453 C C . ARG A 1 421 ? -21.539 8.580 17.516 1.00 94.31 421 ARG A C 1
ATOM 3455 O O . ARG A 1 421 ? -20.486 9.112 17.839 1.00 94.31 421 ARG A O 1
ATOM 3462 N N . LYS A 1 422 ? -22.717 9.090 17.881 1.00 91.56 422 LYS A N 1
ATOM 3463 C CA . LYS A 1 422 ? -22.855 10.365 18.606 1.00 91.56 422 LYS A CA 1
ATOM 3464 C C . LYS A 1 422 ? -22.119 10.405 19.957 1.00 91.56 422 LYS A C 1
ATOM 3466 O O . LYS A 1 422 ? -21.719 11.482 20.379 1.00 91.56 422 LYS A O 1
ATOM 3471 N N . ASN A 1 423 ? -21.979 9.258 20.622 1.00 90.44 423 ASN A N 1
ATOM 3472 C CA . ASN A 1 423 ? -21.309 9.148 21.922 1.00 90.44 423 ASN A CA 1
ATOM 3473 C C . ASN A 1 423 ? -19.809 8.837 21.795 1.00 90.44 423 ASN A C 1
ATOM 3475 O O . ASN A 1 423 ? -19.120 8.774 22.809 1.00 90.44 423 ASN A O 1
ATOM 3479 N N . ASP A 1 424 ? -19.319 8.626 20.574 1.00 95.75 424 ASP A N 1
ATOM 3480 C CA . ASP A 1 424 ? -17.899 8.436 20.318 1.00 95.75 424 ASP A CA 1
ATOM 3481 C C . ASP A 1 424 ? -17.206 9.805 20.253 1.00 95.75 424 ASP A C 1
ATOM 3483 O O . ASP A 1 424 ? -17.792 10.801 19.819 1.00 95.75 424 ASP A O 1
ATOM 3487 N N . CYS A 1 425 ? -15.929 9.852 20.621 1.00 95.62 425 CYS A N 1
ATOM 3488 C CA . CYS A 1 425 ? -15.076 11.015 20.424 1.00 95.62 425 CYS A CA 1
ATOM 3489 C C . CYS A 1 425 ? -13.801 10.617 19.679 1.00 95.62 425 CYS A C 1
ATOM 3491 O O . CYS A 1 425 ? -13.257 9.528 19.851 1.00 95.62 425 CYS A O 1
ATOM 3493 N N . PHE A 1 426 ? -13.316 11.510 18.827 1.00 97.56 426 PHE A N 1
ATOM 3494 C CA . PHE A 1 426 ? -12.026 11.361 18.175 1.00 97.56 426 PHE A CA 1
ATOM 3495 C C . PHE A 1 426 ? -11.484 12.749 17.872 1.00 97.56 426 PHE A C 1
ATOM 3497 O O . PHE A 1 426 ? -12.232 13.653 17.498 1.00 97.56 426 PHE A O 1
ATOM 3504 N N . MET A 1 427 ? -10.196 12.949 18.094 1.00 96.38 427 MET A N 1
ATOM 3505 C CA . MET A 1 427 ? -9.572 14.255 17.992 1.00 96.38 427 MET A CA 1
ATOM 3506 C C . MET A 1 427 ? -8.092 14.134 17.656 1.00 96.38 427 MET A C 1
ATOM 3508 O O . MET A 1 427 ? -7.440 13.119 17.915 1.00 96.38 427 MET A O 1
ATOM 3512 N N . ARG A 1 428 ? -7.566 15.220 17.094 1.00 96.19 428 ARG A N 1
ATOM 3513 C CA . ARG A 1 428 ? -6.137 15.441 16.925 1.00 96.19 428 ARG A CA 1
ATOM 3514 C C . ARG A 1 428 ? -5.660 16.354 18.043 1.00 96.19 428 ARG A C 1
ATOM 3516 O O . ARG A 1 428 ? -6.177 17.459 18.186 1.00 96.19 428 ARG A O 1
ATOM 3523 N N . ILE A 1 429 ? -4.664 15.904 18.787 1.00 94.56 429 ILE A N 1
ATOM 3524 C CA . ILE A 1 429 ? -3.953 16.688 19.793 1.00 94.56 429 ILE A CA 1
ATOM 3525 C C . ILE A 1 429 ? -2.597 17.094 19.201 1.00 94.56 429 ILE A C 1
ATOM 3527 O O . ILE A 1 429 ? -1.954 16.300 18.509 1.00 94.56 429 ILE A O 1
ATOM 3531 N N . GLY A 1 430 ? -2.173 18.327 19.473 1.00 85.38 430 GLY A N 1
ATOM 3532 C CA . GLY A 1 430 ? -0.882 18.874 19.051 1.00 85.38 430 GLY A CA 1
ATOM 3533 C C . GLY A 1 430 ? -0.972 19.994 18.006 1.00 85.38 430 GLY A C 1
ATOM 3534 O O . GLY A 1 430 ? -1.969 20.156 17.290 1.00 85.38 430 GLY A O 1
ATOM 3535 N N . GLU A 1 431 ? 0.088 20.800 17.960 1.00 80.31 431 GLU A N 1
ATOM 3536 C CA . GLU A 1 431 ? 0.237 21.964 17.075 1.00 80.31 431 GLU A CA 1
ATOM 3537 C C . GLU A 1 431 ? 0.993 21.596 15.780 1.00 80.31 431 GLU A C 1
ATOM 3539 O O . GLU A 1 431 ? 0.998 20.432 15.390 1.00 80.31 431 GLU A O 1
ATOM 3544 N N . GLU A 1 432 ? 1.579 22.572 15.076 1.00 78.06 432 GLU A N 1
ATOM 3545 C CA . GLU A 1 432 ? 2.167 22.437 13.724 1.00 78.06 432 GLU A CA 1
ATOM 3546 C C . GLU A 1 432 ? 3.204 21.311 13.557 1.00 78.06 432 GLU A C 1
ATOM 3548 O O . GLU A 1 432 ? 3.462 20.866 12.445 1.00 78.06 432 GLU A O 1
ATOM 3553 N N . GLU A 1 433 ? 3.808 20.845 14.649 1.00 87.06 433 GLU A N 1
ATOM 3554 C CA . GLU A 1 433 ? 4.949 19.921 14.624 1.00 87.06 433 GLU A CA 1
ATOM 3555 C C . GLU A 1 433 ? 4.681 18.600 15.359 1.00 87.06 433 GLU A C 1
ATOM 3557 O O . GLU A 1 433 ? 5.476 17.665 15.269 1.00 87.06 433 GLU A O 1
ATOM 3562 N N . THR A 1 434 ? 3.546 18.496 16.058 1.00 94.56 434 THR A N 1
ATOM 3563 C CA . THR A 1 434 ? 3.170 17.308 16.831 1.00 94.56 434 THR A CA 1
ATOM 3564 C C . THR A 1 434 ? 1.766 16.869 16.452 1.00 94.56 434 THR A C 1
ATOM 3566 O O . THR A 1 434 ? 0.818 17.650 16.481 1.00 94.56 434 THR A O 1
ATOM 3569 N N . THR A 1 435 ? 1.614 15.591 16.116 1.00 97.19 435 THR A N 1
ATOM 3570 C CA . THR A 1 435 ? 0.318 14.992 15.797 1.00 97.19 435 THR A CA 1
ATOM 3571 C C . THR A 1 435 ? 0.103 13.737 16.627 1.00 97.19 435 THR A C 1
ATOM 3573 O O . THR A 1 435 ? 0.761 12.715 16.425 1.00 97.19 435 THR A O 1
ATOM 3576 N N . VAL A 1 436 ? -0.867 13.813 17.534 1.00 98.00 436 VAL A N 1
ATOM 3577 C CA . VAL A 1 436 ? -1.374 12.695 18.329 1.00 98.00 436 VAL A CA 1
ATOM 3578 C C . VAL A 1 436 ? -2.843 12.487 17.981 1.00 98.00 436 VAL A C 1
ATOM 3580 O O . VAL A 1 436 ? -3.621 13.439 17.959 1.00 98.00 436 VAL A O 1
ATOM 3583 N N . PHE A 1 437 ? -3.239 11.250 17.705 1.00 98.12 437 PHE A N 1
ATOM 3584 C CA . PHE A 1 437 ? -4.643 10.876 17.579 1.00 98.12 437 PHE A CA 1
ATOM 3585 C C . PHE A 1 437 ? -5.125 10.298 18.899 1.00 98.12 437 PHE A C 1
ATOM 3587 O O . PHE A 1 437 ? -4.493 9.403 19.460 1.00 98.12 437 PHE A O 1
ATOM 3594 N N . ALA A 1 438 ? -6.248 10.813 19.381 1.00 98.00 438 ALA A N 1
ATOM 3595 C CA . ALA A 1 438 ? -6.874 10.371 20.612 1.00 98.00 438 ALA A CA 1
ATOM 3596 C C . ALA A 1 438 ? -8.376 10.200 20.398 1.00 98.00 438 ALA A C 1
ATOM 3598 O O . ALA A 1 438 ? -9.000 10.991 19.691 1.00 98.00 438 ALA A O 1
ATOM 3599 N N . GLY A 1 439 ? -8.971 9.173 20.991 1.00 97.38 439 GLY A N 1
ATOM 3600 C CA . GLY A 1 439 ? -10.408 8.968 20.875 1.00 97.38 439 GLY A CA 1
ATOM 3601 C C . GLY A 1 439 ? -10.928 7.822 21.714 1.00 97.38 439 GLY A C 1
ATOM 3602 O O . GLY A 1 439 ? -10.162 6.973 22.169 1.00 97.38 439 GLY A O 1
ATOM 3603 N N . VAL A 1 440 ? -12.243 7.812 21.885 1.00 97.38 440 VAL A N 1
ATOM 3604 C CA . VAL A 1 440 ? -12.994 6.767 22.567 1.00 97.38 440 VAL A CA 1
ATOM 3605 C C . VAL A 1 440 ? -14.197 6.391 21.719 1.00 97.38 440 VAL A C 1
ATOM 3607 O O . VAL A 1 440 ? -14.908 7.259 21.211 1.00 97.38 440 VAL A O 1
ATOM 3610 N N . ARG A 1 441 ? -14.443 5.091 21.581 1.00 97.06 441 ARG A N 1
ATOM 3611 C CA . ARG A 1 441 ? -15.645 4.558 20.944 1.00 97.06 441 ARG A CA 1
ATOM 3612 C C . ARG A 1 441 ? -16.336 3.550 21.842 1.00 97.06 441 ARG A C 1
ATOM 3614 O O . ARG A 1 441 ? -15.663 2.835 22.582 1.00 97.06 441 ARG A O 1
ATOM 3621 N N . TYR A 1 442 ? -17.655 3.451 21.728 1.00 95.25 442 TYR A N 1
ATOM 3622 C CA . TYR A 1 442 ? -18.458 2.512 22.511 1.00 95.25 442 TYR A CA 1
ATOM 3623 C C . TYR A 1 442 ? -19.234 1.541 21.624 1.00 95.25 442 TYR A C 1
ATOM 3625 O O . TYR A 1 442 ? -19.764 1.904 20.569 1.00 95.25 442 TYR A O 1
ATOM 3633 N N . ALA A 1 443 ? -19.349 0.300 22.096 1.00 93.62 443 ALA A N 1
ATOM 3634 C CA . ALA A 1 443 ? -20.246 -0.681 21.511 1.00 93.62 443 ALA A CA 1
ATOM 3635 C C . ALA A 1 443 ? -21.703 -0.191 21.570 1.00 93.62 443 ALA A C 1
ATOM 3637 O O . ALA A 1 443 ? -22.082 0.645 22.392 1.00 93.62 443 ALA A O 1
ATOM 3638 N N . ALA A 1 444 ? -22.550 -0.736 20.696 1.00 90.06 444 ALA A N 1
ATOM 3639 C CA . ALA A 1 444 ? -23.948 -0.323 20.569 1.00 90.06 444 ALA A CA 1
ATOM 3640 C C . ALA A 1 444 ? -24.767 -0.439 21.856 1.00 90.06 444 ALA A C 1
ATOM 3642 O O . ALA A 1 444 ? -25.670 0.361 22.085 1.00 90.06 444 ALA A O 1
ATOM 3643 N N . ASP A 1 445 ? -24.459 -1.452 22.653 1.00 87.88 445 ASP A N 1
ATOM 3644 C CA . ASP A 1 445 ? -25.098 -1.732 23.932 1.00 87.88 445 ASP A CA 1
ATOM 3645 C C . ASP A 1 445 ? -24.495 -0.926 25.092 1.00 87.88 445 ASP A C 1
ATOM 3647 O O . ASP A 1 445 ? -25.018 -0.978 26.202 1.00 87.88 445 ASP A O 1
ATOM 3651 N N . GLY A 1 446 ? -23.418 -0.175 24.840 1.00 84.12 446 GLY A N 1
ATOM 3652 C CA . GLY A 1 446 ? -22.705 0.603 25.842 1.00 84.12 446 GLY A CA 1
ATOM 3653 C C . GLY A 1 446 ? -22.009 -0.242 26.906 1.00 84.12 446 GLY A C 1
ATOM 3654 O O . GLY A 1 446 ? -21.727 0.290 27.970 1.00 84.12 446 GLY A O 1
ATOM 3655 N N . THR A 1 447 ? -21.763 -1.535 26.662 1.00 86.06 447 THR A N 1
ATOM 3656 C CA . THR A 1 447 ? -21.148 -2.451 27.648 1.00 86.06 447 THR A CA 1
ATOM 3657 C C . THR A 1 447 ? -19.625 -2.512 27.558 1.00 86.06 447 THR A C 1
ATOM 3659 O O . THR A 1 447 ? -18.957 -2.857 28.532 1.00 86.06 447 THR A O 1
ATOM 3662 N N . VAL A 1 448 ? -19.078 -2.164 26.391 1.00 91.75 448 VAL A N 1
ATOM 3663 C CA . VAL A 1 448 ? -17.644 -2.170 26.091 1.00 91.75 448 VAL A CA 1
ATOM 3664 C C . VAL A 1 448 ? -17.272 -0.848 25.432 1.00 91.75 448 VAL A C 1
ATOM 3666 O O . VAL A 1 448 ? -17.990 -0.357 24.557 1.00 91.75 448 VAL A O 1
ATOM 3669 N N . GLY A 1 449 ? -16.133 -0.290 25.834 1.00 95.50 449 GLY A N 1
ATOM 3670 C CA . GLY A 1 449 ? -15.541 0.895 25.221 1.00 95.50 449 GLY A CA 1
ATOM 3671 C C . GLY A 1 449 ? -14.086 0.653 24.845 1.00 95.50 449 GLY A C 1
ATOM 3672 O O . GLY A 1 449 ? -13.385 -0.112 25.505 1.00 95.50 449 GLY A O 1
ATOM 3673 N N . VAL A 1 450 ? -13.628 1.301 23.779 1.00 97.81 450 VAL A N 1
ATOM 3674 C CA . VAL A 1 450 ? -12.234 1.260 23.333 1.00 97.81 450 VAL A CA 1
ATOM 3675 C C . VAL A 1 450 ? -11.688 2.674 23.274 1.00 97.81 450 VAL A C 1
ATOM 3677 O O . VAL A 1 450 ? -12.271 3.539 22.623 1.00 97.81 450 VAL A O 1
ATOM 3680 N N . GLY A 1 451 ? -10.566 2.892 23.952 1.00 97.69 451 GLY A N 1
ATOM 3681 C CA . GLY A 1 451 ? -9.820 4.143 23.961 1.00 97.69 451 GLY A CA 1
ATOM 3682 C C . GLY A 1 451 ? -8.508 3.999 23.198 1.00 97.69 451 GLY A C 1
ATOM 3683 O O . GLY A 1 451 ? -7.889 2.935 23.201 1.00 97.69 451 GLY A O 1
ATOM 3684 N N . LEU A 1 452 ? -8.064 5.075 22.560 1.00 98.56 452 LEU A N 1
ATOM 3685 C CA . LEU A 1 452 ? -6.804 5.141 21.826 1.00 98.56 452 LEU A CA 1
ATOM 3686 C C . LEU A 1 452 ? -6.073 6.433 22.171 1.00 98.56 452 LEU A C 1
ATOM 3688 O O . LEU A 1 452 ? -6.676 7.504 22.155 1.00 98.56 452 LEU A O 1
ATOM 3692 N N . ILE A 1 453 ? -4.759 6.328 22.366 1.00 98.44 453 ILE A N 1
ATOM 3693 C CA . ILE A 1 453 ? -3.829 7.455 22.254 1.00 98.44 453 ILE A CA 1
ATOM 3694 C C . ILE A 1 453 ? -2.653 6.989 21.397 1.00 98.44 453 ILE A C 1
ATOM 3696 O O . ILE A 1 453 ? -1.949 6.050 21.767 1.00 98.44 453 ILE A O 1
ATOM 3700 N N . ALA A 1 454 ? -2.453 7.618 20.243 1.00 98.44 454 ALA A N 1
ATOM 3701 C CA . ALA A 1 454 ? -1.451 7.249 19.251 1.00 98.44 454 ALA A CA 1
ATOM 3702 C C . ALA A 1 454 ? -0.631 8.472 18.844 1.00 98.44 454 ALA A C 1
ATOM 3704 O O . ALA A 1 454 ? -1.191 9.477 18.421 1.00 98.44 454 ALA A O 1
ATOM 3705 N N . HIS A 1 455 ? 0.693 8.390 18.943 1.00 98.25 455 HIS A N 1
ATOM 3706 C CA . HIS A 1 455 ? 1.604 9.477 18.606 1.00 98.25 455 HIS A CA 1
ATOM 3707 C C . HIS A 1 455 ? 2.189 9.269 17.208 1.00 98.25 455 HIS A C 1
ATOM 3709 O O . HIS A 1 455 ? 3.080 8.446 16.995 1.00 98.25 455 HIS A O 1
ATOM 3715 N N . LEU A 1 456 ? 1.686 10.027 16.238 1.00 97.00 456 LEU A N 1
ATOM 3716 C CA . LEU A 1 456 ? 1.984 9.833 14.820 1.00 97.00 456 LEU A CA 1
ATOM 3717 C C . LEU A 1 456 ? 3.215 10.626 14.385 1.00 97.00 456 LEU A C 1
ATOM 3719 O O . LEU A 1 456 ? 3.986 10.144 13.560 1.00 97.00 456 LEU A O 1
ATOM 3723 N N . GLU A 1 457 ? 3.403 11.826 14.939 1.00 96.38 457 GLU A N 1
ATOM 3724 C CA . GLU A 1 457 ? 4.475 12.734 14.529 1.00 96.38 457 GLU A CA 1
ATOM 3725 C C . GLU A 1 457 ? 4.883 13.702 15.646 1.00 96.38 457 GLU A C 1
ATOM 3727 O O . GLU A 1 457 ? 4.020 14.107 16.423 1.00 96.38 457 GLU A O 1
ATOM 3732 N N . GLY A 1 458 ? 6.167 14.075 15.716 1.00 95.25 458 GLY A N 1
ATOM 3733 C CA . GLY A 1 458 ? 6.689 15.132 16.596 1.00 95.25 458 GLY A CA 1
ATOM 3734 C C . GLY A 1 458 ? 7.503 14.651 17.802 1.00 95.25 458 GLY A C 1
ATOM 3735 O O . GLY A 1 458 ? 7.755 13.455 17.969 1.00 95.25 458 GLY A O 1
ATOM 3736 N N . GLU A 1 459 ? 7.914 15.607 18.639 1.00 94.50 459 GLU A N 1
ATOM 3737 C CA . GLU A 1 459 ? 8.625 15.351 19.900 1.00 94.50 459 GLU A CA 1
ATOM 3738 C C . GLU A 1 459 ? 7.723 14.665 20.939 1.00 94.50 459 GLU A C 1
ATOM 3740 O O . GLU A 1 459 ? 6.513 14.904 20.924 1.00 94.50 459 GLU A O 1
ATOM 3745 N N . PRO A 1 460 ? 8.289 13.859 21.864 1.00 95.06 460 PRO A N 1
ATOM 3746 C CA . PRO A 1 460 ? 7.514 13.167 22.887 1.00 95.06 460 PRO A CA 1
ATOM 3747 C C . PRO A 1 460 ? 6.598 14.094 23.689 1.00 95.06 460 PRO A C 1
ATOM 3749 O O . PRO A 1 460 ? 7.001 15.177 24.116 1.00 95.06 460 PRO A O 1
ATOM 3752 N N . LEU A 1 461 ? 5.383 13.619 23.956 1.00 93.88 461 LEU A N 1
ATOM 3753 C CA . LEU A 1 461 ? 4.337 14.371 24.640 1.00 93.88 461 LEU A CA 1
ATOM 3754 C C . LEU A 1 461 ? 3.703 13.536 25.757 1.00 93.88 461 LEU A C 1
ATOM 3756 O O . LEU A 1 461 ? 3.495 12.330 25.612 1.00 93.88 461 LEU A O 1
ATOM 3760 N N . THR A 1 462 ? 3.366 14.196 26.864 1.00 94.94 462 THR A N 1
ATOM 3761 C CA . THR A 1 462 ? 2.566 13.619 27.951 1.00 94.94 462 THR A CA 1
ATOM 3762 C C . THR A 1 462 ? 1.129 14.104 27.837 1.00 94.94 462 THR A C 1
ATOM 3764 O O . THR A 1 462 ? 0.888 15.309 27.819 1.00 94.94 462 THR A O 1
ATOM 3767 N N . ILE A 1 463 ? 0.186 13.166 27.778 1.00 93.69 463 ILE A N 1
ATOM 3768 C CA . ILE A 1 463 ? -1.250 13.434 27.687 1.00 93.69 463 ILE A CA 1
ATOM 3769 C C . ILE A 1 463 ? -1.898 13.175 29.046 1.00 93.69 463 ILE A C 1
ATOM 3771 O O . ILE A 1 463 ? -1.718 12.097 29.613 1.00 93.69 463 ILE A O 1
ATOM 3775 N N . GLU A 1 464 ? -2.659 14.146 29.553 1.00 93.69 464 GLU A N 1
ATOM 3776 C CA . GLU A 1 464 ? -3.596 13.937 30.660 1.00 93.69 464 GLU A CA 1
ATOM 3777 C C . GLU A 1 464 ? -4.848 13.242 30.121 1.00 93.69 464 GLU A C 1
ATOM 3779 O O . GLU A 1 464 ? -5.501 13.733 29.201 1.00 93.69 464 GLU A O 1
ATOM 3784 N N . THR A 1 465 ? -5.154 12.052 30.632 1.00 93.94 465 THR A N 1
ATOM 3785 C CA . THR A 1 465 ? -6.160 11.188 29.993 1.00 93.94 465 THR A CA 1
ATOM 3786 C C . THR A 1 465 ? -7.569 11.392 30.521 1.00 93.94 465 THR A C 1
ATOM 3788 O O . THR A 1 465 ? -8.512 10.923 29.888 1.00 93.94 465 THR A O 1
ATOM 3791 N N . LYS A 1 466 ? -7.742 12.098 31.643 1.00 92.25 466 LYS A N 1
ATOM 3792 C CA . LYS A 1 466 ? -9.059 12.338 32.250 1.00 92.25 466 LYS A CA 1
ATOM 3793 C C . LYS A 1 466 ? -10.011 13.073 31.315 1.00 92.25 466 LYS A C 1
ATOM 3795 O O . LYS A 1 466 ? -11.183 12.720 31.239 1.00 92.25 466 LYS A O 1
ATOM 3800 N N . ASP A 1 467 ? -9.487 14.018 30.539 1.00 86.50 467 ASP A N 1
ATOM 3801 C CA . ASP A 1 467 ? -10.263 14.752 29.536 1.00 86.50 467 ASP A CA 1
ATOM 3802 C C . ASP A 1 467 ? -10.792 13.839 28.417 1.00 86.50 467 ASP A C 1
ATOM 3804 O O . ASP A 1 467 ? -11.817 14.129 27.800 1.00 86.50 467 ASP A O 1
ATOM 3808 N N . LEU A 1 468 ? -10.105 12.722 28.158 1.00 90.94 468 LEU A N 1
ATOM 3809 C CA . LEU A 1 468 ? -10.472 11.746 27.134 1.00 90.94 468 LEU A CA 1
ATOM 3810 C C . LEU A 1 468 ? -11.346 10.610 27.687 1.00 90.94 468 LEU A C 1
ATOM 3812 O O . LEU A 1 468 ? -12.312 10.207 27.044 1.00 90.94 468 LEU A O 1
ATOM 3816 N N . LEU A 1 469 ? -10.977 10.067 28.848 1.00 92.06 469 LEU A N 1
ATOM 3817 C CA . LEU A 1 469 ? -11.508 8.821 29.414 1.00 92.06 469 LEU A CA 1
ATOM 3818 C C . LEU A 1 469 ? -12.553 9.046 30.518 1.00 92.06 469 LEU A C 1
ATOM 3820 O O . LEU A 1 469 ? -13.218 8.094 30.929 1.00 92.06 469 LEU A O 1
ATOM 3824 N N . GLY A 1 470 ? -12.702 10.286 30.988 1.00 88.25 470 GLY A N 1
ATOM 3825 C CA . GLY A 1 470 ? -13.506 10.652 32.151 1.00 88.25 470 GLY A CA 1
ATOM 3826 C C . GLY A 1 470 ? -12.728 10.597 33.472 1.00 88.25 470 GLY A C 1
ATOM 3827 O O . GLY A 1 470 ? -11.566 10.200 33.533 1.00 88.25 470 GLY A O 1
ATOM 3828 N N . GLU A 1 471 ? -13.391 11.006 34.557 1.00 83.25 471 GLU A N 1
ATOM 3829 C CA . GLU A 1 471 ? -12.779 11.110 35.894 1.00 83.25 471 GLU A CA 1
ATOM 3830 C C . GLU A 1 471 ? -12.467 9.746 36.532 1.00 83.25 471 GLU A C 1
ATOM 3832 O O . GLU A 1 471 ? -11.475 9.605 37.251 1.00 83.25 471 GLU A O 1
ATOM 3837 N N . ASP A 1 472 ? -13.303 8.732 36.278 1.00 88.75 472 ASP A N 1
ATOM 3838 C CA . ASP A 1 472 ? -13.132 7.390 36.840 1.00 88.75 472 ASP A CA 1
ATOM 3839 C C . ASP A 1 472 ? -12.286 6.497 35.924 1.00 88.75 472 ASP A C 1
ATOM 3841 O O . ASP A 1 472 ? -12.776 5.645 35.181 1.00 88.75 472 ASP A O 1
ATOM 3845 N N . LEU A 1 473 ? -10.970 6.680 36.012 1.00 91.69 473 LEU A N 1
ATOM 3846 C CA . LEU A 1 473 ? -10.001 5.877 35.265 1.00 91.69 473 LEU A CA 1
ATOM 3847 C C . LEU A 1 473 ? -9.964 4.402 35.701 1.00 91.69 473 LEU A C 1
ATOM 3849 O O . LEU A 1 473 ? -9.343 3.593 35.016 1.00 91.69 473 LEU A O 1
ATOM 3853 N N . THR A 1 474 ? -10.608 4.022 36.814 1.00 90.94 474 THR A N 1
ATOM 3854 C CA . THR A 1 474 ? -10.575 2.633 37.312 1.00 90.94 474 THR A CA 1
ATOM 3855 C C . THR A 1 474 ? -11.375 1.663 36.442 1.00 90.94 474 THR A C 1
ATOM 3857 O O . THR A 1 474 ? -11.143 0.457 36.500 1.00 90.94 474 THR A O 1
ATOM 3860 N N . GLN A 1 475 ? -12.260 2.191 35.594 1.00 92.25 475 GLN A N 1
ATOM 3861 C CA . GLN A 1 475 ? -13.053 1.421 34.632 1.00 92.25 475 GLN A CA 1
ATOM 3862 C C . GLN A 1 475 ? -12.269 1.072 33.357 1.00 92.25 475 GLN A C 1
ATOM 3864 O O . GLN A 1 475 ? -12.726 0.276 32.536 1.00 92.25 475 GLN A O 1
ATOM 3869 N N . TRP A 1 476 ? -11.087 1.668 33.181 1.00 95.81 476 TRP A N 1
ATOM 3870 C CA . TRP A 1 476 ? -10.232 1.482 32.018 1.00 95.81 476 TRP A CA 1
ATOM 3871 C C . TRP A 1 476 ? -9.046 0.579 32.340 1.00 95.81 476 TRP A C 1
ATOM 3873 O O . TRP A 1 476 ? -8.415 0.670 33.393 1.00 95.81 476 TRP A O 1
ATOM 3883 N N . SER A 1 477 ? -8.696 -0.277 31.387 1.00 95.56 477 SER A N 1
ATOM 3884 C CA . SER A 1 477 ? -7.516 -1.136 31.457 1.00 95.56 477 SER A CA 1
ATOM 3885 C C . SER A 1 477 ? -6.711 -1.054 30.166 1.00 95.56 477 SER A C 1
ATOM 3887 O O . SER A 1 477 ? -7.255 -0.807 29.092 1.00 95.56 477 SER A O 1
ATOM 3889 N N . VAL A 1 478 ? -5.395 -1.244 30.262 1.00 97.38 478 VAL A N 1
ATOM 3890 C CA . VAL A 1 478 ? -4.525 -1.288 29.082 1.00 97.38 478 VAL A CA 1
ATOM 3891 C C . VAL A 1 478 ? -4.767 -2.594 28.334 1.00 97.38 478 VAL A C 1
ATOM 3893 O O . VAL A 1 478 ? -4.470 -3.666 28.857 1.00 97.38 478 VAL A O 1
ATOM 3896 N N . ALA A 1 479 ? -5.273 -2.495 27.106 1.00 97.50 479 ALA A N 1
ATOM 3897 C CA . ALA A 1 479 ? -5.473 -3.643 26.231 1.00 97.50 479 ALA A CA 1
ATOM 3898 C C . ALA A 1 479 ? -4.179 -4.000 25.495 1.00 97.50 479 ALA A C 1
ATOM 3900 O O . ALA A 1 479 ? -3.741 -5.147 25.523 1.00 97.50 479 ALA A O 1
ATOM 3901 N N . LEU A 1 480 ? -3.551 -3.012 24.845 1.00 98.19 480 LEU A N 1
ATOM 3902 C CA . LEU A 1 480 ? -2.311 -3.187 24.087 1.00 98.19 480 LEU A CA 1
ATOM 3903 C C . LEU A 1 480 ? -1.438 -1.934 24.184 1.00 98.19 480 LEU A C 1
ATOM 3905 O O . LEU A 1 480 ? -1.941 -0.812 24.161 1.00 98.19 480 LEU A O 1
ATOM 3909 N N . THR A 1 481 ? -0.121 -2.122 24.209 1.00 98.31 481 THR A N 1
ATOM 3910 C CA . THR A 1 481 ? 0.856 -1.046 24.011 1.00 98.31 481 THR A CA 1
ATOM 3911 C C . THR A 1 481 ? 1.747 -1.367 22.824 1.00 98.31 481 THR A C 1
ATOM 3913 O O . THR A 1 481 ? 2.125 -2.517 22.596 1.00 98.31 481 THR A O 1
ATOM 3916 N N . SER A 1 482 ? 2.094 -0.338 22.056 1.00 98.12 482 SER A N 1
ATOM 3917 C CA . SER A 1 482 ? 3.103 -0.442 21.005 1.00 98.12 482 SER A CA 1
ATOM 3918 C C . SER A 1 482 ? 4.457 -0.890 21.578 1.00 98.12 482 SER A C 1
ATOM 3920 O O . SER A 1 482 ? 4.755 -0.591 22.742 1.00 98.12 482 SER A O 1
ATOM 3922 N N . PRO A 1 483 ? 5.338 -1.503 20.767 1.00 96.88 483 PRO A N 1
ATOM 3923 C CA . PRO A 1 483 ? 6.680 -1.887 21.198 1.00 96.88 483 PRO A CA 1
ATOM 3924 C C . PRO A 1 483 ? 7.445 -0.749 21.895 1.00 96.88 483 PRO A C 1
ATOM 3926 O O . PRO A 1 483 ? 7.454 0.393 21.441 1.00 96.88 483 PRO A O 1
ATOM 3929 N N . GLY A 1 484 ? 8.096 -1.067 23.017 1.00 94.44 484 GLY A N 1
ATOM 3930 C CA . GLY A 1 484 ? 8.885 -0.108 23.800 1.00 94.44 484 GLY A CA 1
ATOM 3931 C C . GLY A 1 484 ? 8.086 0.838 24.708 1.00 94.44 484 GLY A C 1
ATOM 3932 O O . GLY A 1 484 ? 8.704 1.508 25.534 1.00 94.44 484 GLY A O 1
ATOM 3933 N N . LEU A 1 485 ? 6.750 0.871 24.625 1.00 96.81 485 LEU A N 1
ATOM 3934 C CA . LEU A 1 485 ? 5.909 1.661 25.528 1.00 96.81 485 LEU A CA 1
ATOM 3935 C C . LEU A 1 485 ? 5.510 0.842 26.762 1.00 96.81 485 LEU A C 1
ATOM 3937 O O . LEU A 1 485 ? 5.013 -0.282 26.652 1.00 96.81 485 LEU A O 1
ATOM 3941 N N . ARG A 1 486 ? 5.687 1.432 27.948 1.00 94.44 486 ARG A N 1
ATOM 3942 C CA . ARG A 1 486 ? 5.193 0.895 29.221 1.00 94.44 486 ARG A CA 1
ATOM 3943 C C . ARG A 1 486 ? 4.282 1.922 29.871 1.00 94.44 486 ARG A C 1
ATOM 3945 O O . ARG A 1 486 ? 4.715 3.039 30.125 1.00 94.44 486 ARG A O 1
ATOM 3952 N N . VAL A 1 487 ? 3.054 1.515 30.167 1.00 94.56 487 VAL A N 1
ATOM 3953 C CA . VAL A 1 487 ? 2.061 2.350 30.846 1.00 94.56 487 VAL A CA 1
ATOM 3954 C C . VAL A 1 487 ? 1.847 1.778 32.241 1.00 94.56 487 VAL A C 1
ATOM 3956 O O . VAL A 1 487 ? 1.394 0.645 32.382 1.00 94.56 487 VAL A O 1
ATOM 3959 N N . THR A 1 488 ? 2.236 2.530 33.269 1.00 88.31 488 THR A N 1
ATOM 3960 C CA . THR A 1 488 ? 2.092 2.127 34.681 1.00 88.31 488 THR A CA 1
ATOM 3961 C C . THR A 1 488 ? 0.924 2.810 35.374 1.00 88.31 488 THR A C 1
ATOM 3963 O O . THR A 1 488 ? 0.410 2.288 36.358 1.00 88.31 488 THR A O 1
ATOM 3966 N N . GLN A 1 489 ? 0.530 3.982 34.883 1.00 90.06 489 GLN A N 1
ATOM 3967 C CA . GLN A 1 489 ? -0.579 4.777 35.392 1.00 90.06 489 GLN A CA 1
ATOM 3968 C C . GLN A 1 489 ? -1.328 5.366 34.197 1.00 90.06 489 GLN A C 1
ATOM 3970 O O . GLN A 1 489 ? -0.725 5.605 33.149 1.00 90.06 489 GLN A O 1
ATOM 3975 N N . LEU A 1 490 ? -2.646 5.513 34.335 1.00 94.12 490 LEU A N 1
ATOM 3976 C CA . LEU A 1 490 ? -3.488 6.012 33.252 1.00 94.12 490 LEU A CA 1
ATOM 3977 C C . LEU A 1 490 ? -3.664 7.523 33.297 1.00 94.12 490 LEU A C 1
ATOM 3979 O O . LEU A 1 490 ? -3.937 8.080 32.252 1.00 94.12 490 LEU A O 1
ATOM 3983 N N . ASP A 1 491 ? -3.497 8.183 34.441 1.00 93.62 491 ASP A N 1
ATOM 3984 C CA . ASP A 1 491 ? -3.676 9.633 34.610 1.00 93.62 491 ASP A CA 1
ATOM 3985 C C . ASP A 1 491 ? -2.850 10.459 33.617 1.00 93.62 491 ASP A C 1
ATOM 3987 O O . ASP A 1 491 ? -3.384 11.355 32.960 1.00 93.62 491 ASP A O 1
ATOM 3991 N N . HIS A 1 492 ? -1.578 10.095 33.453 1.00 93.69 492 HIS A N 1
ATOM 3992 C CA . HIS A 1 492 ? -0.660 10.724 32.517 1.00 93.69 492 HIS A CA 1
ATOM 3993 C C . HIS A 1 492 ? 0.081 9.672 31.696 1.00 93.69 492 HIS A C 1
ATOM 3995 O O . HIS A 1 492 ? 0.804 8.834 32.235 1.00 93.69 492 HIS A O 1
ATOM 4001 N N . ILE A 1 493 ? -0.049 9.746 30.372 1.00 96.06 493 ILE A N 1
ATOM 4002 C CA . ILE A 1 493 ? 0.639 8.829 29.460 1.00 96.06 493 ILE A CA 1
ATOM 4003 C C . ILE A 1 493 ? 1.625 9.618 28.608 1.00 96.06 493 ILE A C 1
ATOM 4005 O O . ILE A 1 493 ? 1.230 10.470 27.814 1.00 96.06 493 ILE A O 1
ATOM 4009 N N . SER A 1 494 ? 2.914 9.322 28.771 1.00 95.81 494 SER A N 1
ATOM 4010 C CA . SER A 1 494 ? 3.982 9.840 27.915 1.00 95.81 494 SER A CA 1
ATOM 4011 C C . SER A 1 494 ? 4.197 8.916 26.723 1.00 95.81 494 SER A C 1
ATOM 4013 O O . SER A 1 494 ? 4.489 7.733 26.901 1.00 95.81 494 SER A O 1
ATOM 4015 N N . LEU A 1 495 ? 4.085 9.460 25.513 1.00 96.19 495 LEU A N 1
ATOM 4016 C CA . LEU A 1 495 ? 4.350 8.742 24.271 1.00 96.19 495 LEU A CA 1
ATOM 4017 C C . LEU A 1 495 ? 5.385 9.500 23.443 1.00 96.19 495 LEU A C 1
ATOM 4019 O O . LEU A 1 495 ? 5.355 10.724 23.357 1.00 96.19 495 LEU A O 1
ATOM 4023 N N . ALA A 1 496 ? 6.280 8.756 22.808 1.00 96.25 496 ALA A N 1
ATOM 4024 C CA . ALA A 1 496 ? 7.123 9.232 21.722 1.00 96.25 496 ALA A CA 1
ATOM 4025 C C . ALA A 1 496 ? 6.509 8.854 20.369 1.00 96.25 496 ALA A C 1
ATOM 4027 O O . ALA A 1 496 ? 5.616 8.007 20.287 1.00 96.25 496 ALA A O 1
ATOM 4028 N N . MET A 1 497 ? 7.023 9.441 19.290 1.00 95.81 497 MET A N 1
ATOM 4029 C CA . MET A 1 497 ? 6.574 9.121 17.940 1.00 95.81 497 MET A CA 1
ATOM 4030 C C . MET A 1 497 ? 6.596 7.614 17.655 1.00 95.81 497 MET A C 1
ATOM 4032 O O . MET A 1 497 ? 7.503 6.899 18.082 1.00 95.81 497 MET A O 1
ATOM 4036 N N . THR A 1 498 ? 5.592 7.148 16.906 1.00 97.00 498 THR A N 1
ATOM 4037 C CA . THR A 1 498 ? 5.288 5.742 16.583 1.00 97.00 498 THR A CA 1
ATOM 4038 C C . THR A 1 498 ? 4.722 4.915 17.740 1.00 97.00 498 THR A C 1
ATOM 4040 O O . THR A 1 498 ? 4.335 3.766 17.522 1.00 97.00 498 THR A O 1
ATOM 4043 N N . GLN A 1 499 ? 4.609 5.480 18.948 1.00 98.31 499 GLN A N 1
ATOM 4044 C CA . GLN A 1 499 ? 4.021 4.783 20.088 1.00 98.31 499 GLN A CA 1
ATOM 4045 C C . GLN A 1 499 ? 2.510 4.991 20.180 1.00 98.31 499 GLN A C 1
ATOM 4047 O O . GLN A 1 499 ? 1.980 6.049 19.844 1.00 98.31 499 GLN A O 1
ATOM 4052 N N . ALA A 1 500 ? 1.814 3.974 20.675 1.00 98.44 500 ALA A N 1
ATOM 4053 C CA . ALA A 1 500 ? 0.390 4.028 20.944 1.00 98.44 500 ALA A CA 1
ATOM 4054 C C . ALA A 1 500 ? -0.009 3.116 22.101 1.00 98.44 500 ALA A C 1
ATOM 4056 O O . ALA A 1 500 ? 0.632 2.098 22.375 1.00 98.44 500 ALA A O 1
ATOM 4057 N N . VAL A 1 501 ? -1.119 3.470 22.736 1.00 98.50 501 VAL A N 1
ATOM 4058 C CA . VAL A 1 501 ? -1.820 2.649 23.717 1.00 98.50 501 VAL A CA 1
ATOM 4059 C C . VAL A 1 501 ? -3.274 2.483 23.288 1.00 98.50 501 VAL A C 1
ATOM 4061 O O . VAL A 1 501 ? -3.935 3.447 22.898 1.00 98.50 501 VAL A O 1
ATOM 4064 N N . LEU A 1 502 ? -3.752 1.244 23.358 1.00 98.25 502 LEU A N 1
ATOM 4065 C CA . LEU A 1 502 ? -5.163 0.896 23.284 1.00 98.25 502 LEU A CA 1
ATOM 4066 C C . LEU A 1 502 ? -5.654 0.531 24.677 1.00 98.25 502 LEU A C 1
ATOM 4068 O O . LEU A 1 502 ? -4.999 -0.219 25.408 1.00 98.25 502 LEU A O 1
ATOM 4072 N N . LEU A 1 503 ? -6.819 1.055 25.020 1.00 98.00 503 LEU A N 1
ATOM 4073 C CA . LEU A 1 503 ? -7.472 0.889 26.306 1.00 98.00 503 LEU A CA 1
ATOM 4074 C C . LEU A 1 503 ? -8.827 0.222 26.098 1.00 98.00 503 LEU A C 1
ATOM 4076 O O . LEU A 1 503 ? -9.493 0.461 25.092 1.00 98.00 503 LEU A O 1
ATOM 4080 N N . GLU A 1 504 ? -9.242 -0.583 27.064 1.00 96.50 504 GLU A N 1
ATOM 4081 C CA . GLU A 1 504 ? -10.549 -1.229 27.086 1.00 96.50 504 GLU A CA 1
ATOM 4082 C C . GLU A 1 504 ? -11.285 -0.818 28.359 1.00 96.50 504 GLU A C 1
ATOM 4084 O O . GLU A 1 504 ? -10.749 -0.931 29.468 1.00 96.50 504 GLU A O 1
ATOM 4089 N N . TRP A 1 505 ? -12.505 -0.329 28.175 1.00 93.69 505 TRP A N 1
ATOM 4090 C CA . TRP A 1 505 ? -13.443 -0.007 29.236 1.00 93.69 505 TRP A CA 1
ATOM 4091 C C . TRP A 1 505 ? -14.347 -1.204 29.487 1.00 93.69 505 TRP A C 1
ATOM 4093 O O . TRP A 1 505 ? -14.963 -1.725 28.549 1.00 93.69 505 TRP A O 1
ATOM 4103 N N . LYS A 1 506 ? -14.414 -1.636 30.746 1.00 78.88 506 LYS A N 1
ATOM 4104 C CA . LYS A 1 506 ? -15.300 -2.714 31.188 1.00 78.88 506 LYS A CA 1
ATOM 4105 C C . LYS A 1 506 ? -16.173 -2.207 32.321 1.00 78.88 506 LYS A C 1
ATOM 4107 O O . LYS A 1 506 ? -15.659 -1.713 33.321 1.00 78.88 506 LYS A O 1
ATOM 4112 N N . CYS A 1 507 ? -17.477 -2.331 32.103 1.00 63.47 507 CYS A N 1
ATOM 4113 C CA . CYS A 1 507 ? -18.514 -1.924 33.036 1.00 63.47 507 CYS A CA 1
ATOM 4114 C C . CYS A 1 507 ? -18.578 -2.822 34.279 1.00 63.47 507 CYS A C 1
ATOM 4116 O O . CYS A 1 507 ? -18.337 -4.047 34.141 1.00 63.47 507 CYS A O 1
#